Protein AF-0000000084533081 (afdb_homodimer)

Radius of gyration: 28.76 Å; Cα contacts (8 Å, |Δi|>4): 816; chains: 2; bounding box: 37×88×64 Å

InterPro domains:
  IPR026634 Protein-tyrosine sulfotransferase-like [PTHR12788] (11-193)
  IPR027417 P-loop containing nucleoside triphosphate hydrolase [G3DSA:3.40.50.300] (5-244)
  IPR027417 P-loop containing nucleoside triphosphate hydrolase [SSF52540] (7-197)

Organism: Streptomyces rubellomurinus (strain ATCC 31215) (NCBI:txid359131)

Foldseek 3Di:
DPPDQLQQAAEEEAEAPQFCVQVVLLLQCLDLQEHRAFAPPLVPDFDDDDDDVSCVVQVVVVHDRLRVSLNVSSVVQNVRNVVSVHNYYYHYDHCCLVCVVSVCVSHVNYEYEYEAEQLLLSLVSCCVVVVDVDSVRSLVSSLVSLVSSVVSCVVRVLYHYDYPQRCLVCVQVVQCVVCVSRVHHDDPSSQQSQVDDRDDQDPPRHHDDVCSNVSHRDHRDDGPDPPDHDPSSQVSCVVVVNHD/DPPDQLQQAAEEEAEAPQFCVQVVLLLQCLDLQENRAFAPPLVPDFDDDDDDVSQVVQVVVVHDRLRVSLNVSSVVQNVRNVVSVHHYYYHYDHCCLVCVVSVCVSHVNYEYEYEAEQLLLSLVSCCVVVVDVDSVRSLVSSLVSLVSSVVSCVVRVLYHYDYPQRCLVCVQVVQCVVCVSRVHHDDPSSQQSQVDDRDDQDPPRHHDDVQSNVSHRDHRDDGDDDPDHDPSSQVSCVVVVNHD

Nearest PDB structures (foldseek):
  4gox-assembly1_A  TM=7.233E-01  e=4.369E-12  Picosynechococcus sp. PCC 7002
  3ap3-assembly1_B  TM=7.772E-01  e=7.062E-10  Homo sapiens
  3ap3-assembly2_C  TM=6.924E-01  e=2.156E-10  Homo sapiens
  8w5z-assembly1_C  TM=6.991E-01  e=3.026E-10  Ixodes
  2z6v-assembly1_A  TM=5.850E-01  e=9.911E-06  Mycobacterium avium

Structure (mmCIF, N/CA/C/O backbone):
data_AF-0000000084533081-model_v1
#
loop_
_entity.id
_entity.type
_entity.pdbx_description
1 polymer Sulfotransferase
#
loop_
_atom_site.group_PDB
_atom_site.id
_atom_site.type_symbol
_atom_site.label_atom_id
_atom_site.label_alt_id
_atom_site.label_comp_id
_atom_site.label_asym_id
_atom_site.label_entity_id
_atom_site.label_seq_id
_atom_site.pdb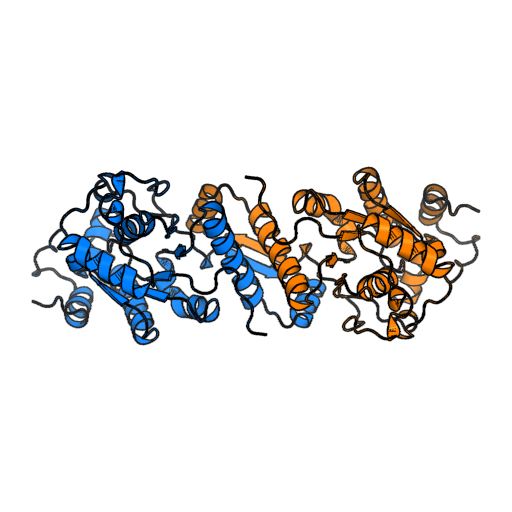x_PDB_ins_code
_atom_site.Cartn_x
_atom_site.Cartn_y
_atom_site.Cartn_z
_atom_site.occupancy
_atom_site.B_iso_or_equiv
_atom_site.auth_seq_id
_atom_site.auth_comp_id
_atom_site.auth_asym_id
_atom_site.auth_atom_id
_atom_site.pdbx_PDB_model_num
ATOM 1 N N . MET A 1 1 ? 18.281 2.502 2.908 1 37.84 1 MET A N 1
ATOM 2 C CA . MET A 1 1 ? 18.156 1.245 3.641 1 37.84 1 MET A CA 1
ATOM 3 C C . MET A 1 1 ? 17.375 0.218 2.828 1 37.84 1 MET A C 1
ATOM 5 O O . MET A 1 1 ? 16.484 0.577 2.062 1 37.84 1 MET A O 1
ATOM 9 N N . PRO A 1 2 ? 17.844 -0.826 2.57 1 47.91 2 PRO A N 1
ATOM 10 C CA . PRO A 1 2 ? 17.125 -1.784 1.741 1 47.91 2 PRO A CA 1
ATOM 11 C C . PRO A 1 2 ? 15.633 -1.839 2.078 1 47.91 2 PRO A C 1
ATOM 13 O O . PRO A 1 2 ? 15.25 -1.72 3.246 1 47.91 2 PRO A O 1
ATOM 16 N N . ASP A 1 3 ? 14.703 -1.216 1.221 1 58.69 3 ASP A N 1
ATOM 17 C CA . ASP A 1 3 ? 13.266 -1.185 1.478 1 58.69 3 ASP A CA 1
ATOM 18 C C . ASP A 1 3 ? 12.805 -2.469 2.164 1 58.69 3 ASP A C 1
ATOM 20 O O . ASP A 1 3 ? 12.969 -3.562 1.623 1 58.69 3 ASP A O 1
ATOM 24 N N . HIS A 1 4 ? 12.703 -2.457 3.516 1 84.25 4 HIS A N 1
ATOM 25 C CA . HIS A 1 4 ? 12.227 -3.551 4.352 1 84.25 4 HIS A CA 1
ATOM 26 C C . HIS A 1 4 ? 10.812 -3.979 3.947 1 84.25 4 HIS A C 1
ATOM 28 O O . HIS A 1 4 ? 9.867 -3.199 4.066 1 84.25 4 HIS A O 1
ATOM 34 N N . ARG A 1 5 ? 10.836 -5 3.109 1 95.56 5 ARG A N 1
ATOM 35 C CA . ARG A 1 5 ? 9.547 -5.594 2.758 1 95.56 5 ARG A CA 1
ATOM 36 C C . ARG A 1 5 ? 8.914 -6.281 3.963 1 95.56 5 ARG A C 1
ATOM 38 O O . ARG A 1 5 ? 9.617 -6.867 4.789 1 95.56 5 ARG A O 1
ATOM 45 N N . LEU A 1 6 ? 7.645 -6.121 4.062 1 97.75 6 LEU A N 1
ATOM 46 C CA . LEU A 1 6 ? 6.898 -6.77 5.129 1 97.75 6 LEU A CA 1
ATOM 47 C C . LEU A 1 6 ? 6.914 -8.289 4.961 1 97.75 6 LEU A C 1
ATOM 49 O O . LEU A 1 6 ? 6.953 -9.023 5.949 1 97.75 6 LEU A O 1
ATOM 53 N N . VAL A 1 7 ? 6.848 -8.758 3.711 1 98.25 7 VAL A N 1
ATOM 54 C CA . VAL A 1 7 ? 7.051 -10.156 3.342 1 98.25 7 VAL A CA 1
ATOM 55 C C . VAL A 1 7 ? 8.375 -10.305 2.602 1 98.25 7 VAL A C 1
ATOM 57 O O . VAL A 1 7 ? 8.422 -10.242 1.371 1 98.25 7 VAL A O 1
ATOM 60 N N . PRO A 1 8 ? 9.406 -10.562 3.309 1 97 8 PRO A N 1
ATOM 61 C CA . PRO A 1 8 ? 10.75 -10.43 2.729 1 97 8 PRO A CA 1
ATOM 62 C C . PRO A 1 8 ? 11.016 -11.438 1.617 1 97 8 PRO A C 1
ATOM 64 O O . PRO A 1 8 ? 11.703 -11.117 0.641 1 97 8 PRO A O 1
ATOM 67 N N . SER A 1 9 ? 10.477 -12.711 1.757 1 97.44 9 SER A N 1
ATOM 68 C CA . SER A 1 9 ? 10.852 -13.766 0.82 1 97.44 9 SER A CA 1
ATOM 69 C C . SER A 1 9 ? 9.633 -14.562 0.367 1 97.44 9 SER A C 1
ATOM 71 O O . SER A 1 9 ? 9.547 -15.766 0.614 1 97.44 9 SER A O 1
ATOM 73 N N . PRO A 1 10 ? 8.703 -13.914 -0.31 1 98.62 10 PRO A N 1
ATOM 74 C CA . PRO A 1 10 ? 7.57 -14.68 -0.849 1 98.62 10 PRO A CA 1
ATOM 75 C C . PRO A 1 10 ? 8 -15.719 -1.886 1 98.62 10 PRO A C 1
ATOM 77 O O . PRO A 1 10 ? 9.141 -15.68 -2.367 1 98.62 10 PRO A O 1
ATOM 80 N N . VAL A 1 11 ? 7.152 -16.672 -2.086 1 98.88 11 VAL A N 1
ATOM 81 C CA . VAL A 1 11 ? 7.367 -17.656 -3.135 1 98.88 11 VAL A CA 1
ATOM 82 C C . VAL A 1 11 ? 6.402 -17.406 -4.293 1 98.88 11 VAL A C 1
ATOM 84 O O . VAL A 1 11 ? 5.199 -17.25 -4.082 1 98.88 11 VAL A O 1
ATOM 87 N N . PHE A 1 12 ? 6.91 -17.297 -5.496 1 98.88 12 PHE A N 1
ATOM 88 C CA . PHE A 1 12 ? 6.078 -17.125 -6.68 1 98.88 12 PHE A CA 1
ATOM 89 C C . PHE A 1 12 ? 6.102 -18.391 -7.547 1 98.88 12 PHE A C 1
ATOM 91 O O . PHE A 1 12 ? 7.168 -18.922 -7.844 1 98.88 12 PHE A O 1
ATOM 98 N N . LEU A 1 13 ? 4.934 -18.859 -7.852 1 98.69 13 LEU A N 1
ATOM 99 C CA . LEU A 1 13 ? 4.766 -19.969 -8.797 1 98.69 13 LEU A CA 1
ATOM 100 C C . LEU A 1 13 ? 4.594 -19.438 -10.219 1 98.69 13 LEU A C 1
ATOM 102 O O . LEU A 1 13 ? 3.621 -18.734 -10.508 1 98.69 13 LEU A O 1
ATOM 106 N N . LEU A 1 14 ? 5.566 -19.719 -11.094 1 98.88 14 LEU A N 1
ATOM 107 C CA . LEU A 1 14 ? 5.559 -19.312 -12.492 1 98.88 14 LEU A CA 1
ATOM 108 C C . LEU A 1 14 ? 5.215 -20.484 -13.398 1 98.88 14 LEU A C 1
ATOM 110 O O . LEU A 1 14 ? 5.855 -21.531 -13.328 1 98.88 14 LEU A O 1
ATOM 114 N N . SER A 1 15 ? 4.211 -20.328 -14.188 1 98.44 15 SER A N 1
ATOM 115 C CA . SER A 1 15 ? 3.777 -21.422 -15.062 1 98.44 15 SER A CA 1
ATOM 116 C C . SER A 1 15 ? 2.877 -20.891 -16.172 1 98.44 15 SER A C 1
ATOM 118 O O . SER A 1 15 ? 2.285 -19.828 -16.062 1 98.44 15 SER A O 1
ATOM 120 N N . PRO A 1 16 ? 2.742 -21.641 -17.344 1 97.69 16 PRO A N 1
ATOM 121 C CA . PRO A 1 16 ? 1.632 -21.375 -18.266 1 97.69 16 PRO A CA 1
ATOM 122 C C . PRO A 1 16 ? 0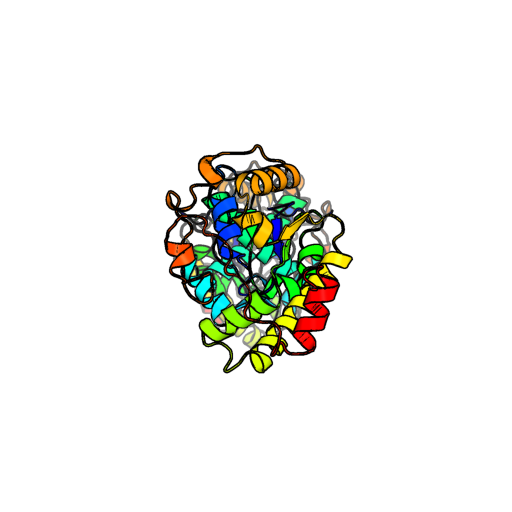.268 -21.641 -17.625 1 97.69 16 PRO A C 1
ATOM 124 O O . PRO A 1 16 ? 0.18 -22.328 -16.609 1 97.69 16 PRO A O 1
ATOM 127 N N . ILE A 1 17 ? -0.748 -21.016 -18.234 1 96.31 17 ILE A N 1
ATOM 128 C CA . ILE A 1 17 ? -2.094 -21.438 -17.875 1 96.31 17 ILE A CA 1
ATOM 129 C C . ILE A 1 17 ? -2.281 -22.906 -18.219 1 96.31 17 ILE A C 1
ATOM 131 O O . ILE A 1 17 ? -1.565 -23.453 -19.078 1 96.31 17 ILE A O 1
ATOM 135 N N . ARG A 1 18 ? -3.16 -23.562 -17.484 1 94.75 18 ARG A N 1
ATOM 136 C CA . ARG A 1 18 ? -3.582 -24.938 -17.781 1 94.75 18 ARG A CA 1
ATOM 137 C C . ARG A 1 18 ? -2.422 -25.906 -17.609 1 94.75 18 ARG A C 1
ATOM 139 O O . ARG A 1 18 ? -2.348 -26.922 -18.328 1 94.75 18 ARG A O 1
ATOM 146 N N . SER A 1 19 ? -1.555 -25.625 -16.703 1 95.62 19 SER A N 1
ATOM 147 C CA . SER A 1 19 ? -0.375 -26.469 -16.516 1 95.62 19 SER A CA 1
ATOM 148 C C . SER A 1 19 ? -0.389 -27.141 -15.141 1 95.62 19 SER A C 1
ATOM 150 O O . SER A 1 19 ? 0.635 -27.656 -14.688 1 95.62 19 SER A O 1
ATOM 152 N N . GLY A 1 20 ? -1.504 -27.062 -14.391 1 95.06 20 GLY A N 1
ATOM 153 C CA . GLY A 1 20 ? -1.612 -27.734 -13.102 1 95.06 20 GLY A CA 1
ATOM 154 C C . GLY A 1 20 ? -1.208 -26.859 -11.938 1 95.06 20 GLY A C 1
ATOM 155 O O . GLY A 1 20 ? -0.948 -27.344 -10.836 1 95.06 20 GLY A O 1
ATOM 156 N N . SER A 1 21 ? -1.12 -25.547 -12.195 1 95.94 21 SER A N 1
ATOM 157 C CA . SER A 1 21 ? -0.633 -24.625 -11.164 1 95.94 21 SER A CA 1
ATOM 158 C C . SER A 1 21 ? -1.615 -24.531 -10 1 95.94 21 SER A C 1
ATOM 160 O O . SER A 1 21 ? -1.21 -24.344 -8.852 1 95.94 21 SER A O 1
ATOM 162 N N . THR A 1 22 ? -2.918 -24.656 -10.242 1 96.19 22 THR A N 1
ATOM 163 C CA . THR A 1 22 ? -3.895 -24.625 -9.164 1 96.19 22 THR A CA 1
ATOM 164 C C . THR A 1 22 ? -3.727 -25.828 -8.242 1 96.19 22 THR A C 1
ATOM 166 O O . THR A 1 22 ? -3.83 -25.703 -7.02 1 96.19 22 THR A O 1
ATOM 169 N N . LEU A 1 23 ? -3.471 -26.984 -8.812 1 96.44 23 LEU A N 1
ATOM 170 C CA . LEU A 1 23 ? -3.189 -28.172 -8.008 1 96.44 23 LEU A CA 1
ATOM 171 C C . LEU A 1 23 ? -1.981 -27.938 -7.102 1 96.44 23 LEU A C 1
ATOM 173 O O . LEU A 1 23 ? -2.039 -28.203 -5.898 1 96.44 23 LEU A O 1
ATOM 177 N N . LEU A 1 24 ? -0.897 -27.453 -7.734 1 97.81 24 LEU A N 1
ATOM 178 C CA . LEU A 1 24 ? 0.314 -27.219 -6.961 1 97.81 24 LEU A CA 1
ATOM 179 C C . LEU A 1 24 ? 0.057 -26.188 -5.863 1 97.81 24 LEU A C 1
ATOM 181 O O . LEU A 1 24 ? 0.526 -26.344 -4.734 1 97.81 24 LEU A O 1
ATOM 185 N N . ARG A 1 25 ? -0.666 -25.141 -6.141 1 97.88 25 ARG A N 1
ATOM 186 C CA . ARG A 1 25 ? -1.072 -24.141 -5.156 1 97.88 25 ARG A CA 1
ATOM 187 C C . ARG A 1 25 ? -1.802 -24.797 -3.984 1 97.88 25 ARG A C 1
ATOM 189 O O . ARG A 1 25 ? -1.505 -24.5 -2.824 1 97.88 25 ARG A O 1
ATOM 196 N N . CYS A 1 26 ? -2.742 -25.688 -4.281 1 97.62 26 CYS A N 1
ATOM 197 C CA . CYS A 1 26 ? -3.535 -26.344 -3.25 1 97.62 26 CYS A CA 1
ATOM 198 C C . CYS A 1 26 ? -2.664 -27.25 -2.383 1 97.62 26 CYS A C 1
ATOM 200 O O . CYS A 1 26 ? -2.816 -27.266 -1.16 1 97.62 26 CYS A O 1
ATOM 202 N N . LEU A 1 27 ? -1.768 -27.953 -3.02 1 98.44 27 LEU A N 1
ATOM 203 C CA . LEU A 1 27 ? -0.871 -28.828 -2.268 1 98.44 27 LEU A CA 1
ATOM 204 C C . LEU A 1 27 ? 0.007 -28.016 -1.32 1 98.44 27 LEU A C 1
ATOM 206 O O . LEU A 1 27 ? 0.101 -28.328 -0.132 1 98.44 27 LEU A O 1
ATOM 210 N N . LEU A 1 28 ? 0.623 -26.969 -1.822 1 98.62 28 LEU A N 1
ATOM 211 C CA . LEU A 1 28 ? 1.463 -26.109 -0.997 1 98.62 28 LEU A CA 1
ATOM 212 C C . LEU A 1 28 ? 0.64 -25.422 0.091 1 98.62 28 LEU A C 1
ATOM 214 O O . LEU A 1 28 ? 1.054 -25.391 1.252 1 98.62 28 LEU A O 1
ATOM 218 N N . GLY A 1 29 ? -0.577 -24.953 -0.26 1 98.31 29 GLY A N 1
ATOM 219 C CA . GLY A 1 29 ? -1.446 -24.234 0.66 1 98.31 29 GLY A CA 1
ATOM 220 C C . GLY A 1 29 ? -1.996 -25.109 1.767 1 98.31 29 GLY A C 1
ATOM 221 O O . GLY A 1 29 ? -2.533 -24.609 2.756 1 98.31 29 GLY A O 1
ATOM 222 N N . SER A 1 30 ? -1.894 -26.391 1.59 1 98.38 30 SER A N 1
ATOM 223 C CA . SER A 1 30 ? -2.365 -27.328 2.598 1 98.38 30 SER A CA 1
ATOM 224 C C . SER A 1 30 ? -1.338 -27.516 3.711 1 98.38 30 SER A C 1
ATOM 226 O O . SER A 1 30 ? -1.635 -28.109 4.746 1 98.38 30 SER A O 1
ATOM 228 N N . HIS A 1 31 ? -0.112 -27.047 3.5 1 98.62 31 HIS A N 1
ATOM 229 C CA . HIS A 1 31 ? 0.903 -27.047 4.547 1 98.62 31 HIS A CA 1
ATOM 230 C C . HIS A 1 31 ? 0.537 -26.109 5.684 1 98.62 31 HIS A C 1
ATOM 232 O O . HIS A 1 31 ? 0.072 -24.984 5.438 1 98.62 31 HIS A O 1
ATOM 238 N N . PRO A 1 32 ? 0.846 -26.469 6.93 1 98.25 32 PRO A N 1
ATOM 239 C CA . PRO A 1 32 ? 0.457 -25.641 8.062 1 98.25 32 PRO A CA 1
ATOM 240 C C . PRO A 1 32 ? 1.151 -24.281 8.055 1 98.25 32 PRO A C 1
ATOM 242 O O . PRO A 1 32 ? 0.615 -23.297 8.594 1 98.25 32 PRO A O 1
ATOM 245 N N . ASP A 1 33 ? 2.283 -24.172 7.43 1 98.44 33 ASP A N 1
ATOM 246 C CA . ASP A 1 33 ? 3.062 -22.938 7.469 1 98.44 33 ASP A CA 1
ATOM 247 C C . ASP A 1 33 ? 2.877 -22.141 6.184 1 98.44 33 ASP A C 1
ATOM 249 O O . ASP A 1 33 ? 3.385 -21.016 6.066 1 98.44 33 ASP A O 1
ATOM 253 N N . VAL A 1 34 ? 2.137 -22.641 5.199 1 98.75 34 VAL A N 1
ATOM 254 C CA . VAL A 1 34 ? 2.082 -22 3.889 1 98.75 34 VAL A CA 1
ATOM 255 C C . VAL A 1 34 ? 0.679 -21.453 3.639 1 98.75 34 VAL A C 1
ATOM 257 O O . VAL A 1 34 ? -0.312 -22.156 3.816 1 98.75 34 VAL A O 1
ATOM 260 N N . HIS A 1 35 ? 0.605 -20.25 3.328 1 98.69 35 HIS A N 1
ATOM 261 C CA . HIS A 1 35 ? -0.617 -19.656 2.803 1 98.69 35 HIS A CA 1
ATOM 262 C C . HIS A 1 35 ? -0.514 -19.422 1.3 1 98.69 35 HIS A C 1
ATOM 264 O O . HIS A 1 35 ? 0.376 -18.703 0.839 1 98.69 35 HIS A O 1
ATOM 270 N N . ALA A 1 36 ? -1.336 -20.031 0.527 1 98.44 36 ALA A N 1
ATOM 271 C CA . ALA A 1 36 ? -1.421 -19.875 -0.923 1 98.44 36 ALA A CA 1
ATOM 272 C C . ALA A 1 36 ? -2.82 -19.438 -1.347 1 98.44 36 ALA A C 1
ATOM 274 O O . ALA A 1 36 ? -3.654 -20.281 -1.706 1 98.44 36 ALA A O 1
ATOM 275 N N . PRO A 1 37 ? -3.049 -18.141 -1.392 1 97.5 37 PRO A N 1
ATOM 276 C CA . PRO A 1 37 ? -4.387 -17.656 -1.719 1 97.5 37 PRO A CA 1
ATOM 277 C C . PRO A 1 37 ? -4.746 -17.844 -3.191 1 97.5 37 PRO A C 1
ATOM 279 O O . PRO A 1 37 ? -3.926 -18.344 -3.969 1 97.5 37 PRO A O 1
ATOM 282 N N . HIS A 1 38 ? -6.043 -17.531 -3.498 1 97.06 38 HIS A N 1
ATOM 283 C CA . HIS A 1 38 ? -6.406 -17.469 -4.91 1 97.06 38 HIS A CA 1
ATOM 284 C C . HIS A 1 38 ? -5.512 -16.484 -5.66 1 97.06 38 HIS A C 1
ATOM 286 O O . HIS A 1 38 ? -4.719 -15.766 -5.047 1 97.06 38 HIS A O 1
ATOM 292 N N . GLU A 1 39 ? -5.617 -16.469 -6.984 1 97.81 39 GLU A N 1
ATOM 293 C CA . GLU A 1 39 ? -4.781 -15.609 -7.812 1 97.81 39 GLU A CA 1
ATOM 294 C C . GLU A 1 39 ? -5 -14.141 -7.469 1 97.81 39 GLU A C 1
ATOM 296 O O . GLU A 1 39 ? -6.117 -13.633 -7.57 1 97.81 39 GLU A O 1
ATOM 301 N N . LEU A 1 40 ? -3.912 -13.438 -7.141 1 97.69 40 LEU A N 1
ATOM 302 C CA . LEU A 1 40 ? -4.035 -12.07 -6.648 1 97.69 40 LEU A CA 1
ATOM 303 C C . LEU A 1 40 ? -3.881 -11.062 -7.785 1 97.69 40 LEU A C 1
ATOM 305 O O . LEU A 1 40 ? -4.289 -9.906 -7.656 1 97.69 40 LEU A O 1
ATOM 309 N N . HIS A 1 41 ? -3.285 -11.43 -8.875 1 97.81 41 HIS A N 1
ATOM 310 C CA . HIS A 1 41 ? -3.105 -10.562 -10.031 1 97.81 41 HIS A CA 1
ATOM 311 C C . HIS A 1 41 ? -2.486 -9.227 -9.625 1 97.81 41 HIS A C 1
ATOM 313 O O . HIS A 1 41 ? -3.016 -8.164 -9.953 1 97.81 41 HIS A O 1
ATOM 319 N N . LEU A 1 42 ? -1.315 -9.273 -8.992 1 98.06 42 LEU A N 1
ATOM 320 C CA . LEU A 1 42 ?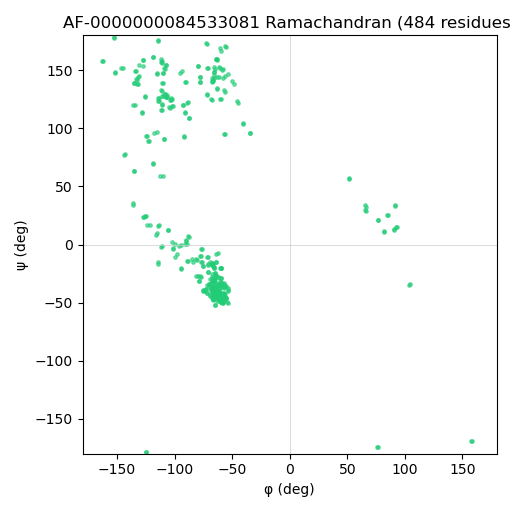 -0.688 -8.109 -8.375 1 98.06 42 LEU A CA 1
ATOM 321 C C . LEU A 1 42 ? -0.476 -7 -9.391 1 98.06 42 LEU A C 1
ATOM 323 O O . LEU A 1 42 ? -0.648 -5.82 -9.078 1 98.06 42 LEU A O 1
ATOM 327 N N . ALA A 1 43 ? -0.153 -7.367 -10.633 1 96.88 43 ALA A N 1
ATOM 328 C CA . ALA A 1 43 ? 0.163 -6.367 -11.648 1 96.88 43 ALA A CA 1
ATOM 329 C C . ALA A 1 43 ? -1.07 -5.543 -12.016 1 96.88 43 ALA A C 1
ATOM 331 O O . ALA A 1 43 ? -0.958 -4.488 -12.641 1 96.88 43 ALA A O 1
ATOM 332 N N . GLY A 1 44 ? -2.215 -6.035 -11.688 1 97.75 44 GLY A N 1
ATOM 333 C CA . GLY A 1 44 ? -3.447 -5.324 -12 1 97.75 44 GLY A CA 1
ATOM 334 C C . GLY A 1 44 ? -3.713 -4.156 -11.07 1 97.75 44 GLY A C 1
ATOM 335 O O . GLY A 1 44 ? -4.59 -3.33 -11.336 1 97.75 44 GLY A O 1
ATOM 336 N N . TYR A 1 45 ? -3.027 -4.09 -9.969 1 97.75 45 TYR A N 1
ATOM 337 C CA . TYR A 1 45 ? -3.096 -2.938 -9.07 1 97.75 45 TYR A CA 1
ATOM 338 C C . TYR A 1 45 ? -2.082 -1.874 -9.477 1 97.75 45 TYR A C 1
ATOM 340 O O . TYR A 1 45 ? -0.873 -2.072 -9.336 1 97.75 45 TYR A O 1
ATOM 348 N N . THR A 1 46 ? -2.531 -0.776 -10.008 1 97.38 46 THR A N 1
ATOM 349 C CA . THR A 1 46 ? -1.646 0.32 -10.383 1 97.38 46 THR A CA 1
ATOM 350 C C . THR A 1 46 ? -1.924 1.558 -9.539 1 97.38 46 THR A C 1
ATOM 352 O O . THR A 1 46 ? -3.049 1.762 -9.07 1 97.38 46 THR A O 1
ATOM 355 N N . VAL A 1 47 ? -0.896 2.334 -9.258 1 97.75 47 VAL A N 1
ATOM 356 C CA . VAL A 1 47 ? -1.031 3.535 -8.438 1 97.75 47 VAL A CA 1
ATOM 357 C C . VAL A 1 47 ? -0.815 4.777 -9.297 1 97.75 47 VAL A C 1
ATOM 359 O O . VAL A 1 47 ? 0.114 4.824 -10.109 1 97.75 47 VAL A O 1
ATOM 362 N N . ALA A 1 48 ? -1.666 5.711 -9.188 1 96.38 48 ALA A N 1
ATOM 363 C CA . ALA A 1 48 ? -1.548 7 -9.867 1 96.38 48 ALA A CA 1
ATOM 364 C C . ALA A 1 48 ? -1.256 8.117 -8.875 1 96.38 48 ALA A C 1
ATOM 366 O O . ALA A 1 48 ? -1.757 8.109 -7.746 1 96.38 48 ALA A O 1
ATOM 367 N N . VAL A 1 49 ? -0.404 8.977 -9.234 1 95.44 49 VAL A N 1
ATOM 368 C CA . VAL A 1 49 ? -0.102 10.227 -8.547 1 95.44 49 VAL A CA 1
ATOM 369 C C . VAL A 1 49 ? -0.477 11.414 -9.438 1 95.44 49 VAL A C 1
ATOM 371 O O . VAL A 1 49 ? 0.254 11.75 -10.375 1 95.44 49 VAL A O 1
ATOM 374 N N . ASP A 1 50 ? -1.583 11.969 -9.266 1 83.56 50 ASP A N 1
ATOM 375 C CA . ASP A 1 50 ? -2.168 12.82 -10.297 1 83.56 50 ASP A CA 1
ATOM 376 C C . ASP A 1 50 ? -1.939 14.297 -9.984 1 83.56 50 ASP A C 1
ATOM 378 O O . ASP A 1 50 ? -2.373 15.172 -10.734 1 83.56 50 ASP A O 1
ATOM 382 N N . ASP A 1 51 ? -1.27 14.68 -8.883 1 93.75 51 ASP A N 1
ATOM 383 C CA . ASP A 1 51 ? -1.058 16.094 -8.602 1 93.75 51 ASP A CA 1
ATOM 384 C C . ASP A 1 51 ? 0.407 16.375 -8.273 1 93.75 51 ASP A C 1
ATOM 386 O O . ASP A 1 51 ? 1.139 15.484 -7.852 1 93.75 51 ASP A O 1
ATOM 390 N N . GLU A 1 52 ? 0.78 17.594 -8.523 1 95.94 52 GLU A N 1
ATOM 391 C CA . GLU A 1 52 ? 2.186 17.984 -8.484 1 95.94 52 GLU A CA 1
ATOM 392 C C . GLU A 1 52 ? 2.738 17.906 -7.062 1 95.94 52 GLU A C 1
ATOM 394 O O . GLU A 1 52 ? 3.92 17.625 -6.867 1 95.94 52 GLU A O 1
ATOM 399 N N . PHE A 1 53 ? 1.934 18.141 -6.09 1 96.25 53 PHE A N 1
ATOM 400 C CA . PHE A 1 53 ? 2.424 18.156 -4.715 1 96.25 53 PHE A CA 1
ATOM 401 C C . PHE A 1 53 ? 2.662 16.734 -4.219 1 96.25 53 PHE A C 1
ATOM 403 O O . PHE A 1 53 ? 3.652 16.469 -3.533 1 96.25 53 PHE A O 1
ATOM 410 N N . THR A 1 54 ? 1.751 15.836 -4.602 1 97.75 54 THR A N 1
ATOM 411 C CA . THR A 1 54 ? 1.966 14.438 -4.266 1 97.75 54 THR A CA 1
ATOM 412 C C . THR A 1 54 ? 3.217 13.898 -4.957 1 97.75 54 THR A C 1
ATOM 414 O O . THR A 1 54 ? 4 13.164 -4.352 1 97.75 54 THR A O 1
ATOM 417 N N . ASP A 1 55 ? 3.367 14.266 -6.203 1 97.75 55 ASP A N 1
ATOM 418 C CA . ASP A 1 55 ? 4.559 13.852 -6.941 1 97.75 55 ASP A CA 1
ATOM 419 C C . ASP A 1 55 ? 5.828 14.367 -6.266 1 97.75 55 ASP A C 1
ATOM 421 O O . ASP A 1 55 ? 6.793 13.625 -6.098 1 97.75 55 ASP A O 1
ATOM 425 N N . LEU A 1 56 ? 5.82 15.656 -5.898 1 97.06 56 LEU A N 1
ATOM 426 C CA . LEU A 1 56 ? 6.957 16.25 -5.203 1 97.06 56 LEU A CA 1
ATOM 427 C C . LEU A 1 56 ? 7.227 15.523 -3.887 1 97.06 56 LEU A C 1
ATOM 429 O O . LEU A 1 56 ? 8.375 15.234 -3.559 1 97.06 56 LEU A O 1
ATOM 433 N N . SER A 1 57 ? 6.176 15.258 -3.139 1 97.44 57 SER A N 1
ATOM 434 C CA . SER A 1 57 ? 6.285 14.539 -1.875 1 97.44 57 SER A CA 1
ATOM 435 C C . SER A 1 57 ? 6.922 13.164 -2.074 1 97.44 57 SER A C 1
ATOM 437 O O . SER A 1 57 ? 7.863 12.805 -1.367 1 97.44 57 SER A O 1
ATOM 439 N N . MET A 1 58 ? 6.418 12.398 -3.049 1 97.69 58 MET A N 1
ATOM 440 C CA . MET A 1 58 ? 6.91 11.062 -3.367 1 97.69 58 MET A CA 1
ATOM 441 C C . MET A 1 58 ? 8.398 11.094 -3.707 1 97.69 58 MET A C 1
ATOM 443 O O . MET A 1 58 ? 9.18 10.305 -3.172 1 97.69 58 MET A O 1
ATOM 447 N N . ARG A 1 59 ? 8.789 12.078 -4.531 1 97.31 59 ARG A N 1
ATOM 448 C CA . ARG A 1 59 ? 10.188 12.203 -4.941 1 97.31 59 ARG A CA 1
ATOM 449 C C . ARG A 1 59 ? 11.07 12.594 -3.762 1 97.31 59 ARG A C 1
ATOM 451 O O . ARG A 1 59 ? 12.219 12.156 -3.668 1 97.31 59 ARG A O 1
ATOM 458 N N . THR A 1 60 ? 10.531 13.414 -2.9 1 96.88 60 THR A N 1
ATOM 459 C CA . THR A 1 60 ? 11.266 13.836 -1.715 1 96.88 60 THR A CA 1
ATOM 460 C C . THR A 1 60 ? 11.523 12.656 -0.783 1 96.88 60 THR A C 1
ATOM 462 O O . THR A 1 60 ? 12.539 12.625 -0.089 1 96.88 60 THR A O 1
ATOM 465 N N . LEU A 1 61 ? 10.633 11.664 -0.785 1 96.06 61 LEU A N 1
ATOM 466 C CA . LEU A 1 61 ? 10.82 10.438 -0.009 1 96.06 61 LEU A CA 1
ATOM 467 C C . LEU A 1 61 ? 11.828 9.516 -0.683 1 96.06 61 LEU A C 1
ATOM 469 O O . LEU A 1 61 ? 12.164 8.453 -0.142 1 96.06 61 LEU A O 1
ATOM 473 N N . GLY A 1 62 ? 12.305 9.891 -1.858 1 96 62 GLY A N 1
ATOM 474 C CA . GLY A 1 62 ? 13.203 9.031 -2.619 1 96 62 GLY A CA 1
ATOM 475 C C . GLY A 1 62 ? 12.492 7.887 -3.311 1 96 62 GLY A C 1
ATOM 476 O O . GLY A 1 62 ? 13.094 6.844 -3.576 1 96 62 GLY A O 1
ATOM 477 N N . LEU A 1 63 ? 11.195 8.047 -3.51 1 97.19 63 LEU A N 1
ATOM 478 C CA . LEU A 1 63 ? 10.383 6.992 -4.109 1 97.19 63 LEU A CA 1
ATOM 479 C C . LEU A 1 63 ? 9.906 7.395 -5.5 1 97.19 63 LEU A C 1
ATOM 481 O O . LEU A 1 63 ? 9.883 8.578 -5.832 1 97.19 63 LEU A O 1
ATOM 485 N N . ASP A 1 64 ? 9.602 6.469 -6.32 1 96.75 64 ASP A N 1
ATOM 486 C CA . ASP A 1 64 ? 8.898 6.672 -7.586 1 96.75 64 ASP A CA 1
ATOM 487 C C . ASP A 1 64 ? 7.648 5.801 -7.668 1 96.75 64 ASP A C 1
ATOM 489 O O . ASP A 1 64 ? 7.273 5.152 -6.691 1 96.75 64 ASP A O 1
ATOM 493 N N . HIS A 1 65 ? 6.941 5.863 -8.758 1 96.31 65 HIS A N 1
ATOM 494 C CA . HIS A 1 65 ? 5.676 5.16 -8.93 1 96.31 65 HIS A CA 1
ATOM 495 C C . HIS A 1 65 ? 5.844 3.662 -8.711 1 96.31 65 HIS A C 1
ATOM 497 O O . HIS A 1 65 ? 4.996 3.021 -8.086 1 96.31 65 HIS A O 1
ATOM 503 N N . THR A 1 66 ? 6.906 3.111 -9.227 1 96.62 66 THR A N 1
ATOM 504 C CA . THR A 1 66 ? 7.172 1.686 -9.086 1 96.62 66 THR A CA 1
ATOM 505 C C . THR A 1 66 ? 7.359 1.315 -7.613 1 96.62 66 THR A C 1
ATOM 507 O O . THR A 1 66 ? 6.844 0.295 -7.156 1 96.62 66 THR A O 1
ATOM 510 N N . ASP A 1 67 ? 8.078 2.146 -6.902 1 97.31 67 ASP A N 1
ATOM 511 C CA . ASP A 1 67 ? 8.281 1.921 -5.473 1 97.31 67 ASP A CA 1
ATOM 512 C C . ASP A 1 67 ? 6.945 1.885 -4.73 1 97.31 67 ASP A C 1
ATOM 514 O O . ASP A 1 67 ? 6.734 1.033 -3.863 1 97.31 67 ASP A O 1
ATOM 518 N N . ILE A 1 68 ? 6.082 2.828 -5.082 1 98.06 68 ILE A N 1
ATOM 519 C CA . ILE A 1 68 ? 4.793 2.924 -4.406 1 98.06 68 ILE A CA 1
ATOM 520 C C . ILE A 1 68 ? 3.961 1.677 -4.703 1 98.06 68 ILE A C 1
ATOM 522 O O . ILE A 1 68 ? 3.322 1.122 -3.809 1 98.06 68 ILE A O 1
ATOM 526 N N . GLU A 1 69 ? 3.963 1.216 -5.922 1 97.69 69 GLU A N 1
ATOM 527 C CA . GLU A 1 69 ? 3.256 -0.008 -6.285 1 97.69 69 GLU A CA 1
ATOM 528 C C . GLU A 1 69 ? 3.826 -1.215 -5.547 1 97.69 69 GLU A C 1
ATOM 530 O O . GLU A 1 69 ? 3.076 -2.082 -5.09 1 97.69 69 GLU A O 1
ATOM 535 N N . HIS A 1 70 ? 5.156 -1.268 -5.41 1 98.19 70 HIS A N 1
ATOM 536 C CA . HIS A 1 70 ? 5.801 -2.359 -4.691 1 98.19 70 HIS A CA 1
ATOM 537 C C . HIS A 1 70 ? 5.387 -2.373 -3.225 1 98.19 70 HIS A C 1
ATOM 539 O O . HIS A 1 70 ? 5.207 -3.441 -2.637 1 98.19 70 HIS A O 1
ATOM 545 N N . LEU A 1 71 ? 5.266 -1.179 -2.648 1 98.25 71 LEU A N 1
ATOM 546 C CA . LEU A 1 71 ? 4.793 -1.098 -1.271 1 98.25 71 LEU A CA 1
ATOM 547 C C . LEU A 1 71 ? 3.385 -1.671 -1.145 1 98.25 71 LEU A C 1
ATOM 549 O O . LEU A 1 71 ? 3.088 -2.395 -0.191 1 98.25 71 LEU A O 1
ATOM 553 N N . LEU A 1 72 ? 2.562 -1.354 -2.135 1 98.44 72 LEU A N 1
ATOM 554 C CA . LEU A 1 72 ? 1.195 -1.861 -2.117 1 98.44 72 LEU A CA 1
ATOM 555 C C . LEU A 1 72 ? 1.176 -3.377 -2.279 1 98.44 72 LEU A C 1
ATOM 557 O O . LEU A 1 72 ? 0.487 -4.078 -1.532 1 98.44 72 LEU A O 1
ATOM 561 N N . TRP A 1 73 ? 1.962 -3.885 -3.271 1 98.56 73 TRP A N 1
ATOM 562 C CA . TRP A 1 73 ? 2.02 -5.324 -3.496 1 98.56 73 TRP A CA 1
ATOM 563 C C . TRP A 1 73 ? 2.451 -6.055 -2.23 1 98.56 73 TRP A C 1
ATOM 565 O O . TRP A 1 73 ? 1.82 -7.035 -1.824 1 98.56 73 TRP A O 1
ATOM 575 N N . ASP A 1 74 ? 3.502 -5.512 -1.628 1 98.75 74 ASP A N 1
ATOM 576 C CA . ASP A 1 74 ? 4.047 -6.113 -0.415 1 98.75 74 ASP A CA 1
ATOM 577 C C . ASP A 1 74 ? 3.023 -6.09 0.718 1 98.75 74 ASP A C 1
ATOM 579 O O . ASP A 1 74 ? 2.889 -7.066 1.458 1 98.75 74 ASP A O 1
ATOM 583 N N . ARG A 1 75 ? 2.312 -5.027 0.833 1 98.44 75 ARG A N 1
ATOM 584 C CA . ARG A 1 75 ? 1.305 -4.895 1.879 1 98.44 75 ARG A CA 1
ATOM 585 C C . ARG A 1 75 ? 0.148 -5.863 1.65 1 98.44 75 ARG A C 1
ATOM 587 O O . ARG A 1 75 ? -0.417 -6.398 2.605 1 98.44 75 ARG A O 1
ATOM 594 N N . LEU A 1 76 ? -0.254 -6.078 0.419 1 98.31 76 LEU A N 1
ATOM 595 C CA . LEU A 1 76 ? -1.312 -7.031 0.099 1 98.31 76 LEU A CA 1
ATOM 596 C C . LEU A 1 76 ? -0.907 -8.445 0.489 1 98.31 76 LEU A C 1
ATOM 598 O O . LEU A 1 76 ? -1.688 -9.172 1.106 1 98.31 76 LEU A O 1
ATOM 602 N N . LEU A 1 77 ? 0.357 -8.805 0.146 1 98.69 77 LEU A N 1
ATOM 603 C CA . LEU A 1 77 ? 0.845 -10.117 0.546 1 98.69 77 LEU A CA 1
ATOM 604 C C . LEU A 1 77 ? 0.916 -10.234 2.066 1 98.69 77 LEU A C 1
ATOM 606 O O . LEU A 1 77 ? 0.558 -11.266 2.633 1 98.69 77 LEU A O 1
ATOM 610 N N . HIS A 1 78 ? 1.388 -9.195 2.684 1 98.38 78 HIS A N 1
ATOM 611 C CA . HIS A 1 78 ? 1.515 -9.172 4.137 1 98.38 78 HIS A CA 1
ATOM 612 C C . HIS A 1 78 ? 0.162 -9.383 4.812 1 98.38 78 HIS A C 1
ATOM 614 O O . HIS A 1 78 ? 0.056 -10.133 5.785 1 98.38 78 HIS A O 1
ATOM 620 N N . ARG A 1 79 ? -0.803 -8.703 4.32 1 97.69 79 ARG A N 1
ATOM 621 C CA . ARG A 1 79 ? -2.146 -8.852 4.867 1 97.69 79 ARG A CA 1
ATOM 622 C C . ARG A 1 79 ? -2.625 -10.297 4.77 1 97.69 79 ARG A C 1
ATOM 624 O O . ARG A 1 79 ? -3.146 -10.852 5.738 1 97.69 79 ARG A O 1
ATOM 631 N N . GLN A 1 80 ? -2.447 -10.938 3.596 1 97.19 80 GLN A N 1
ATOM 632 C CA . GLN A 1 80 ? -2.848 -12.328 3.396 1 97.19 80 GLN A CA 1
ATOM 633 C C . GLN A 1 80 ? -2.121 -13.25 4.367 1 97.19 80 GLN A C 1
ATOM 635 O O . GLN A 1 80 ? -2.742 -14.109 4.996 1 97.19 80 GLN A O 1
ATOM 640 N N . LEU A 1 81 ? -0.881 -12.992 4.477 1 97.94 81 LEU A N 1
ATOM 641 C CA . LEU A 1 81 ? -0.05 -13.852 5.312 1 97.94 81 LEU A CA 1
ATOM 642 C C . LEU A 1 81 ? -0.436 -13.711 6.785 1 97.94 81 LEU A C 1
ATOM 644 O O . LEU A 1 81 ? -0.58 -14.711 7.488 1 97.94 81 LEU A O 1
ATOM 648 N N . THR A 1 82 ? -0.603 -12.492 7.242 1 96.94 82 THR A N 1
ATOM 649 C CA . THR A 1 82 ? -0.933 -12.211 8.633 1 96.94 82 THR A CA 1
ATOM 650 C C . THR A 1 82 ? -2.311 -12.758 8.992 1 96.94 82 THR A C 1
ATOM 652 O O . THR A 1 82 ? -2.488 -13.375 10.047 1 96.94 82 THR A O 1
ATOM 655 N N . GLU A 1 83 ? -3.277 -12.602 8.141 1 95.44 83 GLU A N 1
ATOM 656 C CA . GLU A 1 83 ? -4.629 -13.094 8.391 1 95.44 83 GLU A CA 1
ATOM 657 C C . GLU A 1 83 ? -4.656 -14.617 8.469 1 95.44 83 GLU A C 1
ATOM 659 O O . GLU A 1 83 ? -5.414 -15.188 9.258 1 95.44 83 GLU A O 1
ATOM 664 N N . ALA A 1 84 ? -3.828 -15.266 7.633 1 96.81 84 ALA A N 1
ATOM 665 C CA . ALA A 1 84 ? -3.789 -16.719 7.605 1 96.81 84 ALA A CA 1
ATOM 666 C C . ALA A 1 84 ? -3.051 -17.281 8.82 1 96.81 84 ALA A C 1
ATOM 668 O O . ALA A 1 84 ? -3.193 -18.453 9.156 1 96.81 84 ALA A O 1
ATOM 669 N N . GLY A 1 85 ? -2.236 -16.391 9.484 1 97.25 85 GLY A N 1
ATOM 670 C CA . GLY A 1 85 ? -1.436 -16.844 10.617 1 97.25 85 GLY A CA 1
ATOM 671 C C . GLY A 1 85 ? -0.351 -17.828 10.227 1 97.25 85 GLY A C 1
ATOM 672 O O . GLY A 1 85 ? -0.028 -18.734 10.992 1 97.25 85 GLY A O 1
ATOM 673 N N . LYS A 1 86 ? 0.152 -17.75 9.008 1 97.88 86 LYS A N 1
ATOM 674 C CA . LYS A 1 86 ? 1.178 -18.641 8.492 1 97.88 86 LYS A CA 1
ATOM 675 C C . LYS A 1 86 ? 2.475 -17.891 8.203 1 97.88 86 LYS A C 1
ATOM 677 O O . LYS A 1 86 ? 2.541 -16.672 8.359 1 97.88 86 LYS A O 1
ATOM 682 N N . SER A 1 87 ? 3.512 -18.609 7.828 1 98.19 87 SER A N 1
ATOM 683 C CA . SER A 1 87 ? 4.82 -17.953 7.805 1 98.19 87 SER A CA 1
ATOM 684 C C . SER A 1 87 ? 5.359 -17.859 6.379 1 98.19 87 SER A C 1
ATOM 686 O O . SER A 1 87 ? 6.289 -17.094 6.117 1 98.19 87 SER A O 1
ATOM 688 N N . VAL A 1 88 ? 4.781 -18.609 5.441 1 98.75 88 VAL A N 1
ATOM 689 C CA . VAL A 1 88 ? 5.25 -18.594 4.059 1 98.75 88 VAL A CA 1
ATOM 690 C C . VAL A 1 88 ? 4.086 -18.281 3.121 1 98.75 88 VAL A C 1
ATOM 692 O O . VAL A 1 88 ? 3.004 -18.859 3.246 1 98.75 88 VAL A O 1
ATOM 695 N N . LEU A 1 89 ? 4.277 -17.297 2.289 1 98.81 89 LEU A N 1
ATOM 696 C CA . LEU A 1 89 ? 3.271 -16.953 1.292 1 98.81 89 LEU A CA 1
ATOM 697 C C . LEU A 1 89 ? 3.67 -17.469 -0.086 1 98.81 89 LEU A C 1
ATOM 699 O O . LEU A 1 89 ? 4.789 -17.219 -0.544 1 98.81 89 LEU A O 1
ATOM 703 N N . VAL A 1 90 ? 2.834 -18.219 -0.718 1 98.88 90 VAL A N 1
ATOM 704 C CA . VAL A 1 90 ? 2.998 -18.641 -2.102 1 98.88 90 VAL A CA 1
ATOM 705 C C . VAL A 1 90 ? 1.95 -17.969 -2.982 1 98.88 90 VAL A C 1
ATOM 707 O O . VAL A 1 90 ? 0.748 -18.172 -2.799 1 98.88 90 VAL A O 1
ATOM 710 N N . GLU A 1 91 ? 2.369 -17.156 -3.887 1 98.81 91 GLU A N 1
ATOM 711 C CA . GLU A 1 91 ? 1.479 -16.453 -4.797 1 98.81 91 GLU A CA 1
ATOM 712 C C . GLU A 1 91 ? 1.565 -17.016 -6.211 1 98.81 91 GLU A C 1
ATOM 714 O O . GLU A 1 91 ? 2.66 -17.188 -6.754 1 98.81 91 GLU A O 1
ATOM 719 N N . LYS A 1 92 ? 0.43 -17.344 -6.691 1 97.69 92 LYS A N 1
ATOM 720 C CA . LYS A 1 92 ? 0.331 -17.891 -8.039 1 97.69 92 LYS A CA 1
ATOM 721 C C . LYS A 1 92 ? -0.705 -17.141 -8.867 1 97.69 92 LYS A C 1
ATOM 723 O O . LYS A 1 92 ? -1.896 -17.156 -8.547 1 97.69 92 LYS A O 1
ATOM 728 N N . SER A 1 93 ? -0.27 -16.453 -9.852 1 97.56 93 SER A N 1
ATOM 729 C CA . SER A 1 93 ? -1.103 -15.836 -10.883 1 97.56 93 SER A CA 1
ATOM 730 C C . SER A 1 93 ? -0.52 -16.062 -12.273 1 97.56 93 SER A C 1
ATOM 732 O O . SER A 1 93 ? 0.696 -15.992 -12.461 1 97.56 93 SER A O 1
ATOM 734 N N . PRO A 1 94 ? -1.402 -16.359 -13.289 1 95.56 94 PRO A N 1
ATOM 735 C CA . PRO A 1 94 ? -0.882 -16.672 -14.625 1 95.56 94 PRO A CA 1
ATOM 736 C C . PRO A 1 94 ? 0.002 -15.547 -15.18 1 95.56 94 PRO A C 1
ATOM 738 O O . PRO A 1 94 ? 1.012 -15.828 -15.828 1 95.56 94 PRO A O 1
ATOM 741 N N . GLY A 1 95 ? -0.306 -14.344 -14.914 1 96.81 95 GLY A N 1
ATOM 742 C CA . GLY A 1 95 ? 0.403 -13.203 -15.461 1 96.81 95 GLY A CA 1
ATOM 743 C C . GLY A 1 95 ? 1.791 -13.023 -14.875 1 96.81 95 GLY A C 1
ATOM 744 O O . GLY A 1 95 ? 2.604 -12.266 -15.414 1 96.81 95 GLY A O 1
ATOM 745 N N . ASN A 1 96 ? 2.15 -13.75 -13.797 1 98.38 96 ASN A N 1
ATOM 746 C CA . ASN A 1 96 ? 3.43 -13.578 -13.117 1 98.38 96 ASN A CA 1
ATOM 747 C C . ASN A 1 96 ? 4.602 -13.852 -14.055 1 98.38 96 ASN A C 1
ATOM 749 O O . ASN A 1 96 ? 5.656 -13.219 -13.938 1 98.38 96 ASN A O 1
ATOM 753 N N . VAL A 1 97 ? 4.395 -14.781 -15.023 1 98.56 97 VAL A N 1
ATOM 754 C CA . VAL A 1 97 ? 5.477 -15.133 -15.938 1 98.56 97 VAL A CA 1
ATOM 755 C C . VAL A 1 97 ? 5.852 -13.922 -16.797 1 98.56 97 VAL A C 1
ATOM 757 O O . VAL A 1 97 ? 6.996 -13.797 -17.234 1 98.56 97 VAL A O 1
ATOM 760 N N . PHE A 1 98 ? 4.941 -13.008 -17.016 1 98.62 98 PHE A N 1
ATOM 761 C CA . PHE A 1 98 ? 5.176 -11.867 -17.891 1 98.62 98 PHE A CA 1
ATOM 762 C C . PHE A 1 98 ? 5.766 -10.703 -17.109 1 98.62 98 PHE A C 1
ATOM 764 O O . PHE A 1 98 ? 6.27 -9.742 -17.703 1 98.62 98 PHE A O 1
ATOM 771 N N . ILE A 1 99 ? 5.699 -10.781 -15.766 1 98.31 99 ILE A N 1
ATOM 772 C CA . ILE A 1 99 ? 6.168 -9.648 -14.977 1 98.31 99 ILE A CA 1
ATOM 773 C C . ILE A 1 99 ? 7.223 -10.117 -13.969 1 98.31 99 ILE A C 1
ATOM 775 O O . ILE A 1 99 ? 7.406 -9.5 -12.922 1 98.31 99 ILE A O 1
ATOM 779 N N . TRP A 1 100 ? 7.895 -11.234 -14.266 1 98.56 100 TRP A N 1
ATOM 780 C CA . TRP A 1 100 ? 8.844 -11.836 -13.336 1 98.56 100 TRP A CA 1
ATOM 781 C C . TRP A 1 100 ? 9.938 -10.836 -12.961 1 98.56 100 TRP A C 1
ATOM 783 O O . TRP A 1 100 ? 10.422 -10.836 -11.828 1 98.56 100 TRP A O 1
ATOM 793 N N . GLN A 1 101 ? 10.367 -9.93 -13.867 1 98.62 101 GLN A N 1
ATOM 794 C CA . GLN A 1 101 ? 11.391 -8.938 -13.57 1 98.62 101 GLN A CA 1
ATOM 795 C C . GLN A 1 101 ? 10.914 -7.965 -12.492 1 98.62 101 GLN A C 1
ATOM 797 O O . GLN A 1 101 ? 11.688 -7.578 -11.609 1 98.62 101 GLN A O 1
ATOM 802 N N . ARG A 1 102 ? 9.664 -7.574 -12.625 1 98.25 102 ARG A N 1
ATOM 803 C CA . ARG A 1 102 ? 9.102 -6.66 -11.641 1 98.25 102 ARG A CA 1
ATOM 804 C C . ARG A 1 102 ? 8.969 -7.336 -10.281 1 98.25 102 ARG A C 1
ATOM 806 O O . ARG A 1 102 ? 9.18 -6.703 -9.242 1 98.25 102 ARG A O 1
ATOM 813 N N . LEU A 1 103 ? 8.547 -8.625 -10.297 1 98.56 103 LEU A N 1
ATOM 814 C CA . LEU A 1 103 ? 8.484 -9.383 -9.047 1 98.56 103 LEU A CA 1
ATOM 815 C C . LEU A 1 103 ? 9.852 -9.469 -8.391 1 98.56 103 LEU A C 1
ATOM 817 O O . LEU A 1 103 ? 9.992 -9.234 -7.188 1 98.56 103 LEU A O 1
ATOM 821 N N . ALA A 1 104 ? 10.875 -9.742 -9.18 1 98.31 104 ALA A N 1
ATOM 822 C CA . ALA A 1 104 ? 12.242 -9.867 -8.664 1 98.31 104 ALA A CA 1
ATOM 823 C C . ALA A 1 104 ? 12.742 -8.539 -8.117 1 98.31 104 ALA A C 1
ATOM 825 O O . ALA A 1 104 ? 13.484 -8.508 -7.129 1 98.31 104 ALA A O 1
ATOM 826 N N . ALA A 1 105 ? 12.383 -7.469 -8.781 1 97.62 105 ALA A N 1
ATOM 827 C CA . ALA A 1 105 ? 12.773 -6.141 -8.32 1 97.62 105 ALA A CA 1
ATOM 828 C C . ALA A 1 105 ? 12.07 -5.785 -7.016 1 97.62 105 ALA A C 1
ATOM 830 O O . ALA A 1 105 ? 12.672 -5.18 -6.125 1 97.62 105 ALA A O 1
ATOM 831 N N . CYS A 1 106 ? 10.82 -6.164 -6.902 1 97.69 106 CYS A N 1
ATOM 832 C CA . CYS A 1 106 ? 10.031 -5.859 -5.711 1 97.69 106 CYS A CA 1
ATOM 833 C C . CYS A 1 106 ? 10.531 -6.652 -4.512 1 97.69 106 CYS A C 1
ATOM 835 O O . CYS A 1 106 ? 10.609 -6.125 -3.4 1 97.69 106 CYS A O 1
ATOM 837 N N . TRP A 1 107 ? 10.805 -7.941 -4.734 1 97.81 107 TRP A N 1
ATOM 838 C CA . TRP A 1 107 ? 11.289 -8.828 -3.678 1 97.81 107 TRP A CA 1
ATOM 839 C C . TRP A 1 107 ? 12.609 -9.477 -4.078 1 97.81 107 TRP A C 1
ATOM 841 O O . TRP A 1 107 ? 12.625 -10.586 -4.621 1 97.81 107 TRP A O 1
ATOM 851 N N . PRO A 1 108 ? 13.688 -8.914 -3.713 1 96.62 108 PRO A N 1
ATOM 852 C CA . PRO A 1 108 ? 14.984 -9.453 -4.125 1 96.62 108 PRO A CA 1
ATOM 853 C C . PRO A 1 108 ? 15.273 -10.828 -3.537 1 96.62 108 PRO A C 1
ATOM 855 O O . PRO A 1 108 ? 16.078 -11.586 -4.086 1 96.62 108 PRO A O 1
ATOM 858 N N . GLN A 1 109 ? 14.602 -11.172 -2.482 1 96.5 109 GLN A N 1
ATOM 859 C CA . GLN A 1 109 ? 14.836 -12.461 -1.841 1 96.5 109 GLN A CA 1
ATOM 860 C C . GLN A 1 109 ? 13.703 -13.438 -2.135 1 96.5 109 GLN A C 1
ATOM 862 O O . GLN A 1 109 ? 13.562 -14.461 -1.456 1 96.5 109 GLN A O 1
ATOM 867 N N . ALA A 1 110 ? 12.867 -13.07 -3.08 1 97.88 110 ALA A N 1
ATOM 868 C CA . ALA A 1 110 ? 11.781 -13.977 -3.457 1 97.88 110 ALA A CA 1
ATOM 869 C C . ALA A 1 110 ? 12.328 -15.328 -3.92 1 97.88 110 ALA A C 1
ATOM 871 O O . ALA A 1 110 ? 13.461 -15.414 -4.395 1 97.88 110 ALA A O 1
ATOM 872 N N . ARG A 1 111 ? 11.57 -16.297 -3.719 1 98.19 111 ARG A N 1
ATOM 873 C CA . ARG A 1 111 ? 11.828 -17.641 -4.227 1 98.19 111 ARG A CA 1
ATOM 874 C C . ARG A 1 111 ? 10.852 -17.984 -5.348 1 98.19 111 ARG A C 1
ATOM 876 O O . ARG A 1 111 ? 9.75 -17.453 -5.414 1 98.19 111 ARG A O 1
ATOM 883 N N . TYR A 1 112 ? 11.328 -18.844 -6.211 1 98.75 112 TYR A N 1
ATOM 884 C CA . TYR A 1 112 ? 10.539 -19.109 -7.406 1 98.75 112 TYR A CA 1
ATOM 885 C C . TYR A 1 112 ? 10.406 -20.594 -7.66 1 98.75 112 TYR A C 1
ATOM 887 O O . TYR A 1 112 ? 11.367 -21.359 -7.469 1 98.75 112 TYR A O 1
ATOM 895 N N . ILE A 1 113 ? 9.266 -21 -8.023 1 98.81 113 ILE A N 1
ATOM 896 C CA . ILE A 1 113 ? 8.961 -22.344 -8.539 1 98.81 113 ILE A CA 1
ATOM 897 C C . ILE A 1 113 ? 8.531 -22.234 -10 1 98.81 113 ILE A C 1
ATOM 899 O O . ILE A 1 113 ? 7.637 -21.469 -10.344 1 98.81 113 ILE A O 1
ATOM 903 N N . VAL A 1 114 ? 9.227 -22.938 -10.859 1 98.81 114 VAL A N 1
ATOM 904 C CA . VAL A 1 114 ? 8.883 -23.016 -12.273 1 98.81 114 VAL A CA 1
ATOM 905 C C . VAL A 1 114 ? 8.18 -24.344 -12.562 1 98.81 114 VAL A C 1
ATOM 907 O O . VAL A 1 114 ? 8.742 -25.422 -12.359 1 98.81 114 VAL A O 1
ATOM 910 N N . LEU A 1 115 ? 6.969 -24.266 -13.016 1 98.62 115 LEU A N 1
ATOM 911 C CA . LEU A 1 115 ? 6.156 -25.438 -13.336 1 98.62 115 LEU A CA 1
ATOM 912 C C . LEU A 1 115 ? 5.941 -25.562 -14.836 1 98.62 115 LEU A C 1
ATOM 914 O O . LEU A 1 115 ? 5.41 -24.641 -15.469 1 98.62 115 LEU A O 1
ATOM 918 N N . ARG A 1 116 ? 6.383 -26.672 -15.367 1 98.25 116 ARG A N 1
ATOM 919 C CA . ARG A 1 116 ? 6.172 -26.984 -16.766 1 98.25 116 ARG A CA 1
ATOM 920 C C . ARG A 1 116 ? 5.207 -28.156 -16.922 1 98.25 116 ARG A C 1
ATOM 922 O O . ARG A 1 116 ? 4.977 -28.906 -15.977 1 98.25 116 ARG A O 1
ATOM 929 N N . ARG A 1 117 ? 4.66 -28.25 -18.016 1 97.5 117 ARG A N 1
ATOM 930 C CA . ARG A 1 117 ? 3.805 -29.344 -18.438 1 97.5 117 ARG A CA 1
ATOM 931 C C . ARG A 1 117 ? 3.961 -29.609 -19.938 1 97.5 117 ARG A C 1
ATOM 933 O O . ARG A 1 117 ? 4.375 -28.719 -20.688 1 97.5 117 ARG A O 1
ATOM 940 N N . HIS A 1 118 ? 3.711 -30.922 -20.312 1 96.62 118 HIS A N 1
ATOM 941 C CA . HIS A 1 118 ? 3.758 -31.25 -21.734 1 96.62 118 HIS A CA 1
ATOM 942 C C . HIS A 1 118 ? 3.002 -30.203 -22.547 1 96.62 118 HIS A C 1
ATOM 944 O O . HIS A 1 118 ? 1.798 -30.016 -22.375 1 96.62 118 HIS A O 1
ATOM 950 N N . PRO A 1 119 ? 3.727 -29.531 -23.594 1 96.81 119 PRO A N 1
ATOM 951 C CA . PRO A 1 119 ? 3.127 -28.406 -24.328 1 96.81 119 PRO A CA 1
ATOM 952 C C . PRO A 1 119 ? 1.836 -28.797 -25.047 1 96.81 119 PRO A C 1
ATOM 954 O O . PRO A 1 119 ? 0.875 -28.031 -25.047 1 96.81 119 PRO A O 1
ATOM 957 N N . VAL A 1 120 ? 1.775 -30 -25.516 1 96.38 120 VAL A N 1
ATOM 958 C CA . VAL A 1 120 ? 0.589 -30.453 -26.234 1 96.38 120 VAL A CA 1
ATOM 959 C C . VAL A 1 120 ? -0.562 -30.672 -25.266 1 96.38 120 VAL A C 1
ATOM 961 O O . VAL A 1 120 ? -1.723 -30.406 -25.594 1 96.38 120 VAL A O 1
ATOM 964 N N . ALA A 1 121 ? -0.239 -31.188 -24.094 1 95.19 121 ALA A N 1
ATOM 965 C CA . ALA A 1 121 ? -1.265 -31.344 -23.062 1 95.19 121 ALA A CA 1
ATOM 966 C C . ALA A 1 121 ? -1.845 -30 -22.641 1 95.19 121 ALA A C 1
ATOM 968 O O . ALA A 1 121 ? -3.055 -29.875 -22.438 1 95.19 121 ALA A O 1
ATOM 969 N N . ILE A 1 122 ? -0.973 -28.953 -22.5 1 96.69 122 ILE A N 1
ATOM 970 C CA . ILE A 1 122 ? -1.44 -27.609 -22.172 1 96.69 122 ILE A CA 1
ATOM 971 C C . ILE A 1 122 ? -2.404 -27.125 -23.25 1 96.69 122 ILE A C 1
ATOM 973 O O . ILE A 1 122 ? -3.502 -26.656 -22.953 1 96.69 122 ILE A O 1
ATOM 977 N N . ALA A 1 123 ? -2.012 -27.297 -24.516 1 96.62 123 ALA A N 1
ATOM 978 C CA . ALA A 1 123 ? -2.82 -26.844 -25.656 1 96.62 123 ALA A CA 1
ATOM 979 C C . ALA A 1 123 ? -4.176 -27.547 -25.672 1 96.62 123 ALA A C 1
ATOM 981 O O . ALA A 1 123 ? -5.207 -26.906 -25.906 1 96.62 123 ALA A O 1
ATOM 982 N N . ASP A 1 124 ? -4.121 -28.828 -25.422 1 94.56 124 ASP A N 1
ATOM 983 C CA . ASP A 1 124 ? -5.363 -29.594 -25.391 1 94.56 124 ASP A CA 1
ATOM 984 C C . ASP A 1 124 ? -6.273 -29.109 -24.266 1 94.56 124 ASP A C 1
ATOM 986 O O . ASP A 1 124 ? -7.496 -29.047 -24.422 1 94.56 124 ASP A O 1
ATOM 990 N N . SER A 1 125 ? -5.688 -28.844 -23.125 1 93.38 125 SER A N 1
ATOM 991 C CA . SER A 1 125 ? -6.449 -28.328 -22 1 93.38 125 SER A CA 1
ATOM 992 C C . SER A 1 125 ? -7.074 -26.969 -22.328 1 93.38 125 SER A C 1
ATOM 994 O O . SER A 1 125 ? -8.219 -26.703 -21.938 1 93.38 125 SER A O 1
ATOM 996 N N . ILE A 1 126 ? -6.344 -26.031 -22.984 1 95.19 126 ILE A N 1
ATOM 997 C CA . ILE A 1 126 ? -6.844 -24.734 -23.406 1 95.19 126 ILE A CA 1
ATOM 998 C C . ILE A 1 126 ? -8.055 -24.922 -24.328 1 95.19 126 ILE A C 1
ATOM 1000 O O . ILE A 1 126 ? -9.078 -24.25 -24.156 1 95.19 126 ILE A O 1
ATOM 1004 N N . ARG A 1 127 ? -7.93 -25.844 -25.25 1 93.5 127 ARG A N 1
ATOM 1005 C CA . ARG A 1 127 ? -9.008 -26.125 -26.188 1 93.5 127 ARG A CA 1
ATOM 1006 C C . ARG A 1 127 ? -10.242 -26.656 -25.453 1 93.5 127 ARG A C 1
ATOM 1008 O O . ARG A 1 127 ? -11.359 -26.188 -25.688 1 93.5 127 ARG A O 1
ATOM 1015 N N . ARG A 1 128 ? -10.031 -27.562 -24.516 1 90.81 128 ARG A N 1
ATOM 1016 C CA . ARG A 1 128 ? -11.125 -28.188 -23.781 1 90.81 128 ARG A CA 1
ATOM 1017 C C . ARG A 1 128 ? -11.828 -27.188 -22.875 1 90.81 128 ARG A C 1
ATOM 1019 O O . ARG A 1 128 ? -13.023 -27.312 -22.609 1 90.81 128 ARG A O 1
ATOM 1026 N N . ALA A 1 129 ? -11.094 -26.219 -22.422 1 89.88 129 ALA A N 1
ATOM 1027 C CA . ALA A 1 129 ? -11.656 -25.188 -21.547 1 89.88 129 ALA A CA 1
ATOM 1028 C C . ALA A 1 129 ? -12.461 -24.172 -22.344 1 89.88 129 ALA A C 1
ATOM 1030 O O . ALA A 1 129 ? -13.148 -23.328 -21.781 1 89.88 129 ALA A O 1
ATOM 1031 N N . GLY A 1 130 ? -12.398 -24.188 -23.719 1 91.75 130 GLY A N 1
ATOM 1032 C CA . GLY A 1 130 ? -13.156 -23.297 -24.578 1 91.75 130 GLY A CA 1
ATOM 1033 C C . GLY A 1 130 ? -12.414 -22.016 -24.906 1 91.75 130 GLY A C 1
ATOM 1034 O O . GLY A 1 130 ? -13 -21.062 -25.453 1 91.75 130 GLY A O 1
ATOM 1035 N N . ASP A 1 131 ? -11.062 -21.938 -24.625 1 93.62 131 ASP A N 1
ATOM 1036 C CA . ASP A 1 131 ? -10.297 -20.703 -24.812 1 93.62 131 ASP A CA 1
ATOM 1037 C C . ASP A 1 131 ? -9.594 -20.703 -26.172 1 93.62 131 ASP A C 1
ATOM 1039 O O . ASP A 1 131 ? -8.859 -19.766 -26.484 1 93.62 131 ASP A O 1
ATOM 1043 N N . ALA A 1 132 ? -9.75 -21.75 -26.922 1 95.75 132 ALA A N 1
ATOM 1044 C CA . ALA A 1 132 ? -9.266 -21.859 -28.297 1 95.75 132 ALA A CA 1
ATOM 1045 C C . ALA A 1 132 ? -10.141 -22.812 -29.109 1 95.75 132 ALA A C 1
ATOM 1047 O O . ALA A 1 132 ? -10.672 -23.781 -28.578 1 95.75 132 ALA A O 1
ATOM 1048 N N . ASN A 1 133 ? -10.266 -22.531 -30.406 1 95.44 133 ASN A N 1
ATOM 1049 C CA . ASN A 1 133 ? -11.125 -23.328 -31.266 1 95.44 133 ASN A CA 1
ATOM 1050 C C . ASN A 1 133 ? -10.453 -24.641 -31.672 1 95.44 133 ASN A C 1
ATOM 1052 O O . ASN A 1 133 ? -11.133 -25.625 -31.969 1 95.44 133 ASN A O 1
ATOM 1056 N N . ASP A 1 134 ? -9.18 -24.641 -31.781 1 94 134 ASP A N 1
ATOM 1057 C CA . ASP A 1 134 ? -8.414 -25.812 -32.156 1 94 134 ASP A CA 1
ATOM 1058 C C . ASP A 1 134 ? -6.996 -25.766 -31.594 1 94 134 ASP A C 1
ATOM 1060 O O . ASP A 1 134 ? -6.645 -24.828 -30.859 1 94 134 ASP A O 1
ATOM 1064 N N . LEU A 1 135 ? -6.211 -26.844 -31.859 1 93.56 135 LEU A N 1
ATOM 1065 C CA . LEU A 1 135 ? -4.867 -26.969 -31.312 1 93.56 135 LEU A CA 1
ATOM 1066 C C . LEU A 1 135 ? -3.953 -25.875 -31.844 1 93.56 135 LEU A C 1
ATOM 1068 O O . LEU A 1 135 ? -3.057 -25.406 -31.141 1 93.56 135 LEU A O 1
ATOM 1072 N N . ALA A 1 136 ? -4.18 -25.469 -33.062 1 94.75 136 ALA A N 1
ATOM 1073 C CA . ALA A 1 136 ? -3.336 -24.453 -33.688 1 94.75 136 ALA A CA 1
ATOM 1074 C C . ALA A 1 136 ? -3.498 -23.109 -32.969 1 94.75 136 ALA A C 1
ATOM 1076 O O . ALA A 1 136 ? -2.514 -22.422 -32.688 1 94.75 136 ALA A O 1
ATOM 1077 N N . GLU A 1 137 ? -4.715 -22.766 -32.688 1 96.62 137 GLU A N 1
ATOM 1078 C CA . GLU A 1 137 ? -4.984 -21.547 -31.953 1 96.62 137 GLU A CA 1
ATOM 1079 C C . GLU A 1 137 ? -4.449 -21.641 -30.516 1 96.62 137 GLU A C 1
ATOM 1081 O O . GLU A 1 137 ? -3.861 -20.688 -30 1 96.62 137 GLU A O 1
ATOM 1086 N N . ALA A 1 138 ? -4.652 -22.734 -29.891 1 97.38 138 ALA A N 1
ATOM 1087 C CA . ALA A 1 138 ? -4.145 -22.953 -28.531 1 97.38 138 ALA A CA 1
ATOM 1088 C C . ALA A 1 138 ? -2.619 -22.875 -28.5 1 97.38 138 ALA A C 1
ATOM 1090 O O . ALA A 1 138 ? -2.039 -22.406 -27.516 1 97.38 138 ALA A O 1
ATOM 1091 N N . ALA A 1 139 ? -1.976 -23.328 -29.562 1 97.5 139 ALA A N 1
ATOM 1092 C CA . ALA A 1 139 ? -0.518 -23.344 -29.656 1 97.5 139 ALA A CA 1
ATOM 1093 C C . ALA A 1 139 ? 0.06 -21.938 -29.531 1 97.5 139 ALA A C 1
ATOM 1095 O O . ALA A 1 139 ? 1.141 -21.75 -28.969 1 97.5 139 ALA A O 1
ATOM 1096 N N . VAL A 1 140 ? -0.622 -20.969 -30.047 1 98.25 140 VAL A N 1
ATOM 1097 C CA . VAL A 1 140 ? -0.173 -19.594 -29.984 1 98.25 140 VAL A CA 1
ATOM 1098 C C . VAL A 1 140 ? -0.113 -19.125 -28.516 1 98.25 140 VAL A C 1
ATOM 1100 O O . VAL A 1 140 ? 0.853 -18.484 -28.109 1 98.25 140 VAL A O 1
ATOM 1103 N N . THR A 1 141 ? -1.139 -19.484 -27.797 1 98.12 141 THR A N 1
ATOM 1104 C CA . THR A 1 141 ? -1.17 -19.156 -26.375 1 98.12 141 THR A CA 1
ATOM 1105 C C . THR A 1 141 ? -0.056 -19.875 -25.641 1 98.12 141 THR A C 1
ATOM 1107 O O . THR A 1 141 ? 0.645 -19.281 -24.812 1 98.12 141 THR A O 1
ATOM 1110 N N . VAL A 1 142 ? 0.088 -21.156 -25.938 1 98.38 142 VAL A N 1
ATOM 1111 C CA . VAL A 1 142 ? 1.146 -21.938 -25.297 1 98.38 142 VAL A CA 1
ATOM 1112 C C . VAL A 1 142 ? 2.504 -21.297 -25.609 1 98.38 142 VAL A C 1
ATOM 1114 O O . VAL A 1 142 ? 3.342 -21.156 -24.703 1 98.38 142 VAL A O 1
ATOM 1117 N N . ASP A 1 143 ? 2.766 -20.906 -26.828 1 98.56 143 ASP A N 1
ATOM 1118 C CA . ASP A 1 143 ? 4.027 -20.297 -27.234 1 98.56 143 ASP A CA 1
ATOM 1119 C C . ASP A 1 143 ? 4.309 -19.031 -26.438 1 98.56 143 ASP A C 1
ATOM 1121 O O . ASP A 1 143 ? 5.441 -18.797 -26 1 98.56 143 ASP A O 1
ATOM 1125 N N . LYS A 1 144 ? 3.301 -18.234 -26.297 1 98.69 144 LYS A N 1
ATOM 1126 C CA . LYS A 1 144 ? 3.426 -16.984 -25.562 1 98.69 144 LYS A CA 1
ATOM 1127 C C . LYS A 1 144 ? 3.857 -17.234 -24.109 1 98.69 144 LYS A C 1
ATOM 1129 O O . LYS A 1 144 ? 4.828 -16.641 -23.641 1 98.69 144 LYS A O 1
ATOM 1134 N N . PHE A 1 145 ? 3.213 -18.125 -23.422 1 98.69 145 PHE A N 1
ATOM 1135 C CA . PHE A 1 145 ? 3.508 -18.406 -22.016 1 98.69 145 PHE A CA 1
ATOM 1136 C C . PHE A 1 145 ? 4.836 -19.141 -21.875 1 98.69 145 PHE A C 1
ATOM 1138 O O . PHE A 1 145 ? 5.625 -18.844 -20.984 1 98.69 145 PHE A O 1
ATOM 1145 N N . ALA A 1 146 ? 5.055 -20.094 -22.781 1 98.62 146 ALA A N 1
ATOM 1146 C CA . ALA A 1 146 ? 6.293 -20.859 -22.719 1 98.62 146 ALA A CA 1
ATOM 1147 C C . ALA A 1 146 ? 7.508 -19.969 -22.938 1 98.62 146 ALA A C 1
ATOM 1149 O O . ALA A 1 146 ? 8.539 -20.125 -22.281 1 98.62 146 ALA A O 1
ATOM 1150 N N . THR A 1 147 ? 7.426 -19.031 -23.859 1 98.75 147 THR A N 1
ATOM 1151 C CA . THR A 1 147 ? 8.5 -18.094 -24.109 1 98.75 147 THR A CA 1
ATOM 1152 C C . THR A 1 147 ? 8.812 -17.266 -22.859 1 98.75 147 THR A C 1
ATOM 1154 O O . THR A 1 147 ? 9.969 -17.141 -22.469 1 98.75 147 THR A O 1
ATOM 1157 N N . ALA A 1 148 ? 7.773 -16.766 -22.219 1 98.81 148 ALA A N 1
ATOM 1158 C CA . ALA A 1 148 ? 7.938 -15.969 -21 1 98.81 148 ALA A CA 1
ATOM 1159 C C . ALA A 1 148 ? 8.508 -16.812 -19.875 1 98.81 148 ALA A C 1
ATOM 1161 O O . ALA A 1 148 ? 9.391 -16.359 -19.141 1 98.81 148 ALA A O 1
ATOM 1162 N N . LEU A 1 149 ? 7.988 -18.016 -19.734 1 98.81 149 LEU A N 1
ATOM 1163 C CA . LEU A 1 149 ? 8.461 -18.891 -18.672 1 98.81 149 LEU A CA 1
ATOM 1164 C C . LEU A 1 149 ? 9.938 -19.219 -18.859 1 98.81 149 LEU A C 1
ATOM 1166 O O . LEU A 1 149 ? 10.703 -19.234 -17.891 1 98.81 149 LEU A O 1
ATOM 1170 N N . ASP A 1 150 ? 10.32 -19.516 -20.078 1 98.19 150 ASP A N 1
ATOM 1171 C CA . ASP A 1 150 ? 11.711 -19.859 -20.375 1 98.19 150 ASP A CA 1
ATOM 1172 C C . ASP A 1 150 ? 12.641 -18.688 -20.047 1 98.19 150 ASP A C 1
ATOM 1174 O O . ASP A 1 150 ? 13.734 -18.875 -19.516 1 98.19 150 ASP A O 1
ATOM 1178 N N . GLU A 1 151 ? 12.211 -17.562 -20.438 1 98.5 151 GLU A N 1
ATOM 1179 C CA . GLU A 1 151 ? 13 -16.375 -20.125 1 98.5 151 GLU A CA 1
ATOM 1180 C C . GLU A 1 151 ? 13.164 -16.219 -18.609 1 98.5 151 GLU A C 1
ATOM 1182 O O . GLU A 1 151 ? 14.273 -15.969 -18.125 1 98.5 151 GLU A O 1
ATOM 1187 N N . ALA A 1 152 ? 12.039 -16.312 -17.875 1 98.75 152 ALA A N 1
ATOM 1188 C CA . ALA A 1 152 ? 12.086 -16.203 -16.406 1 98.75 152 ALA A CA 1
ATOM 1189 C C . ALA A 1 152 ? 13.016 -17.25 -15.812 1 98.75 152 ALA A C 1
ATOM 1191 O O . ALA A 1 152 ? 13.875 -16.938 -14.992 1 98.75 152 ALA A O 1
ATOM 1192 N N . ALA A 1 153 ? 12.891 -18.453 -16.234 1 98.12 153 ALA A N 1
ATOM 1193 C CA . ALA A 1 153 ? 13.688 -19.562 -15.727 1 98.12 153 ALA A CA 1
ATOM 1194 C C . ALA A 1 153 ? 15.18 -19.328 -15.969 1 98.12 153 ALA A C 1
ATOM 1196 O O . ALA A 1 153 ? 16.016 -19.656 -15.117 1 98.12 153 ALA A O 1
ATOM 1197 N N . ALA A 1 154 ? 15.508 -18.766 -17.062 1 97.88 154 ALA A N 1
ATOM 1198 C CA . ALA A 1 154 ? 16.906 -18.5 -17.422 1 97.88 154 ALA A CA 1
ATOM 1199 C C . ALA A 1 154 ? 17.5 -17.391 -16.562 1 97.88 154 ALA A C 1
ATOM 1201 O O . ALA A 1 154 ? 18.719 -17.359 -16.328 1 97.88 154 ALA A O 1
ATOM 1202 N N . ASN A 1 155 ? 16.672 -16.578 -16.047 1 98.19 155 ASN A N 1
ATOM 1203 C CA . ASN A 1 155 ? 17.172 -15.398 -15.352 1 98.19 155 ASN A CA 1
ATOM 1204 C C . ASN A 1 155 ? 16.922 -15.477 -13.844 1 98.19 155 ASN A C 1
ATOM 1206 O O . ASN A 1 155 ? 17.266 -14.547 -13.109 1 98.19 155 ASN A O 1
ATOM 1210 N N . LEU A 1 156 ? 16.281 -16.547 -13.406 1 97.75 156 LEU A N 1
ATOM 1211 C CA . LEU A 1 156 ? 16.047 -16.797 -11.984 1 97.75 156 LEU A CA 1
ATOM 1212 C C . LEU A 1 156 ? 16.719 -18.094 -11.547 1 97.75 156 LEU A C 1
ATOM 1214 O O . LEU A 1 156 ? 16.047 -19.047 -11.164 1 97.75 156 LEU A O 1
ATOM 1218 N N . PRO A 1 157 ? 17.984 -18.094 -11.508 1 89.81 157 PRO A N 1
ATOM 1219 C CA . PRO A 1 157 ? 18.719 -19.344 -11.328 1 89.81 157 PRO A CA 1
ATOM 1220 C C . PRO A 1 157 ? 18.438 -20 -9.969 1 89.81 157 PRO A C 1
ATOM 1222 O O . PRO A 1 157 ? 18.672 -21.203 -9.805 1 89.81 157 PRO A O 1
ATOM 1225 N N . GLY A 1 158 ? 17.906 -19.406 -9.055 1 94.25 158 GLY A N 1
ATOM 1226 C CA . GLY A 1 158 ? 17.578 -20.047 -7.789 1 94.25 158 GLY A CA 1
ATOM 1227 C C . GLY A 1 158 ? 16.203 -20.703 -7.793 1 94.25 158 GLY A C 1
ATOM 1228 O O . GLY A 1 158 ? 15.82 -21.344 -6.812 1 94.25 158 GLY A O 1
ATOM 1229 N N . ALA A 1 159 ? 15.578 -20.75 -8.922 1 97.81 159 ALA A N 1
ATOM 1230 C CA . ALA A 1 159 ? 14.242 -21.328 -9.008 1 97.81 159 ALA A CA 1
ATOM 1231 C C . ALA A 1 159 ? 14.297 -22.844 -9 1 97.81 159 ALA A C 1
ATOM 1233 O O . ALA A 1 159 ? 15.219 -23.453 -9.555 1 97.81 159 ALA A O 1
ATOM 1234 N N . VAL A 1 160 ? 13.359 -23.453 -8.391 1 98.38 160 VAL A N 1
ATOM 1235 C CA . VAL A 1 160 ? 13.195 -24.906 -8.461 1 98.38 160 VAL A CA 1
ATOM 1236 C C . VAL A 1 160 ? 12.266 -25.266 -9.625 1 98.38 160 VAL A C 1
ATOM 1238 O O . VAL A 1 160 ? 11.273 -24.578 -9.859 1 98.38 160 VAL A O 1
ATOM 1241 N N . HIS A 1 161 ? 12.617 -26.328 -10.32 1 98.06 161 HIS A N 1
ATOM 1242 C CA . HIS A 1 161 ? 11.852 -26.734 -11.492 1 98.06 161 HIS A CA 1
ATOM 1243 C C . HIS A 1 161 ? 11.055 -28 -11.219 1 98.06 161 HIS A C 1
ATOM 1245 O O . HIS A 1 161 ? 11.594 -28.969 -10.688 1 98.06 161 HIS A O 1
ATOM 1251 N N . VAL A 1 162 ? 9.812 -27.938 -11.531 1 98.06 162 VAL A N 1
ATOM 1252 C CA . VAL A 1 162 ? 8.875 -29.047 -11.383 1 98.06 162 VAL A CA 1
ATOM 1253 C C . VAL A 1 162 ? 8.086 -29.234 -12.68 1 98.06 162 VAL A C 1
ATOM 1255 O O . VAL A 1 162 ? 7.844 -28.266 -13.406 1 98.06 162 VAL A O 1
ATOM 1258 N N . THR A 1 163 ? 7.758 -30.484 -13.047 1 97.94 163 THR A N 1
ATOM 1259 C CA . THR A 1 163 ? 6.812 -30.734 -14.125 1 97.94 163 THR A CA 1
ATOM 1260 C C . THR A 1 163 ? 5.5 -31.297 -13.586 1 97.94 163 THR A C 1
ATOM 1262 O O . THR A 1 163 ? 5.484 -31.953 -12.539 1 97.94 163 THR A O 1
ATOM 1265 N N . TYR A 1 164 ? 4.465 -30.938 -14.266 1 97.69 164 TYR A N 1
ATOM 1266 C CA . TYR A 1 164 ? 3.154 -31.453 -13.883 1 97.69 164 TYR A CA 1
ATOM 1267 C C . TYR A 1 164 ? 3.158 -32.969 -13.812 1 97.69 164 TYR A C 1
ATOM 1269 O O . TYR A 1 164 ? 2.557 -33.562 -12.914 1 97.69 164 TYR A O 1
ATOM 1277 N N . GLU A 1 165 ? 3.807 -33.625 -14.703 1 96.81 165 GLU A N 1
ATOM 1278 C CA . GLU A 1 165 ? 3.889 -35.094 -14.789 1 96.81 165 GLU A CA 1
ATOM 1279 C C . GLU A 1 165 ? 4.582 -35.688 -13.562 1 96.81 165 GLU A C 1
ATOM 1281 O O . GLU A 1 165 ? 4.113 -36.656 -12.984 1 96.81 165 GLU A O 1
ATOM 1286 N N . GLN A 1 166 ? 5.68 -35.062 -13.164 1 96.19 166 GLN A N 1
ATOM 1287 C CA . GLN A 1 166 ? 6.367 -35.5 -11.945 1 96.19 166 GLN A CA 1
ATOM 1288 C C . GLN A 1 166 ? 5.488 -35.281 -10.719 1 96.19 166 GLN A C 1
ATOM 1290 O O . GLN A 1 166 ? 5.414 -36.125 -9.844 1 96.19 166 GLN A O 1
ATOM 1295 N N . LEU A 1 167 ? 4.859 -34.125 -10.641 1 97.81 167 LEU A N 1
ATOM 1296 C CA . LEU A 1 167 ? 3.998 -33.75 -9.516 1 97.81 167 LEU A CA 1
ATOM 1297 C C . LEU A 1 167 ? 2.883 -34.781 -9.336 1 97.81 167 LEU A C 1
ATOM 1299 O O . LEU A 1 167 ? 2.617 -35.219 -8.211 1 97.81 167 LEU A O 1
ATOM 1303 N N . THR A 1 168 ? 2.215 -35.156 -10.422 1 97.38 168 THR A N 1
ATOM 1304 C CA . THR A 1 168 ? 1.062 -36.062 -10.32 1 97.38 168 THR A CA 1
ATOM 1305 C C . THR A 1 168 ? 1.507 -37.5 -10.172 1 97.38 168 THR A C 1
ATOM 1307 O O . THR A 1 168 ? 0.81 -38.312 -9.562 1 97.38 168 THR A O 1
ATOM 1310 N N . ALA A 1 169 ? 2.684 -37.875 -10.68 1 96.94 169 ALA A N 1
ATOM 1311 C CA . ALA A 1 169 ? 3.195 -39.25 -10.586 1 96.94 169 ALA A CA 1
ATOM 1312 C C . ALA A 1 169 ? 3.68 -39.531 -9.164 1 96.94 169 ALA A C 1
ATOM 1314 O O . ALA A 1 169 ? 3.506 -40.656 -8.672 1 96.94 169 ALA A O 1
ATOM 1315 N N . ASP A 1 170 ? 4.297 -38.625 -8.57 1 97.94 170 ASP A N 1
ATOM 1316 C CA . ASP A 1 170 ? 4.828 -38.781 -7.219 1 97.94 170 ASP A CA 1
ATOM 1317 C C . ASP A 1 170 ? 4.695 -37.469 -6.422 1 97.94 170 ASP A C 1
ATOM 1319 O O . ASP A 1 170 ? 5.695 -36.812 -6.121 1 97.94 170 ASP A O 1
ATOM 1323 N N . PRO A 1 171 ? 3.467 -37.219 -5.957 1 98 171 PRO A N 1
ATOM 1324 C CA . PRO A 1 171 ? 3.217 -35.969 -5.246 1 98 171 PRO A CA 1
ATOM 1325 C C . PRO A 1 171 ? 4.031 -35.844 -3.959 1 98 171 PRO A C 1
ATOM 1327 O O . PRO A 1 171 ? 4.477 -34.75 -3.605 1 98 171 PRO A O 1
ATOM 1330 N N . GLU A 1 172 ? 4.25 -36.906 -3.289 1 98.5 172 GLU A N 1
ATOM 1331 C CA . GLU A 1 172 ? 4.984 -36.875 -2.029 1 98.5 172 GLU A CA 1
ATOM 1332 C C . GLU A 1 172 ? 6.43 -36.438 -2.248 1 98.5 172 GLU A C 1
ATOM 1334 O O . GLU A 1 172 ? 6.918 -35.5 -1.576 1 98.5 172 GLU A O 1
ATOM 1339 N N . ALA A 1 173 ? 7.094 -37.094 -3.17 1 98.56 173 ALA A N 1
ATOM 1340 C CA . ALA A 1 173 ? 8.484 -36.75 -3.453 1 98.56 173 ALA A CA 1
ATOM 1341 C C . ALA A 1 173 ? 8.609 -35.312 -3.924 1 98.56 173 ALA A C 1
ATOM 1343 O O . ALA A 1 173 ? 9.523 -34.594 -3.518 1 98.56 173 ALA A O 1
ATOM 1344 N N . THR A 1 174 ? 7.762 -34.875 -4.773 1 98.44 174 THR A N 1
ATOM 1345 C CA . THR A 1 174 ? 7.785 -33.531 -5.305 1 98.44 174 THR A CA 1
ATOM 1346 C C . THR A 1 174 ? 7.559 -32.5 -4.195 1 98.44 174 THR A C 1
ATOM 1348 O O . THR A 1 174 ? 8.289 -31.516 -4.094 1 98.44 174 THR A O 1
ATOM 1351 N N . CYS A 1 175 ? 6.566 -32.719 -3.328 1 98.62 175 CYS A N 1
ATOM 1352 C CA . CYS A 1 175 ? 6.266 -31.797 -2.242 1 98.62 175 CYS A CA 1
ATOM 1353 C C . CYS A 1 175 ? 7.422 -31.734 -1.253 1 98.62 175 CYS A C 1
ATOM 1355 O O . CYS A 1 175 ? 7.742 -30.656 -0.745 1 98.62 175 CYS A O 1
ATOM 1357 N N . LYS A 1 176 ? 8.039 -32.844 -0.979 1 98.62 176 LYS A N 1
ATOM 1358 C CA . LYS A 1 176 ? 9.203 -32.844 -0.099 1 98.62 176 LYS A CA 1
ATOM 1359 C C . LYS A 1 176 ? 10.32 -31.969 -0.663 1 98.62 176 LYS A C 1
ATOM 1361 O O . LYS A 1 176 ? 10.93 -31.188 0.069 1 98.62 176 LYS A O 1
ATOM 1366 N N . ALA A 1 177 ? 10.586 -32.125 -1.923 1 98.31 177 ALA A N 1
ATOM 1367 C CA . ALA A 1 177 ? 11.617 -31.312 -2.57 1 98.31 177 ALA A CA 1
ATOM 1368 C C . ALA A 1 177 ? 11.266 -29.828 -2.502 1 98.31 177 ALA A C 1
ATOM 1370 O O . ALA A 1 177 ? 12.141 -28.984 -2.277 1 98.31 177 ALA A O 1
ATOM 1371 N N . LEU A 1 178 ? 10.016 -29.516 -2.721 1 98.56 178 LEU A N 1
ATOM 1372 C CA . LEU A 1 178 ? 9.562 -28.125 -2.666 1 98.56 178 LEU A CA 1
ATOM 1373 C C . LEU A 1 178 ? 9.695 -27.562 -1.254 1 98.56 178 LEU A C 1
ATOM 1375 O O . LEU A 1 178 ? 10.086 -26.406 -1.072 1 98.56 178 LEU A O 1
ATOM 1379 N N . CYS A 1 179 ? 9.312 -28.344 -0.234 1 98.62 179 CYS A N 1
ATOM 1380 C CA . CYS A 1 179 ? 9.484 -27.938 1.153 1 98.62 179 CYS A CA 1
ATOM 1381 C C . CYS A 1 179 ? 10.945 -27.609 1.454 1 98.62 179 CYS A C 1
ATOM 1383 O O . CYS A 1 179 ? 11.242 -26.625 2.113 1 98.62 179 CYS A O 1
ATOM 1385 N N . GLU A 1 180 ? 11.836 -28.469 0.938 1 98.06 180 GLU A N 1
ATOM 1386 C CA . GLU A 1 180 ? 13.266 -28.219 1.105 1 98.06 180 GLU A CA 1
ATOM 1387 C C . GLU A 1 180 ? 13.664 -26.891 0.475 1 98.06 180 GLU A C 1
ATOM 1389 O O . GLU A 1 180 ? 14.398 -26.109 1.08 1 98.06 180 GLU A O 1
ATOM 1394 N N . HIS A 1 181 ? 13.219 -26.625 -0.696 1 97.31 181 HIS A N 1
ATOM 1395 C CA . HIS A 1 181 ? 13.5 -25.375 -1.398 1 97.31 181 HIS A CA 1
ATOM 1396 C C . HIS A 1 181 ? 12.992 -24.172 -0.615 1 97.31 181 HIS A C 1
ATOM 1398 O O . HIS A 1 181 ? 13.688 -23.156 -0.514 1 97.31 181 HIS A O 1
ATOM 1404 N N . ILE A 1 182 ? 11.82 -24.281 -0.062 1 97.62 182 ILE A N 1
ATOM 1405 C CA . ILE A 1 182 ? 11.164 -23.188 0.643 1 97.62 182 ILE A CA 1
ATOM 1406 C C . ILE A 1 182 ? 11.773 -23.031 2.029 1 97.62 182 ILE A C 1
ATOM 1408 O O . ILE A 1 182 ? 11.773 -21.922 2.59 1 97.62 182 ILE A O 1
ATOM 1412 N N . GLY A 1 183 ? 12.305 -24.078 2.596 1 97.69 183 GLY A N 1
ATOM 1413 C CA . GLY A 1 183 ? 12.93 -24.031 3.906 1 97.69 183 GLY A CA 1
ATOM 1414 C C . GLY A 1 183 ? 11.969 -24.344 5.039 1 97.69 183 GLY A C 1
ATOM 1415 O O . GLY A 1 183 ? 12.047 -23.734 6.109 1 97.69 183 GLY A O 1
ATOM 1416 N N . ILE A 1 184 ? 11 -25.234 4.758 1 98.25 184 ILE A N 1
ATOM 1417 C CA . ILE A 1 184 ? 10.047 -25.656 5.777 1 98.25 184 ILE A CA 1
ATOM 1418 C C . ILE A 1 184 ? 10.023 -27.172 5.859 1 98.25 184 ILE A C 1
ATOM 1420 O O . ILE A 1 184 ? 10.398 -27.859 4.902 1 98.25 184 ILE A O 1
ATOM 1424 N N . PRO A 1 185 ? 9.57 -27.719 6.957 1 98.31 185 PRO A N 1
ATOM 1425 C CA . PRO A 1 185 ? 9.469 -29.172 7.051 1 98.31 185 PRO A CA 1
ATOM 1426 C C . PRO A 1 185 ? 8.344 -29.734 6.188 1 98.31 185 PRO A C 1
ATOM 1428 O O . PRO A 1 185 ? 7.328 -29.078 5.977 1 98.31 185 PRO A O 1
ATOM 1431 N N . TRP A 1 186 ? 8.562 -30.906 5.809 1 96.81 186 TRP A N 1
ATOM 1432 C CA . TRP A 1 186 ? 7.52 -31.656 5.098 1 96.81 186 TRP A CA 1
ATOM 1433 C C . TRP A 1 186 ? 6.332 -31.938 6.012 1 96.81 186 TRP A C 1
ATOM 1435 O O . TRP A 1 186 ? 6.504 -32.188 7.207 1 96.81 186 TRP A O 1
ATOM 1445 N N . ASP A 1 187 ? 5.148 -31.828 5.449 1 98.5 187 ASP A N 1
ATOM 1446 C CA . ASP A 1 187 ? 3.928 -32.156 6.176 1 98.5 187 ASP A CA 1
ATOM 1447 C C . ASP A 1 187 ? 2.988 -33 5.312 1 98.5 187 ASP A C 1
ATOM 1449 O O . ASP A 1 187 ? 2.562 -32.562 4.242 1 98.5 187 ASP A O 1
ATOM 1453 N N . PRO A 1 188 ? 2.635 -34.219 5.738 1 98 188 PRO A N 1
ATOM 1454 C CA . PRO A 1 188 ? 1.818 -35.125 4.926 1 98 188 PRO A CA 1
ATOM 1455 C C . PRO A 1 188 ? 0.45 -34.531 4.586 1 98 188 PRO A C 1
ATOM 1457 O O . PRO A 1 188 ? -0.206 -34.969 3.646 1 98 188 PRO A O 1
ATOM 1460 N N . SER A 1 189 ? -0.053 -33.531 5.312 1 97.38 189 SER A N 1
ATOM 1461 C CA . SER A 1 189 ? -1.341 -32.906 5.031 1 97.38 189 SER A CA 1
ATOM 1462 C C . SER A 1 189 ? -1.366 -32.281 3.633 1 97.38 189 SER A C 1
ATOM 1464 O O . SER A 1 189 ? -2.439 -32.062 3.074 1 97.38 189 SER A O 1
ATOM 1466 N N . MET A 1 190 ? -0.202 -32.031 3.082 1 98.31 190 MET A N 1
ATOM 1467 C CA . MET A 1 190 ? -0.103 -31.453 1.747 1 98.31 190 MET A CA 1
ATOM 1468 C C . MET A 1 190 ? -0.766 -32.344 0.71 1 98.31 190 MET A C 1
ATOM 1470 O O . MET A 1 190 ? -1.291 -31.875 -0.294 1 98.31 190 MET A O 1
ATOM 1474 N N . LEU A 1 191 ? -0.787 -33.656 0.961 1 97.69 191 LEU A N 1
ATOM 1475 C CA . LEU A 1 191 ? -1.249 -34.625 -0.033 1 97.69 191 LEU A CA 1
ATOM 1476 C C . LEU A 1 191 ? -2.768 -34.75 0.007 1 97.69 191 LEU A C 1
ATOM 1478 O O . LEU A 1 191 ? -3.369 -35.344 -0.907 1 97.69 191 LEU A O 1
ATOM 1482 N N . ASP A 1 192 ? -3.377 -34.25 1.071 1 95.94 192 ASP A N 1
ATOM 1483 C CA . ASP A 1 192 ? -4.828 -34.281 1.228 1 95.94 192 ASP A CA 1
ATOM 1484 C C . ASP A 1 192 ? -5.438 -32.875 1.111 1 95.94 192 ASP A C 1
ATOM 1486 O O . ASP A 1 192 ? -6.145 -32.438 2.012 1 95.94 192 ASP A O 1
ATOM 1490 N N . TYR A 1 193 ? -5.168 -32.312 -0.074 1 96.44 193 TYR A N 1
ATOM 1491 C CA . TYR A 1 193 ? -5.539 -30.906 -0.212 1 96.44 193 TYR A CA 1
ATOM 1492 C C . TYR A 1 193 ? -7.055 -30.734 -0.157 1 96.44 193 TYR A C 1
ATOM 1494 O O . TYR A 1 193 ? -7.551 -29.656 0.143 1 96.44 193 TYR A O 1
ATOM 1502 N N . GLY A 1 194 ? -7.875 -31.797 -0.398 1 95.44 194 GLY A N 1
ATOM 1503 C CA . GLY A 1 194 ? -9.328 -31.734 -0.339 1 95.44 194 GLY A CA 1
ATOM 1504 C C . GLY A 1 194 ? -9.859 -31.484 1.06 1 95.44 194 GLY A C 1
ATOM 1505 O O . GLY A 1 194 ? -11.023 -31.141 1.233 1 95.44 194 GLY A O 1
ATOM 1506 N N . ARG A 1 195 ? -9.031 -31.688 2.027 1 96 195 ARG A N 1
ATOM 1507 C CA . ARG A 1 195 ? -9.453 -31.531 3.416 1 96 195 ARG A CA 1
ATOM 1508 C C . ARG A 1 195 ? -9.242 -30.109 3.9 1 96 195 ARG A C 1
ATOM 1510 O O . ARG A 1 195 ? -9.531 -29.781 5.055 1 96 195 ARG A O 1
ATOM 1517 N N . HIS A 1 196 ? -8.742 -29.266 3.051 1 94.88 196 HIS A N 1
ATOM 1518 C CA . HIS A 1 196 ? -8.438 -27.891 3.412 1 94.88 196 HIS A CA 1
ATOM 1519 C C . HIS A 1 196 ? -9.25 -26.906 2.578 1 94.88 196 HIS A C 1
ATOM 1521 O O . HIS A 1 196 ? -9.828 -27.281 1.554 1 94.88 196 HIS A O 1
ATOM 1527 N N . ASP A 1 197 ? -9.328 -25.688 3.098 1 93.06 197 ASP A N 1
ATOM 1528 C CA . ASP A 1 197 ? -10.016 -24.625 2.371 1 93.06 197 ASP A CA 1
ATOM 1529 C C . ASP A 1 197 ? -9.031 -23.828 1.512 1 93.06 197 ASP A C 1
ATOM 1531 O O . ASP A 1 197 ? -8.086 -23.234 2.029 1 93.06 197 ASP A O 1
ATOM 1535 N N . HIS A 1 198 ? -9.25 -23.812 0.28 1 94.12 198 HIS A N 1
ATOM 1536 C CA . HIS A 1 198 ? -8.352 -23.141 -0.651 1 94.12 198 HIS A CA 1
ATOM 1537 C C . HIS A 1 198 ? -9.047 -21.953 -1.312 1 94.12 198 HIS A C 1
ATOM 1539 O O . HIS A 1 198 ? -8.555 -21.406 -2.307 1 94.12 198 HIS A O 1
ATOM 1545 N N . GLY A 1 199 ? -10.156 -21.516 -0.759 1 90.12 199 GLY A N 1
ATOM 1546 C CA . GLY A 1 199 ? -10.953 -20.5 -1.414 1 90.12 199 GLY A CA 1
ATOM 1547 C C . GLY A 1 199 ? -11.766 -21.031 -2.58 1 90.12 199 GLY A C 1
ATOM 1548 O O . GLY A 1 199 ? -11.773 -22.234 -2.838 1 90.12 199 GLY A O 1
ATOM 1549 N N . PRO A 1 200 ? -12.43 -20.125 -3.309 1 88.12 200 PRO A N 1
ATOM 1550 C CA . PRO A 1 200 ? -13.297 -20.578 -4.402 1 88.12 200 PRO A CA 1
ATOM 1551 C C . PRO A 1 200 ? -12.508 -20.969 -5.652 1 88.12 200 PRO A C 1
ATOM 1553 O O . PRO A 1 200 ? -11.5 -20.328 -5.977 1 88.12 200 PRO A O 1
ATOM 1556 N N . PHE A 1 201 ? -12.938 -22 -6.238 1 88.81 201 PHE A N 1
ATOM 1557 C CA . PHE A 1 201 ? -12.422 -22.375 -7.551 1 88.81 201 PHE A CA 1
ATOM 1558 C C . PHE A 1 201 ? -13.281 -21.766 -8.656 1 88.81 201 PHE A C 1
ATOM 1560 O O . PHE A 1 201 ? -14.297 -22.344 -9.047 1 88.81 201 PHE A O 1
ATOM 1567 N N . VAL A 1 202 ? -12.859 -20.594 -9.117 1 87.88 202 VAL A N 1
ATOM 1568 C CA . VAL A 1 202 ? -13.641 -19.891 -10.133 1 87.88 202 VAL A CA 1
ATOM 1569 C C . VAL A 1 202 ? -12.711 -19.375 -11.227 1 87.88 202 VAL A C 1
ATOM 1571 O O . VAL A 1 202 ? -11.539 -19.109 -10.977 1 87.88 202 VAL A O 1
ATOM 1574 N N . TYR A 1 203 ? -13.289 -19.328 -12.367 1 87.62 203 TYR A N 1
ATOM 1575 C CA . TYR A 1 203 ? -12.57 -18.797 -13.516 1 87.62 203 TYR A CA 1
ATOM 1576 C C . TYR A 1 203 ? -12.062 -17.391 -13.242 1 87.62 203 TYR A C 1
ATOM 1578 O O . TYR A 1 203 ? -12.781 -16.562 -12.68 1 87.62 203 TYR A O 1
ATOM 1586 N N . GLY A 1 204 ? -10.766 -17.203 -13.562 1 89.5 204 GLY A N 1
ATOM 1587 C CA . GLY A 1 204 ? -10.195 -15.867 -13.414 1 89.5 204 GLY A CA 1
ATOM 1588 C C . GLY A 1 204 ? -9.297 -15.734 -12.203 1 89.5 204 GLY A C 1
ATOM 1589 O O . GLY A 1 204 ? -8.352 -14.938 -12.203 1 89.5 204 GLY A O 1
ATOM 1590 N N . ILE A 1 205 ? -9.625 -16.438 -11.109 1 91 205 ILE A N 1
ATOM 1591 C CA . ILE A 1 205 ? -8.773 -16.359 -9.93 1 91 205 ILE A CA 1
ATOM 1592 C C . ILE A 1 205 ? -8.398 -17.766 -9.477 1 91 205 ILE A C 1
ATOM 1594 O O . ILE A 1 205 ? -8.195 -18 -8.281 1 91 205 ILE A O 1
ATOM 1598 N N . GLY A 1 206 ? -8.453 -18.641 -10.344 1 85.12 206 GLY A N 1
ATOM 1599 C CA . GLY A 1 206 ? -8.125 -20.031 -10.086 1 85.12 206 GLY A CA 1
ATOM 1600 C C . GLY A 1 206 ? -8.734 -20.984 -11.094 1 85.12 206 GLY A C 1
ATOM 1601 O O . GLY A 1 206 ? -9.188 -20.562 -12.164 1 85.12 206 GLY A O 1
ATOM 1602 N N . ASP A 1 207 ? -8.648 -22.328 -10.773 1 76.75 207 ASP A N 1
ATOM 1603 C CA . ASP A 1 207 ? -9.188 -23.375 -11.648 1 76.75 207 ASP A CA 1
ATOM 1604 C C . ASP A 1 207 ? -10.594 -23.781 -11.219 1 76.75 207 ASP A C 1
ATOM 1606 O O . ASP A 1 207 ? -10.984 -23.562 -10.062 1 76.75 207 ASP A O 1
ATOM 1610 N N . TRP A 1 208 ? -11.406 -24.156 -12.219 1 76.5 208 TRP A N 1
ATOM 1611 C CA . TRP A 1 208 ? -12.805 -24.516 -11.969 1 76.5 208 TRP A CA 1
ATOM 1612 C C . TRP A 1 208 ? -13.094 -25.938 -12.438 1 76.5 208 TRP A C 1
ATOM 1614 O O . TRP A 1 208 ? -14.25 -26.344 -12.555 1 76.5 208 TRP A O 1
ATOM 1624 N N . SER A 1 209 ? -12.047 -26.672 -12.641 1 82.5 209 SER A N 1
ATOM 1625 C CA . SER A 1 209 ? -12.25 -27.984 -13.227 1 82.5 209 SER A CA 1
ATOM 1626 C C . SER A 1 209 ? -12.719 -28.984 -12.18 1 82.5 209 SER A C 1
ATOM 1628 O O . SER A 1 209 ? -12.414 -28.844 -10.992 1 82.5 209 SER A O 1
ATOM 1630 N N . PRO A 1 210 ? -13.43 -30 -12.656 1 84.88 210 PRO A N 1
ATOM 1631 C CA . PRO A 1 210 ? -13.82 -31.078 -11.742 1 84.88 210 PRO A CA 1
ATOM 1632 C C . PRO A 1 210 ? -12.617 -31.812 -11.156 1 84.88 210 PRO A C 1
ATOM 1634 O O . PRO A 1 210 ? -12.688 -32.312 -10.031 1 84.88 210 PRO A O 1
ATOM 1637 N N . GLN A 1 211 ? -11.562 -31.828 -11.883 1 86.5 211 GLN A N 1
ATOM 1638 C CA . GLN A 1 211 ? -10.359 -32.5 -11.406 1 86.5 211 GLN A CA 1
ATOM 1639 C C . GLN A 1 211 ? -9.844 -31.859 -10.117 1 86.5 211 GLN A C 1
ATOM 1641 O O . GLN A 1 211 ? -9.57 -32.562 -9.141 1 86.5 211 GLN A O 1
ATOM 1646 N N . ILE A 1 212 ? -9.75 -30.562 -10.07 1 90.12 212 ILE A N 1
ATOM 1647 C CA . ILE A 1 212 ? -9.25 -29.875 -8.883 1 90.12 212 ILE A CA 1
ATOM 1648 C C . ILE A 1 212 ? -10.281 -29.984 -7.754 1 90.12 212 ILE A C 1
ATOM 1650 O O . ILE A 1 212 ? -9.914 -30.125 -6.586 1 90.12 212 ILE A O 1
ATOM 1654 N N . ALA A 1 213 ? -11.531 -29.984 -8.148 1 88.88 213 ALA A N 1
ATOM 1655 C CA . ALA A 1 213 ? -12.617 -30.016 -7.172 1 88.88 213 ALA A CA 1
ATOM 1656 C C . ALA A 1 213 ? -12.695 -31.375 -6.496 1 88.88 213 ALA A C 1
ATOM 1658 O O . ALA A 1 213 ? -13.305 -31.516 -5.434 1 88.88 213 ALA A O 1
ATOM 1659 N N . SER A 1 214 ? -12.086 -32.406 -7.043 1 91.38 214 SER A N 1
ATOM 1660 C CA . SER A 1 214 ? -12.148 -33.781 -6.512 1 91.38 214 SER A CA 1
ATOM 1661 C C . SER A 1 214 ? -11.438 -33.875 -5.16 1 91.38 214 SER A C 1
ATOM 1663 O O . SER A 1 214 ? -11.719 -34.781 -4.371 1 91.38 214 SER A O 1
ATOM 1665 N N . GLY A 1 215 ? -10.406 -33.031 -4.934 1 93.12 215 GLY A N 1
ATOM 1666 C CA . GLY A 1 215 ? -9.633 -33.062 -3.699 1 93.12 215 GLY A CA 1
ATOM 1667 C C . GLY A 1 215 ? -8.562 -34.125 -3.674 1 93.12 215 GLY A C 1
ATOM 1668 O O . GLY A 1 215 ? -8 -34.406 -2.617 1 93.12 215 GLY A O 1
ATOM 1669 N N . ARG A 1 216 ? -8.367 -34.688 -4.832 1 94.94 216 ARG A N 1
ATOM 1670 C CA . ARG A 1 216 ? -7.355 -35.75 -4.953 1 94.94 216 ARG A CA 1
ATOM 1671 C C . ARG A 1 216 ? -6.465 -35.5 -6.164 1 94.94 216 ARG A C 1
ATOM 1673 O O . ARG A 1 216 ? -6.934 -35.031 -7.207 1 94.94 216 ARG A O 1
ATOM 1680 N N . VAL A 1 217 ? -5.219 -35.812 -5.934 1 95.38 217 VAL A N 1
ATOM 1681 C CA . VAL A 1 217 ? -4.301 -35.719 -7.062 1 95.38 217 VAL A CA 1
ATOM 1682 C C . VAL A 1 217 ? -4.648 -36.781 -8.102 1 95.38 217 VAL A C 1
ATOM 1684 O O . VAL A 1 217 ? -4.773 -37.969 -7.766 1 95.38 217 VAL A O 1
ATOM 1687 N N . GLN A 1 218 ? -4.871 -36.375 -9.297 1 92.19 218 GLN A N 1
ATOM 1688 C CA . GLN A 1 218 ? -5.16 -37.312 -10.406 1 92.19 218 GLN A CA 1
ATOM 1689 C C . GLN A 1 218 ? -3.975 -37.406 -11.359 1 92.19 218 GLN A C 1
ATOM 1691 O O . GLN A 1 218 ? -3.217 -36.438 -11.516 1 92.19 218 GLN A O 1
ATOM 1696 N N . ALA A 1 219 ? -3.939 -38.5 -11.984 1 90.5 219 ALA A N 1
ATOM 1697 C CA . ALA A 1 219 ? -2.855 -38.719 -12.945 1 90.5 219 ALA A CA 1
ATOM 1698 C C . ALA A 1 219 ? -2.973 -37.75 -14.117 1 90.5 219 ALA A C 1
ATOM 1700 O O . ALA A 1 219 ? -4.078 -37.406 -14.539 1 90.5 219 ALA A O 1
ATOM 1701 N N . ALA A 1 220 ? -1.779 -37.406 -14.641 1 89.25 220 ALA A N 1
ATOM 1702 C CA . ALA A 1 220 ? -1.743 -36.531 -15.812 1 89.25 220 ALA A CA 1
ATOM 1703 C C . ALA A 1 220 ? -2.408 -37.188 -17.016 1 89.25 220 ALA A C 1
ATOM 1705 O O . ALA A 1 220 ? -2.189 -38.375 -17.281 1 89.25 220 ALA A O 1
ATOM 1706 N N . THR A 1 221 ? -3.24 -36.438 -17.688 1 83 221 THR A N 1
ATOM 1707 C CA . THR A 1 221 ? -3.803 -36.906 -18.938 1 83 221 THR A CA 1
ATOM 1708 C C . THR A 1 221 ? -2.75 -36.906 -20.047 1 83 221 THR A C 1
ATOM 1710 O O . THR A 1 221 ? -2.078 -35.906 -20.266 1 83 221 THR A O 1
ATOM 1713 N N . PRO A 1 222 ? -2.611 -38.031 -20.734 1 84.81 222 PRO A N 1
ATOM 1714 C CA . PRO A 1 222 ? -1.645 -38.062 -21.844 1 84.81 222 PRO A CA 1
ATOM 1715 C C . PRO A 1 222 ? -2.016 -37.094 -22.969 1 84.81 222 PRO A C 1
ATOM 1717 O O . PRO A 1 222 ? -3.201 -36.844 -23.219 1 84.81 222 PRO A O 1
ATOM 1720 N N . PRO A 1 223 ? -0.938 -36.5 -23.578 1 86 223 PRO A N 1
ATOM 1721 C CA . PRO A 1 223 ? -1.237 -35.625 -24.719 1 86 223 PRO A CA 1
ATOM 1722 C C . PRO A 1 223 ? -1.841 -36.375 -25.906 1 86 223 PRO A C 1
ATOM 1724 O O . PRO A 1 223 ? -1.657 -37.594 -26.016 1 86 223 PRO A O 1
ATOM 1727 N N . PRO A 1 224 ? -2.676 -35.625 -26.703 1 79.44 224 PRO A N 1
ATOM 1728 C CA . PRO A 1 224 ? -3.201 -36.281 -27.906 1 79.44 224 PRO A CA 1
ATOM 1729 C C . PRO A 1 224 ? -2.1 -36.75 -28.859 1 79.44 224 PRO A C 1
ATOM 1731 O O . PRO A 1 224 ? -0.952 -36.312 -28.734 1 79.44 224 PRO A O 1
ATOM 1734 N N . ALA A 1 225 ? -2.525 -37.625 -29.859 1 76.5 225 ALA A N 1
ATOM 1735 C CA . ALA A 1 225 ? -1.594 -38.25 -30.797 1 76.5 225 ALA A CA 1
ATOM 1736 C C . ALA A 1 225 ? -0.808 -37.188 -31.578 1 76.5 225 ALA A C 1
ATOM 1738 O O . ALA A 1 225 ? -1.327 -36.125 -31.875 1 76.5 225 ALA A O 1
ATOM 1739 N N . GLU A 1 226 ? 0.473 -37.438 -31.859 1 67.88 226 GLU A N 1
ATOM 1740 C CA . GLU A 1 226 ? 1.512 -36.562 -32.406 1 67.88 226 GLU A CA 1
ATOM 1741 C C . GLU A 1 226 ? 1.212 -36.188 -33.844 1 67.88 226 GLU A C 1
ATOM 1743 O O . GLU A 1 226 ? 1.595 -35.094 -34.312 1 67.88 226 GLU A O 1
ATOM 1748 N N . ALA A 1 227 ? 0.499 -36.906 -34.625 1 69.94 227 ALA A N 1
ATOM 1749 C CA . ALA A 1 227 ? 0.45 -36.719 -36.094 1 69.94 227 ALA A CA 1
ATOM 1750 C C . ALA A 1 227 ? -0.14 -35.375 -36.438 1 69.94 227 ALA A C 1
ATOM 1752 O O . ALA A 1 227 ? 0.161 -34.812 -37.5 1 69.94 227 ALA A O 1
ATOM 1753 N N . ASP A 1 228 ? -0.672 -34.625 -35.531 1 83.88 228 ASP A N 1
ATOM 1754 C CA . ASP A 1 228 ? -1.299 -33.344 -35.906 1 83.88 228 ASP A CA 1
ATOM 1755 C C . ASP A 1 228 ? -0.904 -32.25 -34.938 1 83.88 228 ASP A C 1
ATOM 1757 O O . ASP A 1 228 ? -1.673 -31.297 -34.688 1 83.88 228 ASP A O 1
ATOM 1761 N N . VAL A 1 229 ? 0.37 -32.375 -34.5 1 89.25 229 VAL A N 1
ATOM 1762 C CA . VAL A 1 229 ? 0.83 -31.406 -33.531 1 89.25 229 VAL A CA 1
ATOM 1763 C C . VAL A 1 229 ? 1.418 -30.188 -34.25 1 89.25 229 VAL A C 1
ATOM 1765 O O . VAL A 1 229 ? 2.326 -30.328 -35.062 1 89.25 229 VAL A O 1
ATOM 1768 N N . PRO A 1 230 ? 0.876 -29 -33.969 1 92.5 230 PRO A N 1
ATOM 1769 C CA . PRO A 1 230 ? 1.422 -27.797 -34.594 1 92.5 230 PRO A CA 1
ATOM 1770 C C . PRO A 1 230 ? 2.918 -27.625 -34.312 1 92.5 230 PRO A C 1
ATOM 1772 O O . PRO A 1 230 ? 3.406 -27.969 -33.25 1 92.5 230 PRO A O 1
ATOM 1775 N N . PRO A 1 231 ? 3.66 -27.062 -35.344 1 92.31 231 PRO A N 1
ATOM 1776 C CA . PRO A 1 231 ? 5.113 -26.906 -35.25 1 92.31 231 PRO A CA 1
ATOM 1777 C C . PRO A 1 231 ? 5.547 -26.156 -34 1 92.31 231 PRO A C 1
ATOM 1779 O O . PRO A 1 231 ? 6.574 -26.484 -33.375 1 92.31 231 PRO A O 1
ATOM 1782 N N . LEU A 1 232 ? 4.805 -25.125 -33.562 1 93.44 232 LEU A N 1
ATOM 1783 C CA . LEU A 1 232 ? 5.137 -24.359 -32.375 1 93.44 232 LEU A CA 1
ATOM 1784 C C . LEU A 1 232 ? 5.199 -25.266 -31.156 1 93.44 232 LEU A C 1
ATOM 1786 O O . LEU A 1 232 ? 6.07 -25.109 -30.297 1 93.44 232 LEU A O 1
ATOM 1790 N N . LEU A 1 233 ? 4.258 -26.109 -31.078 1 95.44 233 LEU A N 1
ATOM 1791 C CA . LEU A 1 233 ? 4.219 -27.016 -29.938 1 95.44 233 LEU A CA 1
ATOM 1792 C C . LEU A 1 233 ? 5.367 -28.016 -30 1 95.44 233 LEU A C 1
ATOM 1794 O O . LEU A 1 233 ? 5.945 -28.375 -28.969 1 95.44 233 LEU A O 1
ATOM 1798 N N . ASN A 1 234 ? 5.703 -28.484 -31.203 1 93.75 234 ASN A N 1
ATOM 1799 C CA . ASN A 1 234 ? 6.832 -29.391 -31.375 1 93.75 234 ASN A CA 1
ATOM 1800 C C . ASN A 1 234 ? 8.133 -28.766 -30.875 1 93.75 234 ASN A C 1
ATOM 1802 O O . ASN A 1 234 ? 8.953 -29.438 -30.25 1 93.75 234 ASN A O 1
ATOM 1806 N N . PHE A 1 235 ? 8.367 -27.562 -31.172 1 95.62 235 PHE A N 1
ATOM 1807 C CA . PHE A 1 235 ? 9.539 -26.828 -30.703 1 95.62 235 PHE A CA 1
ATOM 1808 C C . PHE A 1 235 ? 9.656 -26.891 -29.188 1 95.62 235 PHE A C 1
ATOM 1810 O O . PHE A 1 235 ? 10.711 -27.234 -28.656 1 95.62 235 PHE A O 1
ATOM 1817 N N . TRP A 1 236 ? 8.539 -26.562 -28.484 1 96.69 236 TRP A N 1
ATOM 1818 C CA . TRP A 1 236 ? 8.562 -26.516 -27.031 1 96.69 236 TRP A CA 1
ATOM 1819 C C . TRP A 1 236 ? 8.68 -27.922 -26.438 1 96.69 236 TRP A C 1
ATOM 1821 O O . TRP A 1 236 ? 9.297 -28.125 -25.391 1 96.69 236 TRP A O 1
ATOM 1831 N N . CYS A 1 237 ? 8.023 -28.953 -27.109 1 95.5 237 CYS A N 1
ATOM 1832 C CA . CYS A 1 237 ? 8.211 -30.328 -26.672 1 95.5 237 CYS A CA 1
ATOM 1833 C C . CYS A 1 237 ? 9.68 -30.719 -26.672 1 95.5 237 CYS A C 1
ATOM 1835 O O . CYS A 1 237 ? 10.172 -31.328 -25.719 1 95.5 237 CYS A O 1
ATOM 1837 N N . GLN A 1 238 ? 10.367 -30.375 -27.719 1 95.06 238 GLN A N 1
ATOM 1838 C CA . GLN A 1 238 ? 11.797 -30.672 -27.828 1 95.06 238 GLN A CA 1
ATOM 1839 C C . GLN A 1 238 ? 12.594 -29.891 -26.781 1 95.06 238 GLN A C 1
ATOM 1841 O O . GLN A 1 238 ? 13.422 -30.469 -26.062 1 95.06 238 GLN A O 1
ATOM 1846 N N . LYS A 1 239 ? 12.359 -28.625 -26.625 1 96.56 239 LYS A N 1
ATOM 1847 C CA . LYS A 1 239 ? 13.125 -27.75 -25.734 1 96.56 239 LYS A CA 1
ATOM 1848 C C . LYS A 1 239 ? 12.93 -28.172 -24.266 1 96.56 239 LYS A C 1
ATOM 1850 O O . LYS A 1 239 ? 13.875 -28.141 -23.484 1 96.56 239 LYS A O 1
ATOM 1855 N N . TRP A 1 240 ? 11.633 -28.547 -23.906 1 96.62 240 TRP A N 1
ATOM 1856 C CA . TRP A 1 240 ? 11.336 -28.875 -22.516 1 96.62 240 TRP A CA 1
ATOM 1857 C C . TRP A 1 240 ? 11.547 -30.359 -22.234 1 96.62 240 TRP A C 1
ATOM 1859 O O . TRP A 1 240 ? 11.297 -30.828 -21.125 1 96.62 240 TRP A O 1
ATOM 1869 N N . GLY A 1 241 ? 12.016 -31.047 -23.219 1 93.81 241 GLY A N 1
ATOM 1870 C CA . GLY A 1 241 ? 12.461 -32.438 -23.016 1 93.81 241 GLY A CA 1
ATOM 1871 C C . GLY A 1 241 ? 11.328 -33.438 -23.109 1 93.81 241 GLY A C 1
ATOM 1872 O O . GLY A 1 241 ? 11.367 -34.469 -22.438 1 93.81 241 GLY A O 1
ATOM 1873 N N . TYR A 1 242 ? 10.234 -33.094 -23.859 1 89.88 242 TYR A N 1
ATOM 1874 C CA . TYR A 1 242 ? 9.117 -34 -24.031 1 89.88 242 TYR A CA 1
ATOM 1875 C C . TYR A 1 242 ? 9.203 -34.719 -25.375 1 89.88 242 TYR A C 1
ATOM 1877 O O . TYR A 1 242 ? 8.344 -35.562 -25.703 1 89.88 242 TYR A O 1
ATOM 1885 N N . ALA A 1 243 ? 10.109 -34.281 -26.25 1 75.38 243 ALA A N 1
ATOM 1886 C CA . ALA A 1 243 ? 10.18 -34.812 -27.609 1 75.38 243 ALA A CA 1
ATOM 1887 C C . ALA A 1 243 ? 10.211 -36.344 -27.578 1 75.38 243 ALA A C 1
ATOM 1889 O O . ALA A 1 243 ? 10.766 -36.938 -26.656 1 75.38 243 ALA A O 1
ATOM 1890 N N . PRO A 1 244 ? 9.383 -36.906 -28.703 1 58.47 244 PRO A N 1
ATOM 1891 C CA . PRO A 1 244 ? 9.406 -38.375 -28.875 1 58.47 244 PRO A CA 1
ATOM 1892 C C . PRO A 1 244 ? 10.82 -38.938 -29 1 58.47 244 PRO A C 1
ATOM 1894 O O . PRO A 1 244 ? 11.742 -38.188 -29.406 1 58.47 244 PRO A O 1
ATOM 1897 N N . MET B 1 1 ? -11.953 -9.508 10.547 1 38.16 1 MET B N 1
ATOM 1898 C CA . MET B 1 1 ? -11.055 -9.055 11.602 1 38.16 1 MET B CA 1
ATOM 1899 C C . MET B 1 1 ? -10.711 -7.578 11.43 1 38.16 1 MET B C 1
ATOM 1901 O O . MET B 1 1 ? -10.625 -7.086 10.305 1 38.16 1 MET B O 1
ATOM 1905 N N . PRO B 1 2 ? -10.938 -6.785 12.281 1 48.41 2 PRO B N 1
ATOM 1906 C CA . PRO B 1 2 ? -10.656 -5.359 12.086 1 48.41 2 PRO B CA 1
ATOM 1907 C C . PRO B 1 2 ? -9.336 -5.117 11.367 1 48.41 2 PRO B C 1
ATOM 1909 O O . PRO B 1 2 ? -8.367 -5.852 11.57 1 48.41 2 PRO B O 1
ATOM 1912 N N . ASP B 1 3 ? -9.352 -4.727 10.016 1 59.12 3 ASP B N 1
ATOM 1913 C CA . ASP B 1 3 ? -8.148 -4.523 9.219 1 59.12 3 ASP B CA 1
ATOM 1914 C C . ASP B 1 3 ? -7.012 -3.953 10.062 1 59.12 3 ASP B C 1
ATOM 1916 O O . ASP B 1 3 ? -7.148 -2.877 10.648 1 59.12 3 ASP B O 1
ATOM 1920 N N . HIS B 1 4 ? -6.109 -4.812 10.57 1 84.12 4 HIS B N 1
ATOM 1921 C CA . HIS B 1 4 ? -4.922 -4.477 11.352 1 84.12 4 HIS B CA 1
ATOM 1922 C C . HIS B 1 4 ? -4.02 -3.506 10.594 1 84.12 4 HIS B C 1
ATOM 1924 O O . HIS B 1 4 ? -3.494 -3.844 9.539 1 84.12 4 HIS B O 1
ATOM 1930 N N . ARG B 1 5 ? -4.25 -2.248 10.938 1 95.56 5 ARG B N 1
ATOM 1931 C CA . ARG B 1 5 ? -3.354 -1.234 10.391 1 95.56 5 ARG B CA 1
ATOM 1932 C C . ARG B 1 5 ? -1.947 -1.384 10.961 1 95.56 5 ARG B C 1
ATOM 1934 O O . ARG B 1 5 ? -1.781 -1.731 12.133 1 95.56 5 ARG B O 1
ATOM 1941 N N . LEU B 1 6 ? -1.003 -1.205 10.109 1 97.75 6 LEU B N 1
ATOM 1942 C CA . LEU B 1 6 ? 0.393 -1.252 10.523 1 97.75 6 LEU B CA 1
ATOM 1943 C C . LEU B 1 6 ? 0.715 -0.1 11.469 1 97.75 6 LEU B C 1
ATOM 1945 O O . LEU B 1 6 ? 1.504 -0.26 12.406 1 97.75 6 LEU B O 1
ATOM 1949 N N . VAL B 1 7 ? 0.135 1.085 11.219 1 98.25 7 VAL B N 1
ATOM 1950 C CA . VAL B 1 7 ? 0.163 2.236 12.117 1 98.25 7 VAL B CA 1
ATOM 1951 C C . VAL B 1 7 ? -1.222 2.451 12.719 1 98.25 7 VAL B C 1
ATOM 1953 O O . VAL B 1 7 ? -2.027 3.217 12.188 1 98.25 7 VAL B O 1
ATOM 1956 N N . PRO B 1 8 ? -1.469 1.856 13.82 1 96.94 8 PRO B N 1
ATOM 1957 C CA . PRO B 1 8 ? -2.846 1.762 14.312 1 96.94 8 PRO B CA 1
ATOM 1958 C C . PRO B 1 8 ? -3.438 3.123 14.672 1 96.94 8 PRO B C 1
ATOM 1960 O O . PRO B 1 8 ? -4.633 3.355 14.469 1 96.94 8 PRO B O 1
ATOM 1963 N N . SER B 1 9 ? -2.594 4.062 15.25 1 97.44 9 SER B N 1
ATOM 1964 C CA . SER B 1 9 ? -3.146 5.305 15.789 1 97.44 9 SER B CA 1
ATOM 1965 C C . SER B 1 9 ? -2.303 6.508 15.375 1 97.44 9 SER B C 1
ATOM 1967 O O . SER B 1 9 ?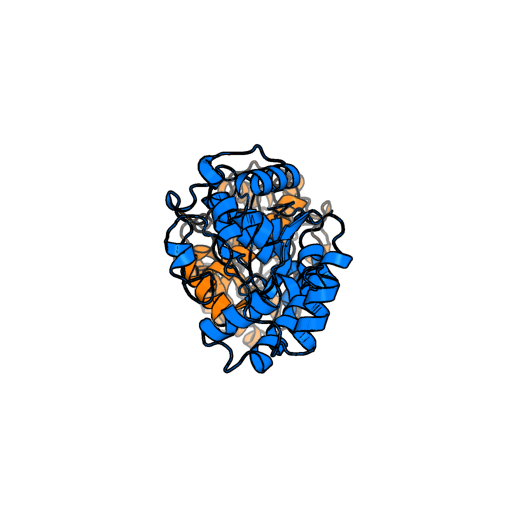 -1.737 7.195 16.219 1 97.44 9 SER B O 1
ATOM 1969 N N . PRO B 1 10 ? -2.232 6.781 14.086 1 98.62 10 PRO B N 1
ATOM 1970 C CA . PRO B 1 10 ? -1.518 7.992 13.672 1 98.62 10 PRO B CA 1
ATOM 1971 C C . PRO B 1 10 ? -2.176 9.273 14.18 1 98.62 10 PRO B C 1
ATOM 1973 O O . PRO B 1 10 ? -3.314 9.234 14.656 1 98.62 10 PRO B O 1
ATOM 1976 N N . VAL B 1 11 ? -1.402 10.297 14.203 1 98.88 11 VAL B N 1
ATOM 1977 C CA . VAL B 1 11 ? -1.921 11.617 14.547 1 98.88 11 VAL B CA 1
ATOM 1978 C C . VAL B 1 11 ? -2.008 12.484 13.289 1 98.88 11 VAL B C 1
ATOM 1980 O O . VAL B 1 11 ? -1.044 12.578 12.531 1 98.88 11 VAL B O 1
ATOM 1983 N N . PHE B 1 12 ? -3.15 13.07 13.047 1 98.88 12 PHE B N 1
ATOM 1984 C CA . PHE B 1 12 ? -3.324 13.977 11.914 1 98.88 12 PHE B CA 1
ATOM 1985 C C . PHE B 1 12 ? -3.51 15.406 12.398 1 98.88 12 PHE B C 1
ATOM 1987 O O . PHE B 1 12 ? -4.316 15.672 13.297 1 98.88 12 PHE B O 1
ATOM 1994 N N . LEU B 1 13 ? -2.705 16.297 11.859 1 98.69 13 LEU B N 1
ATOM 1995 C CA . LEU B 1 13 ? -2.852 17.719 12.086 1 98.69 13 LEU B CA 1
ATOM 1996 C C . LEU B 1 13 ? -3.748 18.359 11.031 1 98.69 13 LEU B C 1
ATOM 1998 O O . LEU B 1 13 ? -3.414 18.344 9.844 1 98.69 13 LEU B O 1
ATOM 2002 N N . LEU B 1 14 ? -4.93 18.844 11.438 1 98.88 14 LEU B N 1
ATOM 2003 C CA . LEU B 1 14 ? -5.902 19.5 10.57 1 98.88 14 LEU B CA 1
ATOM 2004 C C . LEU B 1 14 ? -5.871 21.016 10.758 1 98.88 14 LEU B C 1
ATOM 2006 O O . LEU B 1 14 ? -5.984 21.5 11.883 1 98.88 14 LEU B O 1
ATOM 2010 N N . SER B 1 15 ? -5.664 21.719 9.703 1 98.44 15 SER B N 1
ATOM 2011 C CA . SER B 1 15 ? -5.574 23.172 9.781 1 98.44 15 SER B CA 1
ATOM 2012 C C . SER B 1 15 ? -5.758 23.812 8.414 1 98.44 15 SER B C 1
ATOM 2014 O O . SER B 1 15 ? -5.559 23.172 7.387 1 98.44 15 SER B O 1
ATOM 2016 N N . PRO B 1 16 ? -6.168 25.141 8.336 1 97.69 16 PRO B N 1
ATOM 2017 C CA . PRO B 1 16 ? -6 25.875 7.09 1 97.69 16 PRO B CA 1
ATOM 2018 C C . PRO B 1 16 ? -4.535 26.047 6.691 1 97.69 16 PRO B C 1
ATOM 2020 O O . PRO B 1 16 ? -3.643 25.875 7.523 1 97.69 16 PRO B O 1
ATOM 2023 N N . ILE B 1 17 ? -4.355 26.312 5.387 1 96.25 17 ILE B N 1
ATOM 2024 C CA . ILE B 1 17 ? -3.021 26.75 4.992 1 96.25 17 ILE B CA 1
ATOM 2025 C C . ILE B 1 17 ? -2.676 28.062 5.707 1 96.25 17 ILE B C 1
ATOM 2027 O O . ILE B 1 17 ? -3.566 28.781 6.152 1 96.25 17 ILE B O 1
ATOM 2031 N N . ARG B 1 18 ? -1.383 28.266 5.906 1 94.69 18 ARG B N 1
ATOM 2032 C CA . ARG B 1 18 ? -0.862 29.531 6.43 1 94.69 18 ARG B CA 1
ATOM 2033 C C . ARG B 1 18 ? -1.326 29.766 7.863 1 94.69 18 ARG B C 1
ATOM 2035 O O . ARG B 1 18 ? -1.533 30.906 8.273 1 94.69 18 ARG B O 1
ATOM 2042 N N . SER B 1 19 ? -1.458 28.703 8.602 1 95.56 19 SER B N 1
ATOM 2043 C CA . SER B 1 19 ? -1.961 28.812 9.961 1 95.56 19 SER B CA 1
ATOM 2044 C C . SER B 1 19 ? -0.912 28.375 10.977 1 95.56 19 SER B C 1
ATOM 2046 O O . SER B 1 19 ? -1.233 28.125 12.141 1 95.56 19 SER B O 1
ATOM 2048 N N . GLY B 1 20 ? 0.345 28.125 10.555 1 95 20 GLY B N 1
ATOM 2049 C CA . GLY B 1 20 ? 1.41 27.766 11.477 1 95 20 GLY B CA 1
ATOM 2050 C C . GLY B 1 20 ? 1.579 26.266 11.633 1 95 20 GLY B C 1
ATOM 2051 O O . GLY B 1 20 ? 2.209 25.797 12.586 1 95 20 GLY B O 1
ATOM 2052 N N . SER B 1 21 ? 0.979 25.5 10.711 1 95.88 21 SER B N 1
ATOM 2053 C CA . SER B 1 21 ? 0.993 24.047 10.836 1 95.88 21 SER B CA 1
ATOM 2054 C C . SER B 1 21 ? 2.4 23.5 10.648 1 95.88 21 SER B C 1
ATOM 2056 O O . SER B 1 21 ? 2.76 22.484 11.258 1 95.88 21 SER B O 1
ATOM 2058 N N . THR B 1 22 ? 3.229 24.125 9.836 1 96.06 22 THR B N 1
ATOM 2059 C CA . THR B 1 22 ? 4.602 23.656 9.664 1 96.06 22 THR B CA 1
ATOM 2060 C C . THR B 1 22 ? 5.395 23.828 10.953 1 96.06 22 THR B C 1
ATOM 2062 O O . THR B 1 22 ? 6.191 22.953 11.32 1 96.06 22 THR B O 1
ATOM 2065 N N . LEU B 1 23 ? 5.191 24.953 11.641 1 96.38 23 LEU B N 1
ATOM 2066 C CA . LEU B 1 23 ? 5.828 25.141 12.938 1 96.38 23 LEU B CA 1
ATOM 2067 C C . LEU B 1 23 ? 5.434 24.031 13.914 1 96.38 23 LEU B C 1
ATOM 2069 O O . LEU B 1 23 ? 6.293 23.438 14.562 1 96.38 23 LEU B O 1
ATOM 2073 N N . LEU B 1 24 ? 4.113 23.812 14 1 97.81 24 LEU B N 1
ATOM 2074 C CA . LEU B 1 24 ? 3.639 22.781 14.914 1 97.81 24 LEU B CA 1
ATOM 2075 C C . LEU B 1 24 ? 4.203 21.406 14.531 1 97.81 24 LEU B C 1
ATOM 2077 O O . LEU B 1 24 ? 4.602 20.641 15.406 1 97.81 24 LEU B O 1
ATOM 2081 N N . ARG B 1 25 ? 4.262 21.078 13.281 1 97.81 25 ARG B N 1
ATOM 2082 C CA . ARG B 1 25 ? 4.879 19.844 12.781 1 97.81 25 ARG B CA 1
ATOM 2083 C C . ARG B 1 25 ? 6.32 19.734 13.258 1 97.81 25 ARG B C 1
ATOM 2085 O O . ARG B 1 25 ? 6.738 18.672 13.75 1 97.81 25 ARG B O 1
ATOM 2092 N N . CYS B 1 26 ? 7.086 20.812 13.148 1 97.62 26 CYS B N 1
ATOM 2093 C CA . CYS B 1 26 ? 8.492 20.812 13.531 1 97.62 26 CYS B CA 1
ATOM 2094 C C . CYS B 1 26 ? 8.648 20.609 15.031 1 97.62 26 CYS B C 1
ATOM 2096 O O . CYS B 1 26 ? 9.523 19.875 15.477 1 97.62 26 CYS B O 1
ATOM 2098 N N . LEU B 1 27 ? 7.812 21.281 15.781 1 98.44 27 LEU B N 1
ATOM 2099 C CA . LEU B 1 27 ? 7.871 21.125 17.234 1 98.44 27 LEU B CA 1
ATOM 2100 C C . LEU B 1 27 ? 7.578 19.672 17.641 1 98.44 27 LEU B C 1
ATOM 2102 O O . LEU B 1 27 ? 8.336 19.078 18.406 1 98.44 27 LEU B O 1
ATOM 2106 N N . LEU B 1 28 ? 6.512 19.109 17.109 1 98.62 28 LEU B N 1
ATOM 2107 C CA . LEU B 1 28 ? 6.16 17.719 17.406 1 98.62 28 LEU B CA 1
ATOM 2108 C C . LEU B 1 28 ? 7.238 16.766 16.906 1 98.62 28 LEU B C 1
ATOM 2110 O O . LEU B 1 28 ? 7.641 15.844 17.625 1 98.62 28 LEU B O 1
ATOM 2114 N N . GLY B 1 29 ? 7.766 17.016 15.695 1 98.31 29 GLY B N 1
ATOM 2115 C CA . GLY B 1 29 ? 8.766 16.172 15.07 1 98.31 29 GLY B CA 1
ATOM 2116 C C . GLY B 1 29 ? 10.102 16.203 15.789 1 98.31 29 GLY B C 1
ATOM 2117 O O . GLY B 1 29 ? 10.961 15.344 15.539 1 98.31 29 GLY B O 1
ATOM 2118 N N . SER B 1 30 ? 10.297 17.172 16.625 1 98.38 30 SER B N 1
ATOM 2119 C CA . SER B 1 30 ? 11.531 17.297 17.375 1 98.38 30 SER B CA 1
ATOM 2120 C C . SER B 1 30 ? 11.523 16.375 18.594 1 98.38 30 SER B C 1
ATOM 2122 O O . SER B 1 30 ? 12.555 16.188 19.25 1 98.38 30 SER B O 1
ATOM 2124 N N . HIS B 1 31 ? 10.359 15.828 18.953 1 98.62 31 HIS B N 1
ATOM 2125 C CA . HIS B 1 31 ? 10.266 14.852 20.031 1 98.62 31 HIS B CA 1
ATOM 2126 C C . HIS B 1 31 ? 10.961 13.547 19.656 1 98.62 31 HIS B C 1
ATOM 2128 O O . HIS B 1 31 ? 10.836 13.07 18.516 1 98.62 31 HIS B O 1
ATOM 2134 N N . PRO B 1 32 ? 11.609 12.898 20.609 1 98.25 32 PRO B N 1
ATOM 2135 C CA . PRO B 1 32 ? 12.352 11.672 20.297 1 98.25 32 PRO B CA 1
ATOM 2136 C C . PRO B 1 32 ? 11.445 10.539 19.828 1 98.25 32 PRO B C 1
ATOM 2138 O O . PRO B 1 32 ? 11.883 9.664 19.078 1 98.25 32 PRO B O 1
ATOM 2141 N N . ASP B 1 33 ? 10.195 10.562 20.188 1 98.44 33 ASP B N 1
ATOM 2142 C CA . ASP B 1 33 ? 9.297 9.461 19.875 1 98.44 33 ASP B CA 1
ATOM 2143 C C . ASP B 1 33 ? 8.406 9.805 18.672 1 98.44 33 ASP B C 1
ATOM 2145 O O . ASP B 1 33 ? 7.641 8.969 18.203 1 98.44 33 ASP B O 1
ATOM 2149 N N . VAL B 1 34 ? 8.484 11.023 18.125 1 98.75 34 VAL B N 1
ATOM 2150 C CA . VAL B 1 34 ? 7.527 11.469 17.125 1 98.75 34 VAL B CA 1
ATOM 2151 C C . VAL B 1 34 ? 8.242 11.664 15.789 1 98.75 34 VAL B C 1
ATOM 2153 O O . VAL B 1 34 ? 9.281 12.336 15.727 1 98.75 34 VAL B O 1
ATOM 2156 N N . HIS B 1 35 ? 7.766 11.055 14.812 1 98.69 35 HIS B N 1
ATOM 2157 C CA . HIS B 1 35 ? 8.164 11.344 13.445 1 98.69 35 HIS B CA 1
ATOM 2158 C C . HIS B 1 35 ? 7.09 12.148 12.719 1 98.69 35 HIS B C 1
ATOM 2160 O O . HIS B 1 35 ? 5.945 11.711 12.602 1 98.69 35 HIS B O 1
ATOM 2166 N N . ALA B 1 36 ? 7.391 13.336 12.297 1 98.44 36 ALA B N 1
ATOM 2167 C CA . ALA B 1 36 ? 6.512 14.211 11.523 1 98.44 36 ALA B CA 1
ATOM 2168 C C . ALA B 1 36 ? 7.148 14.594 10.195 1 98.44 36 ALA B C 1
ATOM 2170 O O . ALA B 1 36 ? 7.77 15.656 10.078 1 98.44 36 ALA B O 1
ATOM 2171 N N . PRO B 1 37 ? 6.922 13.805 9.172 1 97.44 37 PRO B N 1
ATOM 2172 C CA . PRO B 1 37 ? 7.555 14.062 7.875 1 97.44 37 PRO B CA 1
ATOM 2173 C C . PRO B 1 37 ? 6.965 15.281 7.164 1 97.44 37 PRO B C 1
ATOM 2175 O O . PRO B 1 37 ? 6.027 15.898 7.672 1 97.44 37 PRO B O 1
ATOM 2178 N N . HIS B 1 38 ? 7.633 15.648 6.031 1 97 38 HIS B N 1
ATOM 2179 C CA . HIS B 1 38 ? 7.008 16.641 5.164 1 97 38 HIS B CA 1
ATOM 2180 C C . HIS B 1 38 ? 5.609 16.203 4.742 1 97 38 HIS B C 1
ATOM 2182 O O . HIS B 1 38 ? 5.199 15.07 5.02 1 97 38 HIS B O 1
ATOM 2188 N N . GLU B 1 39 ? 4.863 17.109 4.117 1 97.75 39 GLU B N 1
ATOM 2189 C CA . GLU B 1 39 ? 3.49 16.812 3.709 1 97.75 39 GLU B CA 1
ATOM 2190 C C . GLU B 1 39 ? 3.439 15.633 2.744 1 97.75 39 GLU B C 1
ATOM 2192 O O . GLU B 1 39 ? 4.051 15.672 1.675 1 97.75 39 GLU B O 1
ATOM 2197 N N . LEU B 1 40 ? 2.637 14.609 3.088 1 97.62 40 LEU B N 1
ATOM 2198 C CA . LEU B 1 40 ? 2.639 13.375 2.312 1 97.62 40 LEU B CA 1
ATOM 2199 C C . LEU B 1 40 ? 1.531 13.391 1.264 1 97.62 40 LEU B C 1
ATOM 2201 O O . LEU B 1 40 ? 1.574 12.625 0.299 1 97.62 40 LEU B O 1
ATOM 2205 N N . HIS B 1 41 ? 0.527 14.195 1.41 1 97.75 41 HIS B N 1
ATOM 2206 C CA . HIS B 1 41 ? -0.568 14.312 0.453 1 97.75 41 HIS B CA 1
ATOM 2207 C C . HIS B 1 41 ? -1.155 12.945 0.123 1 97.75 41 HIS B C 1
ATOM 2209 O O . HIS B 1 41 ? -1.278 12.586 -1.05 1 97.75 41 HIS B O 1
ATOM 2215 N N . LEU B 1 42 ? -1.606 12.219 1.153 1 98.06 42 LEU B N 1
ATOM 2216 C CA . LEU B 1 42 ? -2.02 10.828 1.031 1 98.06 42 LEU B CA 1
ATOM 2217 C C . LEU B 1 42 ? -3.125 10.68 -0.008 1 98.06 42 LEU B C 1
ATOM 2219 O O . LEU B 1 42 ? -3.145 9.703 -0.762 1 98.06 42 LEU B O 1
ATOM 2223 N N . ALA B 1 43 ? -4.027 11.664 -0.087 1 96.88 43 ALA B N 1
ATOM 2224 C CA . ALA B 1 43 ? -5.172 11.562 -0.986 1 96.88 43 ALA B CA 1
ATOM 2225 C C . ALA B 1 43 ? -4.73 11.594 -2.445 1 96.88 43 ALA B C 1
ATOM 2227 O O . ALA B 1 43 ? -5.5 11.242 -3.344 1 96.88 43 ALA B O 1
ATOM 2228 N N . GLY B 1 44 ? -3.545 12.039 -2.688 1 97.69 44 GLY B N 1
ATOM 2229 C CA . GLY B 1 44 ? -3.037 12.109 -4.051 1 97.69 44 GLY B CA 1
ATOM 2230 C C . GLY B 1 44 ? -2.605 10.758 -4.594 1 97.69 44 GLY B C 1
ATOM 2231 O O . GLY B 1 44 ? -2.357 10.625 -5.793 1 97.69 44 GLY B O 1
ATOM 2232 N N . TYR B 1 45 ? -2.447 9.781 -3.754 1 97.75 45 TYR B N 1
ATOM 2233 C CA . TYR B 1 45 ? -2.18 8.414 -4.18 1 97.75 45 TYR B CA 1
ATOM 2234 C C . TYR B 1 45 ? -3.477 7.656 -4.434 1 97.75 45 TYR B C 1
ATOM 2236 O O . TYR B 1 45 ? -4.219 7.355 -3.496 1 97.75 45 TYR B O 1
ATOM 2244 N N . THR B 1 46 ? -3.783 7.375 -5.656 1 97.31 46 THR B N 1
ATOM 2245 C CA . THR B 1 46 ? -4.98 6.613 -6 1 97.31 46 THR B CA 1
ATOM 2246 C C . THR B 1 46 ? -4.609 5.277 -6.633 1 97.31 46 THR B C 1
ATOM 2248 O O . THR B 1 46 ? -3.553 5.152 -7.258 1 97.31 46 THR B O 1
ATOM 2251 N N . VAL B 1 47 ? -5.418 4.27 -6.395 1 97.75 47 VAL B N 1
ATOM 2252 C CA . VAL B 1 47 ? -5.156 2.936 -6.93 1 97.75 47 VAL B CA 1
ATOM 2253 C C . VAL B 1 47 ? -6.203 2.59 -7.984 1 97.75 47 VAL B C 1
ATOM 2255 O O . VAL B 1 47 ? -7.398 2.828 -7.785 1 97.75 47 VAL B O 1
ATOM 2258 N N . ALA B 1 48 ? -5.785 2.104 -9.078 1 96.44 48 ALA B N 1
ATOM 2259 C CA . ALA B 1 48 ? -6.66 1.636 -10.148 1 96.44 48 ALA B CA 1
ATOM 2260 C C . ALA B 1 48 ? -6.59 0.119 -10.297 1 96.44 48 ALA B C 1
ATOM 2262 O O . ALA B 1 48 ? -5.523 -0.478 -10.125 1 96.44 48 ALA B O 1
ATOM 2263 N N . VAL B 1 49 ? -7.688 -0.48 -10.5 1 95.5 49 VAL B N 1
ATOM 2264 C CA . VAL B 1 49 ? -7.852 -1.887 -10.852 1 95.5 49 VAL B CA 1
ATOM 2265 C C . VAL B 1 49 ? -8.516 -2.002 -12.219 1 95.5 49 VAL B C 1
ATOM 2267 O O . VAL B 1 49 ? -9.734 -1.837 -12.344 1 95.5 49 VAL B O 1
ATOM 2270 N N . ASP B 1 50 ? -7.789 -2.164 -13.234 1 83.62 50 ASP B N 1
ATOM 2271 C CA . ASP B 1 50 ? -8.328 -1.912 -14.562 1 83.62 50 ASP B CA 1
ATOM 2272 C C . ASP B 1 50 ? -8.672 -3.221 -15.273 1 83.62 50 ASP B C 1
ATOM 2274 O O . ASP B 1 50 ? -9.102 -3.211 -16.422 1 83.62 50 ASP B O 1
ATOM 2278 N N . ASP B 1 51 ? -8.508 -4.398 -14.656 1 93.88 51 ASP B N 1
ATOM 2279 C CA . ASP B 1 51 ? -8.875 -5.637 -15.344 1 93.88 51 ASP B CA 1
ATOM 2280 C C . ASP B 1 51 ? -9.82 -6.48 -14.492 1 93.88 51 ASP B C 1
ATOM 2282 O O . ASP B 1 51 ? -9.836 -6.352 -13.266 1 93.88 51 ASP B O 1
ATOM 2286 N N . GLU B 1 52 ? -10.594 -7.262 -15.172 1 95.94 52 GLU B N 1
ATOM 2287 C CA . GLU B 1 52 ? -11.711 -7.977 -14.555 1 95.94 52 GLU B CA 1
ATOM 2288 C C . GLU B 1 52 ? -11.211 -9.016 -13.555 1 95.94 52 GLU B C 1
ATOM 2290 O O . GLU B 1 52 ? -11.867 -9.289 -12.547 1 95.94 52 GLU B O 1
ATOM 2295 N N . PHE B 1 53 ? -10.086 -9.594 -13.797 1 96.25 53 PHE B N 1
ATOM 2296 C CA . PHE B 1 53 ? -9.594 -10.648 -12.922 1 96.25 53 PHE B CA 1
ATOM 2297 C C . PHE B 1 53 ? -9.055 -10.062 -11.625 1 96.25 53 PHE B C 1
ATOM 2299 O O . PHE B 1 53 ? -9.273 -10.617 -10.547 1 96.25 53 PHE B O 1
ATOM 2306 N N . THR B 1 54 ? -8.367 -8.93 -11.75 1 97.81 54 THR B N 1
ATOM 2307 C CA . THR B 1 54 ? -7.91 -8.242 -10.547 1 97.81 54 THR B CA 1
ATOM 2308 C C . THR B 1 54 ? -9.102 -7.773 -9.711 1 97.81 54 THR B C 1
ATOM 2310 O O . THR B 1 54 ? -9.086 -7.891 -8.484 1 97.81 54 THR B O 1
ATOM 2313 N N . ASP B 1 55 ? -10.094 -7.242 -10.391 1 97.81 55 ASP B N 1
ATOM 2314 C CA . ASP B 1 55 ? -11.305 -6.816 -9.688 1 97.81 55 ASP B CA 1
ATOM 2315 C C . ASP B 1 55 ? -11.961 -7.988 -8.961 1 97.81 55 ASP B C 1
ATOM 2317 O O . ASP B 1 55 ? -12.352 -7.863 -7.801 1 97.81 55 ASP B O 1
ATOM 2321 N N . LEU B 1 56 ? -12.102 -9.117 -9.664 1 97.12 56 LEU B N 1
ATOM 2322 C CA . LEU B 1 56 ? -12.672 -10.312 -9.062 1 97.12 56 LEU B CA 1
ATOM 2323 C C . LEU B 1 56 ? -11.852 -10.766 -7.859 1 97.12 56 LEU B C 1
ATOM 2325 O O . LEU B 1 56 ? -12.406 -11.117 -6.816 1 97.12 56 LEU B O 1
ATOM 2329 N N . SER B 1 57 ? -10.531 -10.773 -8.023 1 97.5 57 SER B N 1
ATOM 2330 C CA . SER B 1 57 ? -9.625 -11.148 -6.941 1 97.5 57 SER B CA 1
ATOM 2331 C C . SER B 1 57 ? -9.812 -10.25 -5.723 1 97.5 57 SER B C 1
ATOM 2333 O O . SER B 1 57 ? -9.961 -10.742 -4.598 1 97.5 57 SER B O 1
ATOM 2335 N N . MET B 1 58 ? -9.828 -8.93 -5.934 1 97.69 58 MET B N 1
ATOM 2336 C CA . MET B 1 58 ? -10 -7.938 -4.875 1 97.69 58 MET B CA 1
ATOM 2337 C C . MET B 1 58 ? -11.305 -8.164 -4.121 1 97.69 58 MET B C 1
ATOM 2339 O O . MET B 1 58 ? -11.32 -8.203 -2.889 1 97.69 58 MET B O 1
ATOM 2343 N N . ARG B 1 59 ? -12.391 -8.414 -4.871 1 97.31 59 ARG B N 1
ATOM 2344 C CA . ARG B 1 59 ? -13.703 -8.633 -4.266 1 97.31 59 ARG B CA 1
ATOM 2345 C C . ARG B 1 59 ? -13.727 -9.945 -3.48 1 97.31 59 ARG B C 1
ATOM 2347 O O . ARG B 1 59 ? -14.391 -10.039 -2.441 1 97.31 59 ARG B O 1
ATOM 2354 N N . THR B 1 60 ? -13.031 -10.922 -3.988 1 96.88 60 THR B N 1
ATOM 2355 C CA . THR B 1 60 ? -12.953 -12.211 -3.32 1 96.88 60 THR B CA 1
ATOM 2356 C C . THR B 1 60 ? -12.227 -12.086 -1.982 1 96.88 60 THR B C 1
ATOM 2358 O O . THR B 1 60 ? -12.531 -12.82 -1.036 1 96.88 60 THR B O 1
ATOM 2361 N N . LEU B 1 61 ? -11.305 -11.141 -1.866 1 96.06 61 LEU B N 1
ATOM 2362 C CA . LEU B 1 61 ? -10.609 -10.859 -0.615 1 96.06 61 LEU B CA 1
ATOM 2363 C C . LEU B 1 61 ? -11.5 -10.062 0.335 1 96.06 61 LEU B C 1
ATOM 2365 O O . LEU B 1 61 ? -11.109 -9.789 1.472 1 96.06 61 LEU B O 1
ATOM 2369 N N . GLY B 1 62 ? -12.688 -9.68 -0.117 1 96.06 62 GLY B N 1
ATOM 2370 C CA . GLY B 1 62 ? -13.562 -8.844 0.683 1 96.06 62 GLY B CA 1
ATOM 2371 C C . GLY B 1 62 ? -13.141 -7.391 0.712 1 96.06 62 GLY B C 1
ATOM 2372 O O . GLY B 1 62 ? -13.445 -6.668 1.665 1 96.06 62 GLY B O 1
ATOM 2373 N N . LEU B 1 63 ? -12.359 -6.992 -0.284 1 97.12 63 LEU B N 1
ATOM 2374 C CA . LEU B 1 63 ? -11.836 -5.633 -0.334 1 97.12 63 LEU B CA 1
ATOM 2375 C C . LEU B 1 63 ? -12.461 -4.852 -1.485 1 97.12 63 LEU B C 1
ATOM 2377 O O . LEU B 1 63 ? -12.992 -5.445 -2.43 1 97.12 63 LEU B O 1
ATOM 2381 N N . ASP B 1 64 ? -12.477 -3.576 -1.413 1 96.69 64 ASP B N 1
ATOM 2382 C CA . ASP B 1 64 ? -12.805 -2.68 -2.516 1 96.69 64 ASP B CA 1
ATOM 2383 C C . ASP B 1 64 ? -11.688 -1.661 -2.748 1 96.69 64 ASP B C 1
ATOM 2385 O O . ASP B 1 64 ? -10.625 -1.748 -2.133 1 96.69 64 ASP B O 1
ATOM 2389 N N . HIS B 1 65 ? -11.867 -0.78 -3.678 1 96.25 65 HIS B N 1
ATOM 2390 C CA . HIS B 1 65 ? -10.844 0.184 -4.066 1 96.25 65 HIS B CA 1
ATOM 2391 C C . HIS B 1 65 ? -10.406 1.029 -2.879 1 96.25 65 HIS B C 1
ATOM 2393 O O . HIS B 1 65 ? -9.211 1.298 -2.711 1 96.25 65 HIS B O 1
ATOM 2399 N N . THR B 1 66 ? -11.336 1.448 -2.082 1 96.5 66 THR B N 1
ATOM 2400 C CA . THR B 1 66 ? -11.031 2.262 -0.911 1 96.5 66 THR B CA 1
ATOM 2401 C C . THR B 1 66 ? -10.156 1.491 0.07 1 96.5 66 THR B C 1
ATOM 2403 O O . THR B 1 66 ? -9.195 2.041 0.62 1 96.5 66 THR B O 1
ATOM 2406 N N . ASP B 1 67 ? -10.477 0.234 0.269 1 97.31 67 ASP B N 1
ATOM 2407 C CA . ASP B 1 67 ? -9.68 -0.613 1.147 1 97.31 67 ASP B CA 1
ATOM 2408 C C . ASP B 1 67 ? -8.234 -0.696 0.662 1 97.31 67 ASP B C 1
ATOM 2410 O O . ASP B 1 67 ? -7.297 -0.62 1.463 1 97.31 67 ASP B O 1
ATOM 2414 N N . ILE B 1 68 ? -8.094 -0.872 -0.652 1 98.06 68 ILE B N 1
ATOM 2415 C CA . ILE B 1 68 ? -6.758 -1.011 -1.228 1 98.06 68 ILE B CA 1
ATOM 2416 C C . ILE B 1 68 ? -5.977 0.286 -1.037 1 98.06 68 ILE B C 1
ATOM 2418 O O . ILE B 1 68 ? -4.797 0.26 -0.684 1 98.06 68 ILE B O 1
ATOM 2422 N N . GLU B 1 69 ? -6.602 1.418 -1.233 1 97.69 69 GLU B N 1
ATOM 2423 C CA . GLU B 1 69 ? -5.957 2.709 -1.013 1 97.69 69 GLU B CA 1
ATOM 2424 C C . GLU B 1 69 ? -5.566 2.889 0.452 1 97.69 69 GLU B C 1
ATOM 2426 O O . GLU B 1 69 ? -4.488 3.4 0.755 1 97.69 69 GLU B O 1
ATOM 2431 N N . HIS B 1 70 ? -6.434 2.449 1.354 1 98.19 70 HIS B N 1
ATOM 2432 C CA . HIS B 1 70 ? -6.152 2.541 2.781 1 98.19 70 HIS B CA 1
ATOM 2433 C C . HIS B 1 70 ? -4.938 1.696 3.158 1 98.19 70 HIS B C 1
ATOM 2435 O O . HIS B 1 70 ? -4.137 2.096 4.004 1 98.19 70 HIS B O 1
ATOM 2441 N N . LEU B 1 71 ? -4.836 0.521 2.537 1 98.25 71 LEU B N 1
ATOM 2442 C CA . LEU B 1 71 ? -3.664 -0.313 2.773 1 98.25 71 LEU B CA 1
ATOM 2443 C C . LEU B 1 71 ? -2.391 0.402 2.334 1 98.25 71 LEU B C 1
ATOM 2445 O O . LEU B 1 71 ? -1.376 0.355 3.031 1 98.25 71 LEU B O 1
ATOM 2449 N N . LEU B 1 72 ? -2.492 1.083 1.199 1 98.44 72 LEU B N 1
ATOM 2450 C CA . LEU B 1 72 ? -1.336 1.815 0.696 1 98.44 72 LEU B CA 1
ATOM 2451 C C . LEU B 1 72 ? -0.982 2.977 1.62 1 98.44 72 LEU B C 1
ATOM 2453 O O . LEU B 1 72 ? 0.185 3.162 1.972 1 98.44 72 LEU B O 1
ATOM 2457 N N . TRP B 1 73 ? -2.023 3.758 2.021 1 98.56 73 TRP B N 1
ATOM 2458 C CA . TRP B 1 73 ? -1.789 4.887 2.918 1 98.56 73 TRP B CA 1
ATOM 2459 C C . TRP B 1 73 ? -1.114 4.426 4.207 1 98.56 73 TRP B C 1
ATOM 2461 O O . TRP B 1 73 ? -0.119 5.016 4.637 1 98.56 73 TRP B O 1
ATOM 2471 N N . ASP B 1 74 ? -1.662 3.344 4.746 1 98.75 74 ASP B N 1
ATOM 2472 C CA . ASP B 1 74 ? -1.139 2.797 5.992 1 98.75 74 ASP B CA 1
ATOM 2473 C C . ASP B 1 74 ? 0.304 2.326 5.824 1 98.75 74 ASP B C 1
ATOM 2475 O O . ASP B 1 74 ? 1.142 2.549 6.699 1 98.75 74 ASP B O 1
ATOM 2479 N N . ARG B 1 75 ? 0.58 1.72 4.727 1 98.44 75 ARG B N 1
ATOM 2480 C CA . ARG B 1 75 ? 1.925 1.224 4.457 1 98.44 75 ARG B CA 1
ATOM 2481 C C . ARG B 1 75 ? 2.91 2.375 4.289 1 98.44 75 ARG B C 1
ATOM 2483 O O . ARG B 1 75 ? 4.066 2.275 4.699 1 98.44 75 ARG B O 1
ATOM 2490 N N . LEU B 1 76 ? 2.502 3.463 3.668 1 98.31 76 LEU B N 1
ATOM 2491 C CA . LEU B 1 76 ? 3.352 4.637 3.51 1 98.31 76 LEU B CA 1
ATOM 2492 C C . LEU B 1 76 ? 3.707 5.238 4.867 1 98.31 76 LEU B C 1
ATOM 2494 O O . LEU B 1 76 ? 4.871 5.555 5.125 1 98.31 76 LEU B O 1
ATOM 2498 N N . LEU B 1 77 ? 2.684 5.34 5.738 1 98.69 77 LEU B N 1
ATOM 2499 C CA . LEU B 1 77 ? 2.953 5.84 7.082 1 98.69 77 LEU B CA 1
ATOM 2500 C C . LEU B 1 77 ? 3.875 4.891 7.84 1 98.69 77 LEU B C 1
ATOM 2502 O O . LEU B 1 77 ? 4.785 5.332 8.539 1 98.69 77 LEU B O 1
ATOM 2506 N N . HIS B 1 78 ? 3.607 3.631 7.703 1 98.38 78 HIS B N 1
ATOM 2507 C CA . HIS B 1 78 ? 4.406 2.615 8.375 1 98.38 78 HIS B CA 1
ATOM 2508 C C . HIS B 1 78 ? 5.871 2.697 7.961 1 98.38 78 HIS B C 1
ATOM 2510 O O . HIS B 1 78 ? 6.77 2.6 8.805 1 98.38 78 HIS B O 1
ATOM 2516 N N . ARG B 1 79 ? 6.078 2.84 6.711 1 97.75 79 ARG B N 1
ATOM 2517 C CA . ARG B 1 79 ? 7.441 2.961 6.207 1 97.75 79 ARG B CA 1
ATOM 2518 C C . ARG B 1 79 ? 8.148 4.16 6.824 1 97.75 79 ARG B C 1
ATOM 2520 O O . ARG B 1 79 ? 9.289 4.051 7.277 1 97.75 79 ARG B O 1
ATOM 2527 N N . GLN B 1 80 ? 7.477 5.324 6.867 1 97.19 80 GLN B N 1
ATOM 2528 C CA . GLN B 1 80 ? 8.047 6.531 7.453 1 97.19 80 GLN B CA 1
ATOM 2529 C C . GLN B 1 80 ? 8.391 6.32 8.93 1 97.19 80 GLN B C 1
ATOM 2531 O O . GLN B 1 80 ? 9.484 6.672 9.375 1 97.19 80 GLN B O 1
ATOM 2536 N N . LEU B 1 81 ? 7.477 5.719 9.57 1 97.94 81 LEU B N 1
ATOM 2537 C CA . LEU B 1 81 ? 7.637 5.516 11.008 1 97.94 81 LEU B CA 1
ATOM 2538 C C . LEU B 1 81 ? 8.789 4.555 11.297 1 97.94 81 LEU B C 1
ATOM 2540 O O . LEU B 1 81 ? 9.617 4.82 12.164 1 97.94 81 LEU B O 1
ATOM 2544 N N . THR B 1 82 ? 8.836 3.453 10.578 1 96.94 82 THR B N 1
ATOM 2545 C CA . THR B 1 82 ? 9.859 2.428 10.766 1 96.94 82 THR B CA 1
ATOM 2546 C C . THR B 1 82 ? 11.242 2.973 10.43 1 96.94 82 THR B C 1
ATOM 2548 O O . THR B 1 82 ? 12.203 2.742 11.172 1 96.94 82 THR B O 1
ATOM 2551 N N . GLU B 1 83 ? 11.375 3.707 9.367 1 95.5 83 GLU B N 1
ATOM 2552 C CA . GLU B 1 83 ? 12.656 4.27 8.969 1 95.5 83 GLU B CA 1
ATOM 2553 C C . GLU B 1 83 ? 13.164 5.273 9.992 1 95.5 83 GLU B C 1
ATOM 2555 O O . GLU B 1 83 ? 14.375 5.363 10.234 1 95.5 83 GLU B O 1
ATOM 2560 N N . ALA B 1 84 ? 12.234 6.039 10.594 1 96.75 84 ALA B N 1
ATOM 2561 C CA . ALA B 1 84 ? 12.609 7.055 11.57 1 96.75 84 ALA B CA 1
ATOM 2562 C C . ALA B 1 84 ? 12.977 6.418 12.906 1 96.75 84 ALA B C 1
ATOM 2564 O O . ALA B 1 84 ? 13.625 7.047 13.742 1 96.75 84 ALA B O 1
ATOM 2565 N N . GLY B 1 85 ? 12.539 5.121 13.102 1 97.25 85 GLY B N 1
ATOM 2566 C CA . GLY B 1 85 ? 12.773 4.449 14.367 1 97.25 85 GLY B CA 1
ATOM 2567 C C . GLY B 1 85 ? 12.031 5.078 15.531 1 97.25 85 GLY B C 1
ATOM 2568 O O . GLY B 1 85 ? 12.531 5.113 16.656 1 97.25 85 GLY B O 1
ATOM 2569 N N . LYS B 1 86 ? 10.883 5.691 15.281 1 97.88 86 LYS B N 1
ATOM 2570 C CA . LYS B 1 86 ? 10.07 6.363 16.297 1 97.88 86 LYS B CA 1
ATOM 2571 C C . LYS B 1 86 ? 8.727 5.66 16.484 1 97.88 86 LYS B C 1
ATOM 2573 O O . LYS B 1 86 ? 8.43 4.691 15.781 1 97.88 86 LYS B O 1
ATOM 2578 N N . SER B 1 87 ? 7.945 6.113 17.422 1 98.19 87 SER B N 1
ATOM 2579 C CA . SER B 1 87 ? 6.785 5.309 17.797 1 98.19 87 SER B CA 1
ATOM 2580 C C . SER B 1 87 ? 5.484 6.023 17.453 1 98.19 87 SER B C 1
ATOM 2582 O O . SER B 1 87 ? 4.422 5.402 17.422 1 98.19 87 SER B O 1
ATOM 2584 N N . VAL B 1 88 ? 5.539 7.336 17.203 1 98.75 88 VAL B N 1
ATOM 2585 C CA . VAL B 1 88 ? 4.336 8.102 16.891 1 98.75 88 VAL B CA 1
ATOM 2586 C C . VAL B 1 88 ? 4.52 8.844 15.562 1 98.75 88 VAL B C 1
ATOM 2588 O O . VAL B 1 88 ? 5.559 9.469 15.336 1 98.75 88 VAL B O 1
ATOM 2591 N N . LEU B 1 89 ? 3.582 8.664 14.688 1 98.81 89 LEU B N 1
ATOM 2592 C CA . LEU B 1 89 ? 3.604 9.375 13.414 1 98.81 89 LEU B CA 1
ATOM 2593 C C . LEU B 1 89 ? 2.607 10.531 13.422 1 98.81 89 LEU B C 1
ATOM 2595 O O . LEU B 1 89 ? 1.437 10.344 13.758 1 98.81 89 LEU B O 1
ATOM 2599 N N . VAL B 1 90 ? 3.047 11.703 13.125 1 98.88 90 VAL B N 1
ATOM 2600 C CA . VAL B 1 90 ? 2.197 12.875 12.93 1 98.88 90 VAL B CA 1
ATOM 2601 C C . VAL B 1 90 ? 2.223 13.289 11.461 1 98.88 90 VAL B C 1
ATOM 2603 O O . VAL B 1 90 ? 3.275 13.648 10.93 1 98.88 90 VAL B O 1
ATOM 2606 N N . GLU B 1 91 ? 1.125 13.211 10.805 1 98.81 91 GLU B N 1
ATOM 2607 C CA . GLU B 1 91 ? 1.007 13.586 9.398 1 98.81 91 GLU B CA 1
ATOM 2608 C C . GLU B 1 91 ? 0.233 14.891 9.234 1 98.81 91 GLU B C 1
ATOM 2610 O O . GLU B 1 91 ? -0.854 15.047 9.797 1 98.81 91 GLU B O 1
ATOM 2615 N N . LYS B 1 92 ? 0.855 15.766 8.547 1 97.62 92 LYS B N 1
ATOM 2616 C CA . LYS B 1 92 ? 0.246 17.062 8.281 1 97.62 92 LYS B CA 1
ATOM 2617 C C . LYS B 1 92 ? 0.278 17.391 6.793 1 97.62 92 LYS B C 1
ATOM 2619 O O . LYS B 1 92 ? 1.353 17.531 6.207 1 97.62 92 LYS B O 1
ATOM 2624 N N . SER B 1 93 ? -0.84 17.453 6.188 1 97.5 93 SER B N 1
ATOM 2625 C CA . SER B 1 93 ? -1.043 17.953 4.828 1 97.5 93 SER B CA 1
ATOM 2626 C C . SER B 1 93 ? -2.262 18.875 4.754 1 97.5 93 SER B C 1
ATOM 2628 O O . SER B 1 93 ? -3.289 18.594 5.375 1 97.5 93 SER B O 1
ATOM 2630 N N . PRO B 1 94 ? -2.152 20.016 3.977 1 95.56 94 PRO B N 1
ATOM 2631 C CA . PRO B 1 94 ? -3.271 20.953 3.932 1 95.56 94 PRO B CA 1
ATOM 2632 C C . PRO B 1 94 ? -4.582 20.297 3.502 1 95.56 94 PRO B C 1
ATOM 2634 O O . PRO B 1 94 ? -5.645 20.625 4.027 1 95.56 94 PRO B O 1
ATOM 2637 N N . GLY B 1 95 ? -4.543 19.375 2.633 1 96.81 95 GLY B N 1
ATOM 2638 C CA . GLY B 1 95 ? -5.73 18.75 2.078 1 96.81 95 GLY B CA 1
ATOM 2639 C C . GLY B 1 95 ? -6.438 17.828 3.061 1 96.81 95 GLY B C 1
ATOM 2640 O O . GLY B 1 95 ? -7.582 17.438 2.836 1 96.81 95 GLY B O 1
ATOM 2641 N N . ASN B 1 96 ? -5.828 17.5 4.215 1 98.44 96 ASN B N 1
ATOM 2642 C CA . ASN B 1 96 ? -6.395 16.562 5.176 1 98.44 96 ASN B CA 1
ATOM 2643 C C . ASN B 1 96 ? -7.754 17.031 5.688 1 98.44 96 ASN B C 1
ATOM 2645 O O . ASN B 1 96 ? -8.633 16.219 5.965 1 98.44 96 ASN B O 1
ATOM 2649 N N . VAL B 1 97 ? -7.922 18.391 5.773 1 98.5 97 VAL B N 1
ATOM 2650 C CA . VAL B 1 97 ? -9.172 18.922 6.293 1 98.5 97 VAL B CA 1
ATOM 2651 C C . VAL B 1 97 ? -10.32 18.547 5.359 1 98.5 97 VAL B C 1
ATOM 2653 O O . VAL B 1 97 ? -11.469 18.406 5.797 1 98.5 97 VAL B O 1
ATOM 2656 N N . PHE B 1 98 ? -10.07 18.328 4.102 1 98.62 98 PHE B N 1
ATOM 2657 C CA . PHE B 1 98 ? -11.109 18.047 3.119 1 98.62 98 PHE B CA 1
ATOM 2658 C C . PHE B 1 98 ? -11.398 16.562 3.037 1 98.62 98 PHE B C 1
ATOM 2660 O O . PHE B 1 98 ? -12.406 16.141 2.465 1 98.62 98 PHE B O 1
ATOM 2667 N N . ILE B 1 99 ? -10.492 15.734 3.621 1 98.38 99 ILE B N 1
ATOM 2668 C CA . ILE B 1 99 ? -10.672 14.297 3.492 1 98.38 99 ILE B CA 1
ATOM 2669 C C . ILE B 1 99 ? -10.68 13.648 4.875 1 98.38 99 ILE B C 1
ATOM 2671 O O . ILE B 1 99 ? -10.352 12.469 5.023 1 98.38 99 ILE B O 1
ATOM 2675 N N . TRP B 1 100 ? -11.031 14.422 5.91 1 98.56 100 TRP B N 1
ATOM 2676 C CA . TRP B 1 100 ? -10.984 13.938 7.289 1 98.56 100 TRP B CA 1
ATOM 2677 C C . TRP B 1 100 ? -11.836 12.688 7.461 1 98.56 100 TRP B C 1
ATOM 2679 O O . TRP B 1 100 ? -11.484 11.789 8.234 1 98.56 100 TRP B O 1
ATOM 2689 N N . GLN B 1 101 ? -12.969 12.539 6.734 1 98.62 101 GLN B N 1
ATOM 2690 C CA . GLN B 1 101 ? -13.82 11.359 6.832 1 98.62 101 GLN B CA 1
ATOM 2691 C C . GLN B 1 101 ? -13.094 10.109 6.348 1 98.62 101 GLN B C 1
ATOM 2693 O O . GLN B 1 101 ? -13.227 9.039 6.938 1 98.62 101 GLN B O 1
ATOM 2698 N N . ARG B 1 102 ? -12.375 10.297 5.27 1 98.25 102 ARG B N 1
ATOM 2699 C CA . ARG B 1 102 ? -11.609 9.172 4.73 1 98.25 102 ARG B CA 1
ATOM 2700 C C . ARG B 1 102 ? -10.484 8.773 5.672 1 98.25 102 ARG B C 1
ATOM 2702 O O . ARG B 1 102 ? -10.188 7.586 5.824 1 98.25 102 ARG B O 1
ATOM 2709 N N . LEU B 1 103 ? -9.812 9.789 6.258 1 98.56 103 LEU B N 1
ATOM 2710 C CA . LEU B 1 103 ? -8.773 9.508 7.242 1 98.56 103 LEU B CA 1
ATOM 2711 C C . LEU B 1 103 ? -9.344 8.734 8.43 1 98.56 103 LEU B C 1
ATOM 2713 O O . LEU B 1 103 ? -8.773 7.734 8.859 1 98.56 103 LEU B O 1
ATOM 2717 N N . ALA B 1 104 ? -10.508 9.156 8.914 1 98.25 104 ALA B N 1
ATOM 2718 C CA . ALA B 1 104 ? -11.148 8.516 10.062 1 98.25 104 ALA B CA 1
ATOM 2719 C C . ALA B 1 104 ? -11.57 7.086 9.719 1 98.25 104 ALA B C 1
ATOM 2721 O O . ALA B 1 104 ? -11.516 6.199 10.57 1 98.25 104 ALA B O 1
ATOM 2722 N N . ALA B 1 105 ? -12.023 6.891 8.508 1 97.62 105 ALA B N 1
ATOM 2723 C CA . ALA B 1 105 ? -12.406 5.555 8.062 1 97.62 105 ALA B CA 1
ATOM 2724 C C . ALA B 1 105 ? -11.188 4.645 7.941 1 97.62 105 ALA B C 1
ATOM 2726 O O . ALA B 1 105 ? -11.25 3.463 8.289 1 97.62 105 ALA B O 1
ATOM 2727 N N . CYS B 1 106 ? -10.094 5.188 7.473 1 97.69 106 CYS B N 1
ATOM 2728 C CA . CYS B 1 106 ? -8.867 4.418 7.285 1 97.69 106 CYS B CA 1
ATOM 2729 C C . CYS B 1 106 ? -8.258 4.023 8.625 1 97.69 106 CYS B C 1
ATOM 2731 O O . CYS B 1 106 ? -7.785 2.898 8.789 1 97.69 106 CYS B O 1
ATOM 2733 N N . TRP B 1 107 ? -8.234 4.984 9.555 1 97.75 107 TRP B N 1
ATOM 2734 C CA . TRP B 1 107 ? -7.676 4.758 10.883 1 97.75 107 TRP B CA 1
ATOM 2735 C C . TRP B 1 107 ? -8.703 5.094 11.961 1 97.75 107 TRP B C 1
ATOM 2737 O O . TRP B 1 107 ? -8.727 6.215 12.477 1 97.75 107 TRP B O 1
ATOM 2747 N N . PRO B 1 108 ? -9.43 4.148 12.414 1 96.56 108 PRO B N 1
ATOM 2748 C CA . PRO B 1 108 ? -10.477 4.418 13.398 1 96.56 108 PRO B CA 1
ATOM 2749 C C . PRO B 1 108 ? -9.922 4.898 14.734 1 96.56 108 PRO B C 1
ATOM 2751 O O . PRO B 1 108 ? -10.633 5.547 15.508 1 96.56 108 PRO B O 1
ATOM 2754 N N . GLN B 1 109 ? -8.68 4.637 14.992 1 96.5 109 GLN B N 1
ATOM 2755 C CA . GLN B 1 109 ? -8.078 5.031 16.266 1 96.5 109 GLN B CA 1
ATOM 2756 C C . GLN B 1 109 ? -7.148 6.227 16.078 1 96.5 109 GLN B C 1
ATOM 2758 O O . GLN B 1 109 ? -6.332 6.52 16.953 1 96.5 109 GLN B O 1
ATOM 2763 N N . ALA B 1 110 ? -7.234 6.836 14.93 1 97.88 110 ALA B N 1
ATOM 2764 C CA . ALA B 1 110 ? -6.414 8.023 14.695 1 97.88 110 ALA B CA 1
ATOM 2765 C C . ALA B 1 110 ? -6.711 9.102 15.727 1 97.88 110 ALA B C 1
ATOM 2767 O O . ALA B 1 110 ? -7.812 9.156 16.281 1 97.88 110 ALA B O 1
ATOM 2768 N N . ARG B 1 111 ? -5.75 9.859 15.992 1 98.19 111 ARG B N 1
ATOM 2769 C CA . ARG B 1 111 ? -5.863 11.047 16.828 1 98.19 111 ARG B CA 1
ATOM 2770 C C . ARG B 1 111 ? -5.742 12.32 15.992 1 98.19 111 ARG B C 1
ATOM 2772 O O . ARG B 1 111 ? -5.125 12.305 14.922 1 98.19 111 ARG B O 1
ATOM 2779 N N . TYR B 1 112 ? -6.391 13.344 16.484 1 98.75 112 TYR B N 1
ATOM 2780 C CA . TYR B 1 112 ? -6.469 14.547 15.656 1 98.75 112 TYR B CA 1
ATOM 2781 C C . TYR B 1 112 ? -6.102 15.781 16.469 1 98.75 112 TYR B C 1
ATOM 2783 O O . TYR B 1 112 ? -6.469 15.898 17.641 1 98.75 112 TYR B O 1
ATOM 2791 N N . ILE B 1 113 ? -5.359 16.625 15.875 1 98.81 113 ILE B N 1
ATOM 2792 C CA . ILE B 1 113 ? -5.07 17.984 16.359 1 98.81 113 ILE B CA 1
ATOM 2793 C C . ILE B 1 113 ? -5.695 19 15.406 1 98.81 113 ILE B C 1
ATOM 2795 O O . ILE B 1 113 ? -5.469 18.953 14.195 1 98.81 113 ILE B O 1
ATOM 2799 N N . VAL B 1 114 ? -6.527 19.859 15.945 1 98.81 114 VAL B N 1
ATOM 2800 C CA . VAL B 1 114 ? -7.133 20.953 15.188 1 98.81 114 VAL B CA 1
ATOM 2801 C C . VAL B 1 114 ? -6.41 22.25 15.5 1 98.81 114 VAL B C 1
ATOM 2803 O O . VAL B 1 114 ? -6.383 22.703 16.656 1 98.81 114 VAL B O 1
ATOM 2806 N N . LEU B 1 115 ? -5.824 22.859 14.508 1 98.69 115 LEU B N 1
ATOM 2807 C CA . LEU B 1 115 ? -5.082 24.109 14.656 1 98.69 115 LEU B CA 1
ATOM 2808 C C . LEU B 1 115 ? -5.816 25.25 13.969 1 98.69 115 LEU B C 1
ATOM 2810 O O . LEU B 1 115 ? -6.078 25.188 12.766 1 98.69 115 LEU B O 1
ATOM 2814 N N . ARG B 1 116 ? -6.156 26.234 14.75 1 98.31 116 ARG B N 1
ATOM 2815 C CA . ARG B 1 116 ? -6.781 27.453 14.242 1 98.31 116 ARG B CA 1
ATOM 2816 C C . ARG B 1 116 ? -5.836 28.641 14.352 1 98.31 116 ARG B C 1
ATOM 2818 O O . ARG B 1 116 ? -4.859 28.594 15.109 1 98.31 116 ARG B O 1
ATOM 2825 N N . ARG B 1 117 ? -6.07 29.578 13.609 1 97.5 117 ARG B N 1
ATOM 2826 C CA . ARG B 1 117 ? -5.398 30.875 13.633 1 97.5 117 ARG B CA 1
ATOM 2827 C C . ARG B 1 117 ? -6.363 32 13.273 1 97.5 117 ARG B C 1
ATOM 2829 O O . ARG B 1 117 ? -7.391 31.766 12.633 1 97.5 117 ARG B O 1
ATOM 2836 N N . HIS B 1 118 ? -6.035 33.219 13.844 1 96.62 118 HIS B N 1
ATOM 2837 C CA . HIS B 1 118 ? -6.855 34.375 13.484 1 96.62 118 HIS B CA 1
ATOM 2838 C C . HIS B 1 118 ? -7.109 34.438 11.984 1 96.62 118 HIS B C 1
ATOM 2840 O O . HIS B 1 118 ? -6.172 34.531 11.195 1 96.62 118 HIS B O 1
ATOM 2846 N N . PRO B 1 119 ? -8.492 34.438 11.547 1 96.81 119 PRO B N 1
ATOM 2847 C CA . PRO B 1 119 ? -8.82 34.312 10.125 1 96.81 119 PRO B CA 1
ATOM 2848 C C . PRO B 1 119 ? -8.211 35.438 9.281 1 96.81 119 PRO B C 1
ATOM 2850 O O . PRO B 1 119 ? -7.742 35.188 8.172 1 96.81 119 PRO B O 1
ATOM 2853 N N . VAL B 1 120 ? -8.109 36.594 9.844 1 96.38 120 VAL B N 1
ATOM 2854 C CA . VAL B 1 120 ? -7.559 37.75 9.102 1 96.38 120 VAL B CA 1
ATOM 2855 C C . VAL B 1 120 ? -6.047 37.562 8.945 1 96.38 120 VAL B C 1
ATOM 2857 O O . VAL B 1 120 ? -5.48 37.938 7.922 1 96.38 120 VAL B O 1
ATOM 2860 N N . ALA B 1 121 ? -5.414 37.031 9.984 1 95.25 121 ALA B N 1
ATOM 2861 C CA . ALA B 1 121 ? -3.979 36.781 9.891 1 95.25 121 ALA B CA 1
ATOM 2862 C C . ALA B 1 121 ? -3.682 35.75 8.812 1 95.25 121 ALA B C 1
ATOM 2864 O O . ALA B 1 121 ? -2.703 35.844 8.078 1 95.25 121 ALA B O 1
ATOM 2865 N N . ILE B 1 122 ? -4.535 34.688 8.719 1 96.69 122 ILE B N 1
ATOM 2866 C CA . ILE B 1 122 ? -4.379 33.656 7.668 1 96.69 122 ILE B CA 1
ATOM 2867 C C . ILE B 1 122 ? -4.484 34.344 6.297 1 96.69 122 ILE B C 1
ATOM 2869 O O . ILE B 1 122 ? -3.627 34.125 5.434 1 96.69 122 ILE B O 1
ATOM 2873 N N . ALA B 1 123 ? -5.516 35.188 6.121 1 96.62 123 ALA B N 1
ATOM 2874 C CA . ALA B 1 123 ? -5.754 35.844 4.848 1 96.62 123 ALA B CA 1
ATOM 2875 C C . ALA B 1 123 ? -4.574 36.75 4.469 1 96.62 123 ALA B C 1
ATOM 2877 O O . ALA B 1 123 ? -4.152 36.75 3.309 1 96.62 123 ALA B O 1
ATOM 2878 N N . ASP B 1 124 ? -4.086 37.438 5.461 1 94.69 124 ASP B N 1
ATOM 2879 C CA . ASP B 1 124 ? -2.936 38.312 5.223 1 94.69 124 ASP B CA 1
ATOM 2880 C C . ASP B 1 124 ? -1.711 37.5 4.812 1 94.69 124 ASP B C 1
ATOM 2882 O O . ASP B 1 124 ? -0.931 37.906 3.961 1 94.69 124 ASP B O 1
ATOM 2886 N N . SER B 1 125 ? -1.513 36.375 5.473 1 93.31 125 SER B N 1
ATOM 2887 C CA . SER B 1 125 ? -0.405 35.5 5.133 1 93.31 125 SER B CA 1
ATOM 2888 C C . SER B 1 125 ? -0.537 34.969 3.709 1 93.31 125 SER B C 1
ATOM 2890 O O . SER B 1 125 ? 0.457 34.844 2.986 1 93.31 125 SER B O 1
ATOM 2892 N N . ILE B 1 126 ? -1.759 34.562 3.256 1 95.12 126 ILE B N 1
ATOM 2893 C CA . ILE B 1 126 ? -2.027 34.094 1.901 1 95.12 126 ILE B CA 1
ATOM 2894 C C . ILE B 1 126 ? -1.659 35.156 0.893 1 95.12 126 ILE B C 1
ATOM 2896 O O . ILE B 1 126 ? -0.995 34.906 -0.109 1 95.12 126 ILE B O 1
ATOM 2900 N N . ARG B 1 127 ? -2.045 36.375 1.199 1 93.62 127 ARG B N 1
ATOM 2901 C CA . ARG B 1 127 ? -1.753 37.531 0.33 1 93.62 127 ARG B CA 1
ATOM 2902 C C . ARG B 1 127 ? -0.25 37.75 0.226 1 93.62 127 ARG B C 1
ATOM 2904 O O . ARG B 1 127 ? 0.284 37.906 -0.874 1 93.62 127 ARG B O 1
ATOM 2911 N N . ARG B 1 128 ? 0.446 37.688 1.356 1 90.81 128 ARG B N 1
ATOM 2912 C CA . ARG B 1 128 ? 1.88 37.969 1.397 1 90.81 128 ARG B CA 1
ATOM 2913 C C . ARG B 1 128 ? 2.662 36.875 0.68 1 90.81 128 ARG B C 1
ATOM 2915 O O . ARG B 1 128 ? 3.734 37.125 0.128 1 90.81 128 ARG B O 1
ATOM 2922 N N . ALA B 1 129 ? 2.127 35.688 0.694 1 89.75 129 ALA B N 1
ATOM 2923 C CA . ALA B 1 129 ? 2.779 34.562 0.025 1 89.75 129 ALA B CA 1
ATOM 2924 C C . ALA B 1 129 ? 2.57 34.625 -1.485 1 89.75 129 ALA B C 1
ATOM 2926 O O . ALA B 1 129 ? 3.188 33.875 -2.238 1 89.75 129 ALA B O 1
ATOM 2927 N N . GLY B 1 130 ? 1.681 35.531 -2.02 1 91.69 130 GLY B N 1
ATOM 2928 C CA . GLY B 1 130 ? 1.439 35.719 -3.441 1 91.69 130 GLY B CA 1
ATOM 2929 C C . GLY B 1 130 ? 0.319 34.844 -3.977 1 91.69 130 GLY B C 1
ATOM 2930 O O . GLY B 1 130 ? 0.143 34.719 -5.191 1 91.69 130 GLY B O 1
ATOM 2931 N N . ASP B 1 131 ? -0.515 34.188 -3.078 1 93.5 131 ASP B N 1
ATOM 2932 C CA . ASP B 1 131 ? -1.548 33.25 -3.506 1 93.5 131 ASP B CA 1
ATOM 2933 C C . ASP B 1 131 ? -2.9 33.969 -3.637 1 93.5 131 ASP B C 1
ATOM 2935 O O . ASP B 1 131 ? -3.908 33.312 -3.939 1 93.5 131 ASP B O 1
ATOM 2939 N N . ALA B 1 132 ? -2.945 35.25 -3.348 1 95.81 132 ALA B N 1
ATOM 2940 C CA . ALA B 1 132 ? -4.117 36.094 -3.551 1 95.81 132 ALA B CA 1
ATOM 2941 C C . ALA B 1 132 ? -3.709 37.531 -3.797 1 95.81 132 ALA B C 1
ATOM 2943 O O . ALA B 1 132 ? -2.711 38 -3.248 1 95.81 132 ALA B O 1
ATOM 2944 N N . ASN B 1 133 ? -4.488 38.25 -4.59 1 95.44 133 ASN B N 1
ATOM 2945 C CA . ASN B 1 133 ? -4.168 39.625 -4.949 1 95.44 133 ASN B CA 1
ATOM 2946 C C . ASN B 1 133 ? -4.527 40.594 -3.826 1 95.44 133 ASN B C 1
ATOM 2948 O O . ASN B 1 133 ? -3.934 41.656 -3.713 1 95.44 133 ASN B O 1
ATOM 2952 N N . ASP B 1 134 ? -5.535 40.281 -3.094 1 94.06 134 ASP B N 1
ATOM 2953 C CA . ASP B 1 134 ? -5.988 41.125 -1.991 1 94.06 134 ASP B CA 1
ATOM 2954 C C . ASP B 1 134 ? -6.684 40.281 -0.916 1 94.06 134 ASP B C 1
ATOM 2956 O O . ASP B 1 134 ? -6.758 39.062 -1.024 1 94.06 134 ASP B O 1
ATOM 2960 N N . LEU B 1 135 ? -7.113 40.969 0.166 1 93.69 135 LEU B N 1
ATOM 2961 C CA . LEU B 1 135 ? -7.715 40.281 1.309 1 93.69 135 LEU B CA 1
ATOM 2962 C C . LEU B 1 135 ? -9.031 39.625 0.916 1 93.69 135 LEU B C 1
ATOM 2964 O O . LEU B 1 135 ? -9.383 38.562 1.451 1 93.69 135 LEU B O 1
ATOM 2968 N N . ALA B 1 136 ? -9.734 40.219 -0.004 1 94.81 136 ALA B N 1
ATOM 2969 C CA . ALA B 1 136 ? -11.023 39.688 -0.422 1 94.81 136 ALA B CA 1
ATOM 2970 C C . ALA B 1 136 ? -10.852 38.344 -1.119 1 94.81 136 ALA B C 1
ATOM 2972 O O . ALA B 1 136 ? -11.602 37.406 -0.867 1 94.81 136 ALA B O 1
ATOM 2973 N N . GLU B 1 137 ? -9.898 38.281 -1.979 1 96.62 137 GLU B N 1
ATOM 2974 C CA . GLU B 1 137 ? -9.586 37.031 -2.648 1 96.62 137 GLU B CA 1
ATOM 2975 C C . GLU B 1 137 ? -9.062 36 -1.657 1 96.62 137 GLU B C 1
ATOM 2977 O O . GLU B 1 137 ? -9.445 34.812 -1.722 1 96.62 137 GLU B O 1
ATOM 2982 N N . ALA B 1 138 ? -8.219 36.375 -0.786 1 97.44 138 ALA B N 1
ATOM 2983 C CA . ALA B 1 138 ? -7.688 35.469 0.243 1 97.44 138 ALA B CA 1
ATOM 2984 C C . ALA B 1 138 ? -8.805 34.938 1.14 1 97.44 138 ALA B C 1
ATOM 2986 O O . ALA B 1 138 ? -8.758 33.812 1.599 1 97.44 138 ALA B O 1
ATOM 2987 N N . ALA B 1 139 ? -9.797 35.781 1.376 1 97.5 139 ALA B N 1
ATOM 2988 C CA . ALA B 1 139 ? -10.906 35.438 2.256 1 97.5 139 ALA B CA 1
ATOM 2989 C C . ALA B 1 139 ? -11.664 34.219 1.727 1 97.5 139 ALA B C 1
ATOM 2991 O O . ALA B 1 139 ? -12.156 33.406 2.506 1 97.5 139 ALA B O 1
ATOM 2992 N N . VAL B 1 140 ? -11.758 34.062 0.453 1 98.25 140 VAL B N 1
ATOM 2993 C CA . VAL B 1 140 ? -12.445 32.938 -0.164 1 98.25 140 VAL B CA 1
ATOM 2994 C C . VAL B 1 140 ? -11.719 31.641 0.185 1 98.25 140 VAL B C 1
ATOM 2996 O O . VAL B 1 140 ? -12.352 30.641 0.528 1 98.25 140 VAL B O 1
ATOM 2999 N N . THR B 1 141 ? -10.422 31.703 0.092 1 98.12 141 THR B N 1
ATOM 3000 C CA . THR B 1 141 ? -9.609 30.547 0.455 1 98.12 141 THR B CA 1
ATOM 3001 C C . THR B 1 141 ? -9.758 30.234 1.941 1 98.12 141 THR B C 1
ATOM 3003 O O . THR B 1 141 ? -9.938 29.078 2.32 1 98.12 141 THR B O 1
ATOM 3006 N N . VAL B 1 142 ? -9.688 31.281 2.75 1 98.38 142 VAL B N 1
ATOM 3007 C CA . VAL B 1 142 ? -9.844 31.094 4.188 1 98.38 142 VAL B CA 1
ATOM 3008 C C . VAL B 1 142 ? -11.203 30.453 4.48 1 98.38 142 VAL B C 1
ATOM 3010 O O . VAL B 1 142 ? -11.305 29.531 5.281 1 98.38 142 VAL B O 1
ATOM 3013 N N . ASP B 1 143 ? -12.258 30.922 3.859 1 98.56 143 ASP B N 1
ATOM 3014 C CA . ASP B 1 143 ? -13.617 30.406 4.055 1 98.56 143 ASP B CA 1
ATOM 3015 C C . ASP B 1 143 ? -13.695 28.922 3.725 1 98.56 143 ASP B C 1
ATOM 3017 O O . ASP B 1 143 ? -14.312 28.141 4.457 1 98.56 143 ASP B O 1
ATOM 3021 N N . LYS B 1 144 ? -13.102 28.562 2.645 1 98.69 144 LYS B N 1
ATOM 3022 C CA . LYS B 1 144 ? -13.094 27.172 2.199 1 98.69 144 LYS B CA 1
ATOM 3023 C C . LYS B 1 144 ? -12.445 26.266 3.24 1 98.69 144 LYS B C 1
ATOM 3025 O O . LYS B 1 144 ? -13.031 25.266 3.645 1 98.69 144 LYS B O 1
ATOM 3030 N N . PHE B 1 145 ? -11.281 26.609 3.729 1 98.69 145 PHE B N 1
ATOM 3031 C CA . PHE B 1 145 ? -10.547 25.781 4.688 1 98.69 145 PHE B CA 1
ATOM 3032 C C . PHE B 1 145 ? -11.227 25.812 6.055 1 98.69 145 PHE B C 1
ATOM 3034 O O . PHE B 1 145 ? -11.328 24.781 6.723 1 98.69 145 PHE B O 1
ATOM 3041 N N . ALA B 1 146 ? -11.664 27 6.438 1 98.62 146 ALA B N 1
ATOM 3042 C CA . ALA B 1 146 ? -12.312 27.141 7.738 1 98.62 146 ALA B CA 1
ATOM 3043 C C . ALA B 1 146 ? -13.594 26.312 7.805 1 98.62 146 ALA B C 1
ATOM 3045 O O . ALA B 1 146 ? -13.891 25.703 8.828 1 98.62 146 ALA B O 1
ATOM 3046 N N . THR B 1 147 ? -14.367 26.297 6.754 1 98.75 147 THR B N 1
ATOM 3047 C CA . THR B 1 147 ? -15.586 25.5 6.684 1 98.75 147 THR B CA 1
ATOM 3048 C C . THR B 1 147 ? -15.273 24.016 6.855 1 98.75 147 THR B C 1
ATOM 3050 O O . THR B 1 147 ? -15.914 23.328 7.652 1 98.75 147 THR B O 1
ATOM 3053 N N . ALA B 1 148 ? -14.266 23.547 6.148 1 98.81 148 ALA B N 1
ATOM 3054 C CA . ALA B 1 148 ? -13.859 22.141 6.23 1 98.81 148 ALA B CA 1
ATOM 3055 C C . ALA B 1 148 ? -13.336 21.812 7.621 1 98.81 148 ALA B C 1
ATOM 3057 O O . ALA B 1 148 ? -13.648 20.75 8.172 1 98.81 148 ALA B O 1
ATOM 3058 N N . LEU B 1 149 ? -12.523 22.703 8.164 1 98.81 149 LEU B N 1
ATOM 3059 C CA . LEU B 1 149 ? -11.961 22.469 9.484 1 98.81 149 LEU B CA 1
ATOM 3060 C C . LEU B 1 149 ? -13.062 22.391 10.539 1 98.81 149 LEU B C 1
ATOM 3062 O O . LEU B 1 149 ? -13.023 21.531 11.422 1 98.81 149 LEU B O 1
ATOM 3066 N N . ASP B 1 150 ? -14.016 23.281 10.453 1 98.12 150 ASP B N 1
ATOM 3067 C CA . ASP B 1 150 ? -15.117 23.312 11.406 1 98.12 150 ASP B CA 1
ATOM 3068 C C . ASP B 1 150 ? -15.93 22.031 11.344 1 98.12 150 ASP B C 1
ATOM 3070 O O . ASP B 1 150 ? -16.344 21.484 12.375 1 98.12 150 ASP B O 1
ATOM 3074 N N . GLU B 1 151 ? -16.188 21.641 10.164 1 98.5 151 GLU B N 1
ATOM 3075 C CA . GLU B 1 151 ? -16.906 20.375 10 1 98.5 151 GLU B CA 1
ATOM 3076 C C . GLU B 1 151 ? -16.141 19.219 10.625 1 98.5 151 GLU B C 1
ATOM 3078 O O . GLU B 1 151 ? -16.719 18.406 11.352 1 98.5 151 GLU B O 1
ATOM 3083 N N . ALA B 1 152 ? -14.828 19.109 10.32 1 98.75 152 ALA B N 1
ATOM 3084 C CA . ALA B 1 152 ? -13.992 18.062 10.891 1 98.75 152 ALA B CA 1
ATOM 3085 C C . ALA B 1 152 ? -14 18.109 12.414 1 98.75 152 ALA B C 1
ATOM 3087 O O . ALA B 1 152 ? -14.211 17.094 13.078 1 98.75 152 ALA B O 1
ATOM 3088 N N . ALA B 1 153 ? -13.828 19.266 12.953 1 98.12 153 ALA B N 1
ATOM 3089 C CA . ALA B 1 153 ? -13.781 19.469 14.398 1 98.12 153 ALA B CA 1
ATOM 3090 C C . ALA B 1 153 ? -15.086 19.031 15.062 1 98.12 153 ALA B C 1
ATOM 3092 O O . ALA B 1 153 ? -15.078 18.453 16.156 1 98.12 153 ALA B O 1
ATOM 3093 N N . ALA B 1 154 ? -16.156 19.266 14.422 1 97.81 154 ALA B N 1
ATOM 3094 C CA . ALA B 1 154 ? -17.484 18.922 14.961 1 97.81 154 ALA B CA 1
ATOM 3095 C C . ALA B 1 154 ? -17.703 17.422 14.961 1 97.81 154 ALA B C 1
ATOM 3097 O O . ALA B 1 154 ? -18.453 16.891 15.781 1 97.81 154 ALA B O 1
ATOM 3098 N N . ASN B 1 155 ? -17 16.75 14.125 1 98.12 155 ASN B N 1
ATOM 3099 C CA . ASN B 1 155 ? -17.281 15.336 13.938 1 98.12 155 ASN B CA 1
ATOM 3100 C C . ASN B 1 155 ? -16.156 14.461 14.469 1 98.12 155 ASN B C 1
ATOM 3102 O O . ASN B 1 155 ? -16.203 13.234 14.367 1 98.12 155 ASN B O 1
ATOM 3106 N N . LEU B 1 156 ? -15.102 15.078 14.969 1 97.75 156 LEU B N 1
ATOM 3107 C CA . LEU B 1 156 ? -13.984 14.375 15.594 1 97.75 156 LEU B CA 1
ATOM 3108 C C . LEU B 1 156 ? -13.836 14.789 17.047 1 97.75 156 LEU B C 1
ATOM 3110 O O . LEU B 1 156 ? -12.828 15.391 17.438 1 97.75 156 LEU B O 1
ATOM 3114 N N . PRO B 1 157 ? -14.727 14.414 17.844 1 89.62 157 PRO B N 1
ATOM 3115 C CA . PRO B 1 157 ? -14.797 14.945 19.203 1 89.62 157 PRO B CA 1
ATOM 3116 C C . PRO B 1 157 ? -13.57 14.578 20.047 1 89.62 157 PRO B C 1
ATOM 3118 O O . PRO B 1 157 ? -13.289 15.234 21.062 1 89.62 157 PRO B O 1
ATOM 3121 N N . GLY B 1 158 ? -12.781 13.719 19.719 1 94.06 158 GLY B N 1
ATOM 3122 C CA . GLY B 1 158 ? -11.578 13.414 20.469 1 94.06 158 GLY B CA 1
ATOM 3123 C C . GLY B 1 158 ? -10.391 14.266 20.078 1 94.06 158 GLY B C 1
ATOM 3124 O O . GLY B 1 158 ? -9.32 14.172 20.672 1 94.06 158 GLY B O 1
ATOM 3125 N N . ALA B 1 159 ? -10.617 15.234 19.234 1 97.75 159 ALA B N 1
ATOM 3126 C CA . ALA B 1 159 ? -9.523 16.062 18.75 1 97.75 159 ALA B CA 1
ATOM 3127 C C . ALA B 1 159 ? -9.117 17.094 19.797 1 97.75 159 ALA B C 1
ATOM 3129 O O . ALA B 1 159 ? -9.961 17.609 20.531 1 97.75 159 ALA B O 1
ATOM 3130 N N . VAL B 1 160 ? -7.875 17.391 19.891 1 98.31 160 VAL B N 1
ATOM 3131 C CA . VAL B 1 160 ? -7.379 18.484 20.703 1 98.31 160 VAL B CA 1
ATOM 3132 C C . VAL B 1 160 ? -7.316 19.766 19.875 1 98.31 160 VAL B C 1
ATOM 3134 O O . VAL B 1 160 ? -6.938 19.734 18.703 1 98.31 160 VAL B O 1
ATOM 3137 N N . HIS B 1 161 ? -7.699 20.859 20.5 1 98.06 161 HIS B N 1
ATOM 3138 C CA . HIS B 1 161 ? -7.75 22.141 19.812 1 98.06 161 HIS B CA 1
ATOM 3139 C C . HIS B 1 161 ? -6.633 23.062 20.281 1 98.06 161 HIS B C 1
ATOM 3141 O O . HIS B 1 161 ? -6.418 23.234 21.484 1 98.06 161 HIS B O 1
ATOM 3147 N N . VAL B 1 162 ? -5.922 23.594 19.344 1 98.06 162 VAL B N 1
ATOM 3148 C CA . VAL B 1 162 ? -4.828 24.531 19.562 1 98.06 162 VAL B CA 1
ATOM 3149 C C . VAL B 1 162 ? -4.996 25.734 18.641 1 98.06 162 VAL B C 1
ATOM 3151 O O . VAL B 1 162 ? -5.543 25.625 17.547 1 98.06 162 VAL B O 1
ATOM 3154 N N . THR B 1 163 ? -4.625 26.938 19.125 1 97.94 163 THR B N 1
ATOM 3155 C CA . THR B 1 163 ? -4.527 28.094 18.234 1 97.94 163 THR B CA 1
ATOM 3156 C C . THR B 1 163 ? -3.066 28.5 18.031 1 97.94 163 THR B C 1
ATOM 3158 O O . THR B 1 163 ? -2.221 28.25 18.891 1 97.94 163 THR B O 1
ATOM 3161 N N . TYR B 1 164 ? -2.834 29 16.859 1 97.69 164 TYR B N 1
ATOM 3162 C CA . TYR B 1 164 ? -1.489 29.484 16.562 1 97.69 164 TYR B CA 1
ATOM 3163 C C . TYR B 1 164 ? -1.014 30.484 17.594 1 97.69 164 TYR B C 1
ATOM 3165 O O . TYR B 1 164 ? 0.152 30.469 18 1 97.69 164 TYR B O 1
ATOM 3173 N N . GLU B 1 165 ? -1.839 31.344 18.062 1 96.81 165 GLU B N 1
ATOM 3174 C CA . GLU B 1 165 ? -1.533 32.375 19.047 1 96.81 165 GLU B CA 1
ATOM 3175 C C . GLU B 1 165 ? -1.112 31.781 20.375 1 96.81 165 GLU B C 1
ATOM 3177 O O . GLU B 1 165 ? -0.128 32.219 20.984 1 96.81 165 GLU B O 1
ATOM 3182 N N . GLN B 1 166 ? -1.839 30.781 20.828 1 96.12 166 GLN B N 1
ATOM 3183 C CA . GLN B 1 166 ? -1.466 30.062 22.047 1 96.12 166 GLN B CA 1
ATOM 3184 C C . GLN B 1 166 ? -0.13 29.344 21.875 1 96.12 166 GLN B C 1
ATOM 3186 O O . GLN B 1 166 ? 0.717 29.375 22.766 1 96.12 166 GLN B O 1
ATOM 3191 N N . LEU B 1 167 ? 0.044 28.672 20.75 1 97.81 167 LEU B N 1
ATOM 3192 C CA . LEU B 1 167 ? 1.259 27.922 20.438 1 97.81 167 LEU B CA 1
ATOM 3193 C C . LEU B 1 167 ? 2.484 28.828 20.516 1 97.81 167 LEU B C 1
ATOM 3195 O O . LEU B 1 167 ? 3.498 28.469 21.109 1 97.81 167 LEU B O 1
ATOM 3199 N N . THR B 1 168 ? 2.408 30.016 19.906 1 97.38 168 THR B N 1
ATOM 3200 C CA . THR B 1 168 ? 3.572 30.891 19.812 1 97.38 168 THR B CA 1
ATOM 3201 C C . THR B 1 168 ? 3.756 31.672 21.125 1 97.38 168 THR B C 1
ATOM 3203 O O . THR B 1 168 ? 4.879 32.031 21.484 1 97.38 168 THR B O 1
ATOM 3206 N N . ALA B 1 169 ? 2.689 31.922 21.875 1 96.88 169 ALA B N 1
ATOM 3207 C CA . ALA B 1 169 ? 2.77 32.656 23.141 1 96.88 169 ALA B CA 1
ATOM 3208 C C . ALA B 1 169 ? 3.373 31.781 24.234 1 96.88 169 ALA B C 1
ATOM 3210 O O . ALA B 1 169 ? 4.125 32.25 25.094 1 96.88 169 ALA B O 1
ATOM 3211 N N . ASP B 1 170 ? 3.025 30.562 24.25 1 97.88 170 ASP B N 1
ATOM 3212 C CA . ASP B 1 170 ? 3.514 29.625 25.266 1 97.88 170 ASP B CA 1
ATOM 3213 C C . ASP B 1 170 ? 3.732 28.234 24.656 1 97.88 170 ASP B C 1
ATOM 3215 O O . ASP B 1 170 ? 3 27.297 24.969 1 97.88 170 ASP B O 1
ATOM 3219 N N . PRO B 1 171 ? 4.836 28.094 23.922 1 98 171 PRO B N 1
ATOM 3220 C CA . PRO B 1 171 ? 5.102 26.828 23.234 1 98 171 PRO B CA 1
ATOM 3221 C C . PRO B 1 171 ? 5.262 25.656 24.203 1 98 171 PRO B C 1
ATOM 3223 O O . PRO B 1 171 ? 4.84 24.547 23.891 1 98 171 PRO B O 1
ATOM 3226 N N . GLU B 1 172 ? 5.82 25.906 25.344 1 98.44 172 GLU B N 1
ATOM 3227 C CA . GLU B 1 172 ? 6.043 24.828 26.297 1 98.44 172 GLU B CA 1
ATOM 3228 C C . GLU B 1 172 ? 4.723 24.25 26.797 1 98.44 172 GLU B C 1
ATOM 3230 O O . GLU B 1 172 ? 4.52 23.031 26.781 1 98.44 172 GLU B O 1
ATOM 3235 N N . ALA B 1 173 ? 3.855 25.125 27.266 1 98.56 173 ALA B N 1
ATOM 3236 C CA . ALA B 1 173 ? 2.562 24.672 27.781 1 98.56 173 ALA B CA 1
ATOM 3237 C C . ALA B 1 173 ? 1.766 23.953 26.688 1 98.56 173 ALA B C 1
ATOM 3239 O O . ALA B 1 173 ? 1.134 22.938 26.953 1 98.56 173 ALA B O 1
ATOM 3240 N N . THR B 1 174 ? 1.75 24.469 25.531 1 98.44 174 THR B N 1
ATOM 3241 C CA . THR B 1 174 ? 1.017 23.875 24.422 1 98.44 174 THR B CA 1
ATOM 3242 C C . THR B 1 174 ? 1.575 22.5 24.062 1 98.44 174 THR B C 1
ATOM 3244 O O . THR B 1 174 ? 0.818 21.547 23.906 1 98.44 174 THR B O 1
ATOM 3247 N N . CYS B 1 175 ? 2.9 22.359 23.969 1 98.62 175 CYS B N 1
ATOM 3248 C CA . CYS B 1 175 ? 3.523 21.094 23.625 1 98.62 175 CYS B CA 1
ATOM 3249 C C . CYS B 1 175 ? 3.262 20.047 24.719 1 98.62 175 CYS B C 1
ATOM 3251 O O . CYS B 1 175 ? 3.029 18.875 24.406 1 98.62 175 CYS B O 1
ATOM 3253 N N . LYS B 1 176 ? 3.297 20.469 25.953 1 98.62 176 LYS B N 1
ATOM 3254 C CA . LYS B 1 176 ? 2.986 19.547 27.047 1 98.62 176 LYS B CA 1
ATOM 3255 C C . LYS B 1 176 ? 1.569 18.984 26.906 1 98.62 176 LYS B C 1
ATOM 3257 O O . LYS B 1 176 ? 1.348 17.797 27.078 1 98.62 176 LYS B O 1
ATOM 3262 N N . ALA B 1 177 ? 0.644 19.859 26.641 1 98.31 177 ALA B N 1
ATOM 3263 C CA . ALA B 1 177 ? -0.743 19.422 26.469 1 98.31 177 ALA B CA 1
ATOM 3264 C C . ALA B 1 177 ? -0.875 18.453 25.297 1 98.31 177 ALA B C 1
ATOM 3266 O O . ALA B 1 177 ? -1.621 17.484 25.375 1 98.31 177 ALA B O 1
ATOM 3267 N N . LEU B 1 178 ? -0.184 18.734 24.219 1 98.56 178 LEU B N 1
ATOM 3268 C CA . LEU B 1 178 ? -0.223 17.875 23.047 1 98.56 178 LEU B CA 1
ATOM 3269 C C . LEU B 1 178 ? 0.393 16.516 23.344 1 98.56 178 LEU B C 1
ATOM 3271 O O . LEU B 1 178 ? -0.118 15.484 22.906 1 98.56 178 LEU B O 1
ATOM 3275 N N . CYS B 1 179 ? 1.521 16.5 24.062 1 98.62 179 CYS B N 1
ATOM 3276 C CA . CYS B 1 179 ? 2.135 15.242 24.484 1 98.62 179 CYS B CA 1
ATOM 3277 C C . CYS B 1 179 ? 1.161 14.398 25.297 1 98.62 179 CYS B C 1
ATOM 3279 O O . CYS B 1 179 ? 1.061 13.188 25.109 1 98.62 179 CYS B O 1
ATOM 3281 N N . GLU B 1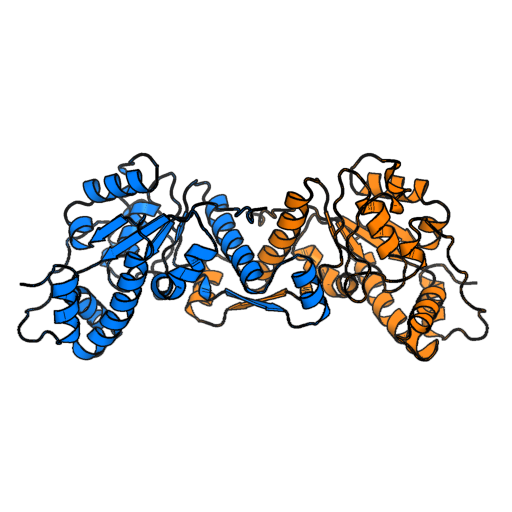 180 ? 0.441 15.078 26.203 1 98.06 180 GLU B N 1
ATOM 3282 C CA . GLU B 1 180 ? -0.573 14.383 26.984 1 98.06 180 GLU B CA 1
ATOM 3283 C C . GLU B 1 180 ? -1.643 13.766 26.094 1 98.06 180 GLU B C 1
ATOM 3285 O O . GLU B 1 180 ? -2.035 12.609 26.281 1 98.06 180 GLU B O 1
ATOM 3290 N N . HIS B 1 181 ? -2.111 14.484 25.141 1 97.31 181 HIS B N 1
ATOM 3291 C CA . HIS B 1 181 ? -3.117 14.008 24.188 1 97.31 181 HIS B CA 1
ATOM 3292 C C . HIS B 1 181 ? -2.609 12.805 23.406 1 97.31 181 HIS B C 1
ATOM 3294 O O . HIS B 1 181 ? -3.346 11.836 23.203 1 97.31 181 HIS B O 1
ATOM 3300 N N . ILE B 1 182 ? -1.373 12.852 22.984 1 97.62 182 ILE B N 1
ATOM 3301 C CA . ILE B 1 182 ? -0.77 11.82 22.156 1 97.62 182 ILE B CA 1
ATOM 3302 C C . ILE B 1 182 ? -0.41 10.609 23.016 1 97.62 182 ILE B C 1
ATOM 3304 O O . ILE B 1 182 ? -0.38 9.477 22.516 1 97.62 182 ILE B O 1
ATOM 3308 N N . GLY B 1 183 ? -0.139 10.805 24.266 1 97.69 183 GLY B N 1
ATOM 3309 C CA . GLY B 1 183 ? 0.197 9.727 25.188 1 97.69 183 GLY B CA 1
ATOM 3310 C C . GLY B 1 183 ? 1.688 9.461 25.281 1 97.69 183 GLY B C 1
ATOM 3311 O O . GLY B 1 183 ? 2.115 8.312 25.375 1 97.69 183 GLY B O 1
ATOM 3312 N N . ILE B 1 184 ? 2.479 10.547 25.156 1 98.25 184 ILE B N 1
ATOM 3313 C CA . ILE B 1 184 ? 3.928 10.438 25.266 1 98.25 184 ILE B CA 1
ATOM 3314 C C . ILE B 1 184 ? 4.434 11.445 26.297 1 98.25 184 ILE B C 1
ATOM 3316 O O . ILE B 1 184 ? 3.77 12.445 26.578 1 98.25 184 ILE B O 1
ATOM 3320 N N . PRO B 1 185 ? 5.609 11.219 26.844 1 98.31 185 PRO B N 1
ATOM 3321 C CA . PRO B 1 185 ? 6.16 12.195 27.781 1 98.31 185 PRO B CA 1
ATOM 3322 C C . PRO B 1 185 ? 6.609 13.484 27.094 1 98.31 185 PRO B C 1
ATOM 3324 O O . PRO B 1 185 ? 7.035 13.461 25.938 1 98.31 185 PRO B O 1
ATOM 3327 N N . TRP B 1 186 ? 6.555 14.477 27.844 1 96.69 186 TRP B N 1
ATOM 3328 C CA 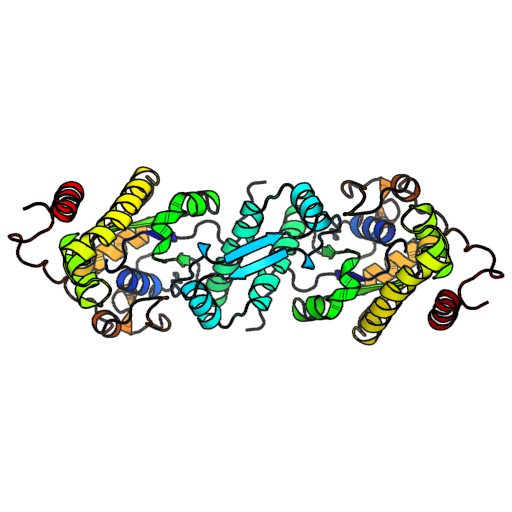. TRP B 1 186 ? 7.09 15.758 27.391 1 96.69 186 TRP B CA 1
ATOM 3329 C C . TRP B 1 186 ? 8.602 15.695 27.234 1 96.69 186 TRP B C 1
ATOM 3331 O O . TRP B 1 186 ? 9.289 15.016 28 1 96.69 186 TRP B O 1
ATOM 3341 N N . ASP B 1 187 ? 9.102 16.344 26.203 1 98.5 187 ASP B N 1
ATOM 3342 C CA . ASP B 1 187 ? 10.539 16.438 25.969 1 98.5 187 ASP B CA 1
ATOM 3343 C C . ASP B 1 187 ? 10.938 17.859 25.578 1 98.5 187 ASP B C 1
ATOM 3345 O O . ASP B 1 187 ? 10.453 18.391 24.578 1 98.5 187 ASP B O 1
ATOM 3349 N N . PRO B 1 188 ? 11.797 18.516 26.344 1 97.94 188 PRO B N 1
ATOM 3350 C CA . PRO B 1 188 ? 12.156 19.922 26.094 1 97.94 188 PRO B CA 1
ATOM 3351 C C . PRO B 1 188 ? 12.773 20.125 24.719 1 97.94 188 PRO B C 1
ATOM 3353 O O . PRO B 1 188 ? 12.812 21.266 24.219 1 97.94 188 PRO B O 1
ATOM 3356 N N . SER B 1 189 ? 13.305 19.094 24.047 1 97.38 189 SER B N 1
ATOM 3357 C CA . SER B 1 189 ? 13.891 19.219 22.719 1 97.38 189 SER B CA 1
ATOM 3358 C C . SER B 1 189 ? 12.867 19.734 21.703 1 97.38 189 SER B C 1
ATOM 3360 O O . SER B 1 189 ? 13.242 20.25 20.641 1 97.38 189 SER B O 1
ATOM 3362 N N . MET B 1 190 ? 11.602 19.594 22.016 1 98.31 190 MET B N 1
ATOM 3363 C CA . MET B 1 190 ? 10.539 20.062 21.141 1 98.31 190 MET B CA 1
ATOM 3364 C C . MET B 1 190 ? 10.641 21.562 20.891 1 98.31 190 MET B C 1
ATOM 3366 O O . MET B 1 190 ? 10.266 22.047 19.828 1 98.31 190 MET B O 1
ATOM 3370 N N . LEU B 1 191 ? 11.195 22.312 21.859 1 97.62 191 LEU B N 1
ATOM 3371 C CA . LEU B 1 191 ? 11.195 23.766 21.797 1 97.62 191 LEU B CA 1
ATOM 3372 C C . LEU B 1 191 ? 12.375 24.266 20.969 1 97.62 191 LEU B C 1
ATOM 3374 O O . LEU B 1 191 ? 12.414 25.438 20.578 1 97.62 191 LEU B O 1
ATOM 3378 N N . ASP B 1 192 ? 13.32 23.359 20.672 1 95.88 192 ASP B N 1
ATOM 3379 C CA . ASP B 1 192 ? 14.492 23.703 19.875 1 95.88 192 ASP B CA 1
ATOM 3380 C C . ASP B 1 192 ? 14.461 23 18.531 1 95.88 192 ASP B C 1
ATOM 3382 O O . ASP B 1 192 ? 15.406 22.281 18.172 1 95.88 192 ASP B O 1
ATOM 3386 N N . TYR B 1 193 ? 13.375 23.312 17.812 1 96.38 193 TYR B N 1
ATOM 3387 C CA . TYR B 1 193 ? 13.156 22.531 16.594 1 96.38 193 TYR B CA 1
ATOM 3388 C C . TYR B 1 193 ? 14.242 22.812 15.57 1 96.38 193 TYR B C 1
ATOM 3390 O O . TYR B 1 193 ? 14.477 22 14.672 1 96.38 193 TYR B O 1
ATOM 3398 N N . GLY B 1 194 ? 15.008 23.938 15.672 1 95.38 194 GLY B N 1
ATOM 3399 C CA . GLY B 1 194 ? 16.078 24.281 14.758 1 95.38 194 GLY B CA 1
ATOM 3400 C C . GLY B 1 194 ? 17.266 23.328 14.859 1 95.38 194 GLY B C 1
ATOM 3401 O O . GLY B 1 194 ? 18.125 23.312 13.977 1 95.38 194 GLY B O 1
ATOM 3402 N N . ARG B 1 195 ? 17.312 22.578 15.898 1 96.06 195 ARG B N 1
ATOM 3403 C CA . ARG B 1 195 ? 18.438 21.672 16.125 1 96.06 195 ARG B CA 1
ATOM 3404 C C . ARG B 1 195 ? 18.156 20.297 15.516 1 96.06 195 ARG B C 1
ATOM 3406 O O . ARG B 1 195 ? 19 19.391 15.617 1 96.06 195 ARG B O 1
ATOM 3413 N N . HIS B 1 196 ? 17.031 20.156 14.922 1 94.81 196 HIS B N 1
ATOM 3414 C CA . HIS B 1 196 ? 16.641 18.875 14.344 1 94.81 196 HIS B CA 1
ATOM 3415 C C . HIS B 1 196 ? 16.438 18.984 12.836 1 94.81 196 HIS B C 1
ATOM 3417 O O . HIS B 1 196 ? 16.312 20.094 12.305 1 94.81 196 HIS B O 1
ATOM 3423 N N . ASP B 1 197 ? 16.469 17.828 12.195 1 93.12 197 ASP B N 1
ATOM 3424 C CA . ASP B 1 197 ? 16.219 17.781 10.758 1 93.12 197 ASP B CA 1
ATOM 3425 C C . ASP B 1 197 ? 14.734 17.516 10.469 1 93.12 197 ASP B C 1
ATOM 3427 O O . ASP B 1 197 ? 14.195 16.484 10.875 1 93.12 197 ASP B O 1
ATOM 3431 N N . HIS B 1 198 ? 14.125 18.391 9.812 1 94.12 198 HIS B N 1
ATOM 3432 C CA . HIS B 1 198 ? 12.703 18.266 9.516 1 94.12 198 HIS B CA 1
ATOM 3433 C C . HIS B 1 198 ? 12.461 18.094 8.023 1 94.12 198 HIS B C 1
ATOM 3435 O O . HIS B 1 198 ? 11.336 18.234 7.551 1 94.12 198 HIS B O 1
ATOM 3441 N N . GLY B 1 199 ? 13.492 17.75 7.285 1 90.06 199 GLY B N 1
ATOM 3442 C CA . GLY B 1 199 ? 13.375 17.703 5.836 1 90.06 199 GLY B CA 1
ATOM 3443 C C . GLY B 1 199 ? 13.406 19.078 5.199 1 90.06 199 GLY B C 1
ATOM 3444 O O . GLY B 1 199 ? 13.609 20.094 5.883 1 90.06 199 GLY B O 1
ATOM 3445 N N . PRO B 1 200 ? 13.18 19.141 3.887 1 88 200 PRO B N 1
ATOM 3446 C CA . PRO B 1 200 ? 13.266 20.438 3.191 1 88 200 PRO B CA 1
ATOM 3447 C C . PRO B 1 200 ? 12.039 21.312 3.412 1 88 200 PRO B C 1
ATOM 3449 O O . PRO B 1 200 ? 10.914 20.797 3.48 1 88 200 PRO B O 1
ATOM 3452 N N . PHE B 1 201 ? 12.297 22.531 3.582 1 88.69 201 PHE B N 1
ATOM 3453 C CA . PHE B 1 201 ? 11.219 23.516 3.602 1 88.69 201 PHE B CA 1
ATOM 3454 C C . PHE B 1 201 ? 10.977 24.078 2.207 1 88.69 201 PHE B C 1
ATOM 3456 O O . PHE B 1 201 ? 11.633 25.047 1.804 1 88.69 201 PHE B O 1
ATOM 3463 N N . VAL B 1 202 ? 10.055 23.453 1.492 1 87.69 202 VAL B N 1
ATOM 3464 C CA . VAL B 1 202 ? 9.797 23.859 0.117 1 87.69 202 VAL B CA 1
ATOM 3465 C C . VAL B 1 202 ? 8.289 23.969 -0.117 1 87.69 202 VAL B C 1
ATOM 3467 O O . VAL B 1 202 ? 7.508 23.266 0.527 1 87.69 202 VAL B O 1
ATOM 3470 N N . TYR B 1 203 ? 7.988 24.844 -0.984 1 87.44 203 TYR B N 1
ATOM 3471 C CA . TYR B 1 203 ? 6.598 25.031 -1.378 1 87.44 203 TYR B CA 1
ATOM 3472 C C . TYR B 1 203 ? 5.992 23.734 -1.895 1 87.44 203 TYR B C 1
ATOM 3474 O O . TYR B 1 203 ? 6.637 23 -2.646 1 87.44 203 TYR B O 1
ATOM 3482 N N . GLY B 1 204 ? 4.781 23.438 -1.379 1 89.44 204 GLY B N 1
ATOM 3483 C CA . GLY B 1 204 ? 4.074 22.25 -1.853 1 89.44 204 GLY B CA 1
ATOM 3484 C C . GLY B 1 204 ? 4.125 21.094 -0.873 1 89.44 204 GLY B C 1
ATOM 3485 O O . GLY B 1 204 ? 3.201 20.281 -0.823 1 89.44 204 GLY B O 1
ATOM 3486 N N . ILE B 1 205 ? 5.238 20.938 -0.151 1 91.06 205 ILE B N 1
ATOM 3487 C CA . ILE B 1 205 ? 5.316 19.859 0.832 1 91.06 205 ILE B CA 1
ATOM 3488 C C . ILE B 1 205 ? 5.723 20.438 2.189 1 91.06 205 ILE B C 1
ATOM 3490 O O . ILE B 1 205 ? 6.383 19.766 2.982 1 91.06 205 ILE B O 1
ATOM 3494 N N . GLY B 1 206 ? 5.469 21.641 2.371 1 84.75 206 GLY B N 1
ATOM 3495 C CA . GLY B 1 206 ? 5.77 22.344 3.607 1 84.75 206 GLY B CA 1
ATOM 3496 C C . GLY B 1 206 ? 5.895 23.844 3.424 1 84.75 206 GLY B C 1
ATOM 3497 O O . GLY B 1 206 ? 5.465 24.391 2.402 1 84.75 206 GLY B O 1
ATOM 3498 N N . ASP B 1 207 ? 6.41 24.531 4.523 1 76.25 207 ASP B N 1
ATOM 3499 C CA . ASP B 1 207 ? 6.59 25.984 4.512 1 76.25 207 ASP B CA 1
ATOM 3500 C C . ASP B 1 207 ? 8.008 26.359 4.078 1 76.25 207 ASP B C 1
ATOM 3502 O O . ASP B 1 207 ? 8.922 25.531 4.148 1 76.25 207 ASP B O 1
ATOM 3506 N N . TRP B 1 208 ? 8.117 27.531 3.439 1 76.81 208 TRP B N 1
ATOM 3507 C CA . TRP B 1 208 ? 9.398 28.016 2.924 1 76.81 208 TRP B CA 1
ATOM 3508 C C . TRP B 1 208 ? 9.734 29.391 3.479 1 76.81 208 TRP B C 1
ATOM 3510 O O . TRP B 1 208 ? 10.633 30.062 2.979 1 76.81 208 TRP B O 1
ATOM 3520 N N . SER B 1 209 ? 9.07 29.734 4.512 1 82.5 209 SER B N 1
ATOM 3521 C CA . SER B 1 209 ? 9.242 31.094 5.012 1 82.5 209 SER B CA 1
ATOM 3522 C C . SER B 1 209 ? 10.516 31.219 5.836 1 82.5 209 SER B C 1
ATOM 3524 O O . SER B 1 209 ? 10.977 30.25 6.43 1 82.5 209 SER B O 1
ATOM 3526 N N . PRO B 1 210 ? 11.031 32.438 5.859 1 84.81 210 PRO B N 1
ATOM 3527 C CA . PRO B 1 210 ? 12.188 32.688 6.727 1 84.81 210 PRO B CA 1
ATOM 3528 C C . PRO B 1 210 ? 11.875 32.469 8.203 1 84.81 210 PRO B C 1
ATOM 3530 O O . PRO B 1 210 ? 12.766 32.094 8.977 1 84.81 210 PRO B O 1
ATOM 3533 N N . GLN B 1 211 ? 10.648 32.656 8.539 1 86.38 211 GLN B N 1
ATOM 3534 C CA . GLN B 1 211 ? 10.25 32.438 9.93 1 86.38 211 GLN B CA 1
ATOM 3535 C C . GLN B 1 211 ? 10.477 31 10.367 1 86.38 211 GLN B C 1
ATOM 3537 O O . GLN B 1 211 ? 11.078 30.75 11.414 1 86.38 211 GLN B O 1
ATOM 3542 N N . ILE B 1 212 ? 10.062 30.047 9.594 1 90.12 212 ILE B N 1
ATOM 3543 C CA . ILE B 1 212 ? 10.227 28.641 9.945 1 90.12 212 ILE B CA 1
ATOM 3544 C C . ILE B 1 212 ? 11.695 28.25 9.867 1 90.12 212 ILE B C 1
ATOM 3546 O O . ILE B 1 212 ? 12.188 27.469 10.68 1 90.12 212 ILE B O 1
ATOM 3550 N N . ALA B 1 213 ? 12.367 28.875 8.922 1 88.88 213 ALA B N 1
ATOM 3551 C CA . ALA B 1 213 ? 13.773 28.562 8.703 1 88.88 213 ALA B CA 1
ATOM 3552 C C . ALA B 1 213 ? 14.641 29.078 9.844 1 88.88 213 ALA B C 1
ATOM 3554 O O . ALA B 1 213 ? 15.781 28.656 10.008 1 88.88 213 ALA B O 1
ATOM 3555 N N . SER B 1 214 ? 14.172 30 10.672 1 91.31 214 SER B N 1
ATOM 3556 C CA . SER B 1 214 ? 14.938 30.594 11.766 1 91.31 214 SER B CA 1
ATOM 3557 C C . SER B 1 214 ? 15.273 29.562 12.836 1 91.31 214 SER B C 1
ATOM 3559 O O . SER B 1 214 ? 16.219 29.734 13.594 1 91.31 214 SER B O 1
ATOM 3561 N N . GLY B 1 215 ? 14.43 28.547 13.016 1 93.12 215 GLY B N 1
ATOM 3562 C CA . GLY B 1 215 ? 14.625 27.516 14.016 1 93.12 215 GLY B CA 1
ATOM 3563 C C . GLY B 1 215 ? 14.164 27.922 15.398 1 93.12 215 GLY B C 1
ATOM 3564 O O . GLY B 1 215 ? 14.492 27.266 16.391 1 93.12 215 GLY B O 1
ATOM 3565 N N . ARG B 1 216 ? 13.461 29.031 15.398 1 94.81 216 ARG B N 1
ATOM 3566 C CA . ARG B 1 216 ? 12.953 29.547 16.672 1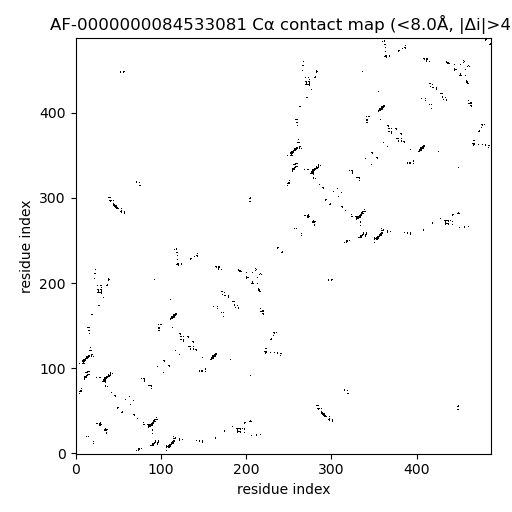 94.81 216 ARG B CA 1
ATOM 3567 C C . ARG B 1 216 ? 11.484 29.938 16.547 1 94.81 216 ARG B C 1
ATOM 3569 O O . ARG B 1 216 ? 11.047 30.438 15.516 1 94.81 216 ARG B O 1
ATOM 3576 N N . VAL B 1 217 ? 10.805 29.641 17.641 1 95.31 217 VAL B N 1
ATOM 3577 C CA . VAL B 1 217 ? 9.414 30.062 17.672 1 95.31 217 VAL B CA 1
ATOM 3578 C C . VAL B 1 217 ? 9.336 31.578 17.734 1 95.31 217 VAL B C 1
ATOM 3580 O O . VAL B 1 217 ? 9.977 32.219 18.578 1 95.31 217 VAL B O 1
ATOM 3583 N N . GLN B 1 218 ? 8.633 32.156 16.812 1 92.25 218 GLN B N 1
ATOM 3584 C CA . GLN B 1 218 ? 8.422 33.625 16.781 1 92.25 218 GLN B CA 1
ATOM 3585 C C . GLN B 1 218 ? 6.992 33.969 17.172 1 92.25 218 GLN B C 1
ATOM 3587 O O . GLN B 1 218 ? 6.062 33.188 16.938 1 92.25 218 GLN B O 1
ATOM 3592 N N . ALA B 1 219 ? 6.895 35.125 17.656 1 90.44 219 ALA B N 1
ATOM 3593 C CA . ALA B 1 219 ? 5.566 35.594 18.062 1 90.44 219 ALA B CA 1
ATOM 3594 C C . ALA B 1 219 ? 4.648 35.75 16.844 1 90.44 219 ALA B C 1
ATOM 3596 O O . ALA B 1 219 ? 5.102 36.094 15.75 1 90.44 219 ALA B O 1
ATOM 3597 N N . ALA B 1 220 ? 3.35 35.5 17.125 1 89.19 220 ALA B N 1
ATOM 3598 C CA . ALA B 1 220 ? 2.352 35.656 16.062 1 89.19 220 ALA B CA 1
ATOM 3599 C C . ALA B 1 220 ? 2.283 37.125 15.594 1 89.19 220 ALA B C 1
ATOM 3601 O O . ALA B 1 220 ? 2.305 38.031 16.406 1 89.19 220 ALA B O 1
ATOM 3602 N N . THR B 1 221 ? 2.26 37.281 14.289 1 83 221 THR B N 1
ATOM 3603 C CA . THR B 1 221 ? 2.037 38.594 13.734 1 83 221 THR B CA 1
ATOM 3604 C C . THR B 1 221 ? 0.585 39.031 13.922 1 83 221 THR B C 1
ATOM 3606 O O . THR B 1 221 ? -0.336 38.281 13.578 1 83 221 THR B O 1
ATOM 3609 N N . PRO B 1 222 ? 0.384 40.25 14.469 1 84.88 222 PRO B N 1
ATOM 3610 C CA . PRO B 1 222 ? -0.997 40.688 14.617 1 84.88 222 PRO B CA 1
ATOM 3611 C C . PRO B 1 222 ? -1.7 40.906 13.281 1 84.88 222 PRO B C 1
ATOM 3613 O O . PRO B 1 222 ? -1.059 41.25 12.289 1 84.88 222 PRO B O 1
ATOM 3616 N N . PRO B 1 223 ? -3.045 40.594 13.281 1 86 223 PRO B N 1
ATOM 3617 C CA . PRO B 1 223 ? -3.785 40.812 12.039 1 86 223 PRO B CA 1
ATOM 3618 C C . PRO B 1 223 ? -3.857 42.312 11.68 1 86 223 PRO B C 1
ATOM 3620 O O . PRO B 1 223 ? -3.717 43.156 12.555 1 86 223 PRO B O 1
ATOM 3623 N N . PRO B 1 224 ? -3.979 42.562 10.336 1 79.5 224 PRO B N 1
ATOM 3624 C CA . PRO B 1 224 ? -4.156 43.969 9.945 1 79.5 224 PRO B CA 1
ATOM 3625 C C . PRO B 1 224 ? -5.418 44.594 10.539 1 79.5 224 PRO B C 1
ATOM 3627 O O . PRO B 1 224 ? -6.301 43.875 11.016 1 79.5 224 PRO B O 1
ATOM 3630 N N . ALA B 1 225 ? -5.5 45.969 10.391 1 76.69 225 ALA B N 1
ATOM 3631 C CA . ALA B 1 225 ? -6.574 46.75 11 1 76.69 225 ALA B CA 1
ATOM 3632 C C . ALA B 1 225 ? -7.934 46.312 10.461 1 76.69 225 ALA B C 1
ATOM 3634 O O . ALA B 1 225 ? -8.055 45.938 9.297 1 76.69 225 ALA B O 1
ATOM 3635 N N . GLU B 1 226 ? -8.961 46.312 11.305 1 67.94 226 GLU B N 1
ATOM 3636 C CA . GLU B 1 226 ? -10.305 45.781 11.133 1 67.94 226 GLU B CA 1
ATOM 3637 C C . GLU B 1 226 ? -11.086 46.562 10.086 1 67.94 226 GLU B C 1
ATOM 3639 O O . GLU B 1 226 ? -11.961 46.031 9.414 1 67.94 226 GLU B O 1
ATOM 3644 N N . ALA B 1 227 ? -10.859 47.812 9.82 1 70.12 227 ALA B N 1
ATOM 3645 C CA . ALA B 1 227 ? -11.766 48.656 9.047 1 70.12 227 ALA B CA 1
ATOM 3646 C C . ALA B 1 227 ? -11.914 48.125 7.621 1 70.12 227 ALA B C 1
ATOM 3648 O O . ALA B 1 227 ? -12.938 48.375 6.973 1 70.12 227 ALA B O 1
ATOM 3649 N N . ASP B 1 228 ? -11.188 47.156 7.195 1 83.56 228 ASP B N 1
ATOM 3650 C CA . ASP B 1 228 ? -11.281 46.688 5.809 1 83.56 228 ASP B CA 1
ATOM 3651 C C . ASP B 1 228 ? -11.297 45.188 5.727 1 83.56 228 ASP B C 1
ATOM 3653 O O . ASP B 1 228 ? -10.867 44.594 4.727 1 83.56 228 ASP B O 1
ATOM 3657 N N . VAL B 1 229 ? -11.938 44.625 6.781 1 89.31 229 VAL B N 1
ATOM 3658 C CA . VAL B 1 229 ? -11.953 43.156 6.828 1 89.31 229 VAL B CA 1
ATOM 3659 C C . VAL B 1 229 ? -13.18 42.625 6.078 1 89.31 229 VAL B C 1
ATOM 3661 O O . VAL B 1 229 ? -14.312 43.031 6.383 1 89.31 229 VAL B O 1
ATOM 3664 N N . PRO B 1 230 ? -12.969 41.812 5.082 1 92.5 230 PRO B N 1
ATOM 3665 C CA . PRO B 1 230 ? -14.094 41.219 4.355 1 92.5 230 PRO B CA 1
ATOM 3666 C C . PRO B 1 230 ? -15.078 40.5 5.273 1 92.5 230 PRO B C 1
ATOM 3668 O O . PRO B 1 230 ? -14.672 39.875 6.25 1 92.5 230 PRO B O 1
ATOM 3671 N N . PRO B 1 231 ? -16.406 40.531 4.922 1 92.25 231 PRO B N 1
ATOM 3672 C CA . PRO B 1 231 ? -17.453 39.969 5.758 1 92.25 231 PRO B CA 1
ATOM 3673 C C . PRO B 1 231 ? -17.219 38.469 6.055 1 92.25 231 PRO B C 1
ATOM 3675 O O . PRO B 1 231 ? -17.5 38 7.16 1 92.25 231 PRO B O 1
ATOM 3678 N N . LEU B 1 232 ? -16.719 37.719 5.086 1 93.38 232 LEU B N 1
ATOM 3679 C CA . LEU B 1 232 ? -16.438 36.281 5.289 1 93.38 232 LEU B CA 1
ATOM 3680 C C . LEU B 1 232 ? -15.461 36.094 6.445 1 93.38 232 LEU B C 1
ATOM 3682 O O . LEU B 1 232 ? -15.609 35.156 7.23 1 93.38 232 LEU B O 1
ATOM 3686 N N . LEU B 1 233 ? -14.477 36.875 6.453 1 95.44 233 LEU B N 1
ATOM 3687 C CA . LEU B 1 233 ? -13.484 36.781 7.512 1 95.44 233 LEU B CA 1
ATOM 3688 C C . LEU B 1 233 ? -14.07 37.156 8.859 1 95.44 233 LEU B C 1
ATOM 3690 O O . LEU B 1 233 ? -13.75 36.562 9.891 1 95.44 233 LEU B O 1
ATOM 3694 N N . ASN B 1 234 ? -14.93 38.188 8.875 1 93.81 234 ASN B N 1
ATOM 3695 C CA . ASN B 1 234 ? -15.602 38.594 10.102 1 93.81 234 ASN B CA 1
ATOM 3696 C C . ASN B 1 234 ? -16.422 37.469 10.703 1 93.81 234 ASN B C 1
ATOM 3698 O O . ASN B 1 234 ? -16.438 37.281 11.922 1 93.81 234 ASN B O 1
ATOM 3702 N N . PHE B 1 235 ? -17.125 36.75 9.922 1 95.56 235 PHE B N 1
ATOM 3703 C CA . PHE B 1 235 ? -17.906 35.594 10.352 1 95.56 235 PHE B CA 1
ATOM 3704 C C . PHE B 1 235 ? -17.031 34.594 11.102 1 95.56 235 PHE B C 1
ATOM 3706 O O . PHE B 1 235 ? -17.375 34.156 12.203 1 95.56 235 PHE B O 1
ATOM 3713 N N . TRP B 1 236 ? -15.875 34.25 10.5 1 96.69 236 TRP B N 1
ATOM 3714 C CA . TRP B 1 236 ? -15.008 33.25 11.102 1 96.69 236 TRP B CA 1
ATOM 3715 C C . TRP B 1 236 ? -14.32 33.781 12.352 1 96.69 236 TRP B C 1
ATOM 3717 O O . TRP B 1 236 ? -14.07 33.062 13.305 1 96.69 236 TRP B O 1
ATOM 3727 N N . CYS B 1 237 ? -13.961 35.125 12.344 1 95.5 237 CYS B N 1
ATOM 3728 C CA . CYS B 1 237 ? -13.43 35.75 13.562 1 95.5 237 CYS B CA 1
ATOM 3729 C C . CYS B 1 237 ? -14.398 35.562 14.727 1 95.5 237 CYS B C 1
ATOM 3731 O O . CYS B 1 237 ? -13.984 35.219 15.836 1 95.5 237 CYS B O 1
ATOM 3733 N N . GLN B 1 238 ? -15.641 35.812 14.469 1 95.06 238 GLN B N 1
ATOM 3734 C CA . GLN B 1 238 ? -16.656 35.688 15.5 1 95.06 238 GLN B CA 1
ATOM 3735 C C . GLN B 1 238 ? -16.812 34.219 15.922 1 95.06 238 GLN B C 1
ATOM 3737 O O . GLN B 1 238 ? -16.828 33.906 17.109 1 95.06 238 GLN B O 1
ATOM 3742 N N . LYS B 1 239 ? -16.922 33.312 15 1 96.5 239 LYS B N 1
ATOM 3743 C CA . LYS B 1 239 ? -17.172 31.906 15.281 1 96.5 239 LYS B CA 1
ATOM 3744 C C . LYS B 1 239 ? -16 31.281 16.047 1 96.5 239 LYS B C 1
ATOM 3746 O O . LYS B 1 239 ? -16.219 30.469 16.938 1 96.5 239 LYS B O 1
ATOM 3751 N N . TRP B 1 240 ? -14.719 31.672 15.656 1 96.62 240 TRP B N 1
ATOM 3752 C CA . TRP B 1 240 ? -13.555 31.047 16.266 1 96.62 240 TRP B CA 1
ATOM 3753 C C . TRP B 1 240 ? -13.109 31.828 17.516 1 96.62 240 TRP B C 1
ATOM 3755 O O . TRP B 1 240 ? -12.102 31.484 18.141 1 96.62 240 TRP B O 1
ATOM 3765 N N . GLY B 1 241 ? -13.859 32.844 17.844 1 93.88 241 GLY B N 1
ATOM 3766 C CA . GLY B 1 241 ? -13.656 33.531 19.109 1 93.88 241 GLY B CA 1
ATOM 3767 C C . GLY B 1 241 ? -12.578 34.594 19.047 1 93.88 241 GLY B C 1
ATOM 3768 O O . GLY B 1 241 ? -11.898 34.875 20.031 1 93.88 241 GLY B O 1
ATOM 3769 N N . TYR B 1 242 ? -12.359 35.125 17.797 1 89.69 242 TYR B N 1
ATOM 3770 C CA . TYR B 1 242 ? -11.383 36.219 17.656 1 89.69 242 TYR B CA 1
ATOM 3771 C C . TYR B 1 242 ? -12.07 37.562 17.625 1 89.69 242 TYR B C 1
ATOM 3773 O O . TYR B 1 242 ? -11.406 38.594 17.5 1 89.69 242 TYR B O 1
ATOM 3781 N N . ALA B 1 243 ? -13.43 37.625 17.562 1 75.38 243 ALA B N 1
ATOM 3782 C CA . ALA B 1 243 ? -14.18 38.875 17.406 1 75.38 243 ALA B CA 1
ATOM 3783 C C . ALA B 1 243 ? -13.688 39.938 18.391 1 75.38 243 ALA B C 1
ATOM 3785 O O . ALA B 1 243 ? -13.266 39.625 19.5 1 75.38 243 ALA B O 1
ATOM 3786 N N . PRO B 1 244 ? -13.602 41.25 17.703 1 57.44 244 PRO B N 1
ATOM 3787 C CA . PRO B 1 244 ? -13.25 42.406 18.531 1 57.44 244 PRO B CA 1
ATOM 3788 C C . PRO B 1 244 ? -14.125 42.531 19.781 1 57.44 244 PRO B C 1
ATOM 3790 O O . PRO B 1 244 ? -15.25 42.031 19.797 1 57.44 244 PRO B O 1
#

Solvent-accessible surface area (backbone atoms only — not comparable to full-atom values): 26301 Å² total; per-residue (Å²): 120,81,82,80,52,80,52,54,56,38,31,39,46,32,35,44,71,66,35,54,58,57,57,52,38,39,28,52,32,34,27,86,48,29,38,31,61,54,21,60,41,64,86,37,55,41,62,46,64,84,42,71,41,27,45,52,26,39,47,72,72,73,40,52,68,67,52,54,36,38,51,37,50,34,49,53,52,33,50,55,29,59,74,67,70,34,82,41,43,39,48,41,32,63,65,42,31,77,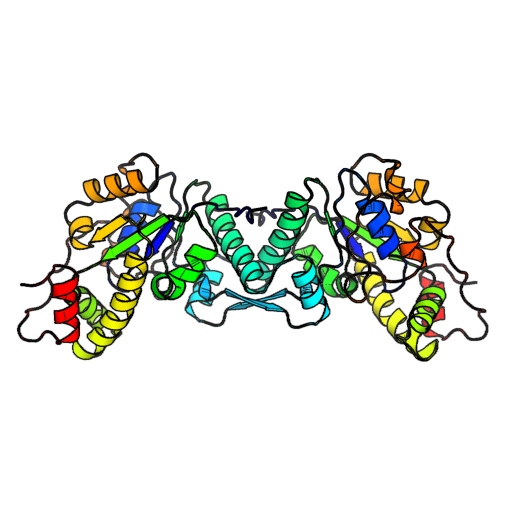42,42,69,60,51,43,67,63,29,79,57,44,41,42,38,39,45,39,50,62,45,56,34,27,17,50,45,36,27,73,73,66,78,24,93,38,61,66,57,15,31,53,55,48,49,55,35,48,53,31,40,51,54,44,55,72,73,39,77,82,42,46,80,46,40,39,59,54,39,42,73,37,46,65,64,45,49,42,53,50,22,56,73,75,70,48,79,73,52,78,52,22,71,45,34,51,82,49,87,60,72,74,60,34,80,70,26,48,54,63,50,69,64,68,70,66,29,50,86,58,72,70,73,78,54,74,78,68,92,75,60,47,68,70,34,51,54,48,18,48,75,75,68,62,51,132,118,83,83,80,53,81,52,54,56,38,31,39,45,32,36,46,72,67,35,55,60,57,56,53,39,39,28,52,32,35,28,85,48,29,39,28,62,52,22,58,41,65,85,35,55,41,64,46,63,85,41,72,42,29,45,50,27,39,47,72,73,73,40,52,68,66,53,54,36,39,52,36,50,34,48,54,52,32,50,54,28,59,74,67,69,35,81,38,43,39,48,43,34,64,66,43,30,78,41,43,68,58,52,43,68,64,28,80,57,45,43,42,37,39,46,40,48,61,45,55,35,26,15,50,45,35,28,73,73,68,80,22,93,39,61,63,58,15,29,55,56,47,49,56,36,49,52,31,41,51,53,44,54,71,72,38,78,83,41,45,80,46,40,38,58,55,40,43,74,37,48,66,64,45,50,42,53,50,22,58,74,74,71,47,80,74,53,78,53,21,71,44,32,51,80,47,88,59,72,74,58,36,79,70,26,47,53,65,49,69,63,69,70,66,30,50,88,56,70,70,73,78,54,75,77,68,93,75,59,47,68,68,36,51,53,48,19,47,74,74,68,60,54,132

Sequence (488 aa):
MPDHRLVPSPVFLLSPIRSGSTLLRCLLGSHPDVHAPHELHLAGYTVAVDDEFTDLSMRTLGLDHTDIEHLLWDRLLHRQLTEAGKSVLVEKSPGNVFIWQRLAACWPQARYIVLRRHPVAIADSIRRAGDANDLAEAAVTVDKFATALDEAAANLPGAVHVTYEQLTADPEATCKALCEHIGIPWDPSMLDYGRHDHGPFVYGIGDWSPQIASGRVQAATPPPAEADVPPLLNFWCQKWGYAPMPDHRLVPSPVFLLSPIRSGSTLLRCLLGSHPDVHAPHELHLAGYTVAVDDEFTDLSMRTLGLDHTDIEHLLWDRLLHRQLTEAGKSVLVEKSPGNVFIWQRLAACWPQARYIVLRRHPVAIADSIRRAGDANDLAEAAVTVDKFATALDEAAANLPGAVHVTYEQLTADPEATCKALCEHIGIPWDPSMLDYGRHDHGPFVYGIGDWSPQIASGRVQAATPPPAEADVPPLLNFWCQKWGYAP

pLDDT: mean 94.7, std 7.64, range [37.84, 98.88]

Secondary structure (DSSP, 8-state):
-----SSSS-EEEE--TTSSHHHHHHHHHTSTTEE-PSP--GGGEEEEE-SHHHHHHHHHTT--HHHHHHHHHHHHHHHHHHHHT-SEEEEE-GGGGGSHHHHHHH-TT-EEEEEE--HHHHHHHHHHTTS-SSHHHHHHHHHHHHHHHHHHHHH-TT-EEEEHHHHHH-HHHHHHHHHHHHT----GGGG-GGGS------TTSS---HHHHTTS--PPPPPPPGGG--HHHHHHHHHTT---/-----SSSS-EEEE--TTSSHHHHHHHHHTSTTEE-PSP--GGGEEEEE-SHHHHHHHHHTT--HHHHHHHHHHHHHHHHHHHHT-SEEEEE-GGGGGGHHHHHHH-TT-EEEEEE--HHHHHHHHHHTTS-SSHHHHHHHHHHHHHHHHHHHHH-TT-EEEEHHHHHH-HHHHHHHHHHHHT----GGGG-GGGS------TTSS---HHHHTTS--PPPPPPPGGG--HHHHHHHHHTT---